Protein AF-A0AA43QK26-F1 (afdb_monomer)

Structure (mmCIF, N/CA/C/O backbone):
data_AF-A0AA43QK26-F1
#
_entry.id   AF-A0AA43QK26-F1
#
loop_
_atom_site.group_PDB
_atom_site.id
_atom_site.type_symbol
_atom_site.label_atom_id
_atom_site.label_alt_id
_atom_site.label_comp_id
_atom_site.label_asym_id
_atom_site.label_entity_id
_atom_site.label_seq_id
_atom_site.pdbx_PDB_ins_code
_atom_site.Cartn_x
_atom_site.Cartn_y
_atom_site.Cartn_z
_atom_site.occupancy
_atom_site.B_iso_or_equiv
_atom_site.auth_seq_id
_atom_site.auth_comp_id
_atom_site.auth_asym_id
_atom_site.auth_atom_id
_atom_site.pdbx_PDB_model_num
ATOM 1 N N . MET A 1 1 ? -32.532 50.719 74.115 1.00 36.72 1 MET A N 1
ATOM 2 C CA . MET A 1 1 ? -33.429 49.757 74.798 1.00 36.72 1 MET A CA 1
ATOM 3 C C . MET A 1 1 ? -34.624 49.560 73.877 1.00 36.72 1 MET A C 1
ATOM 5 O O . MET A 1 1 ? -35.269 50.553 73.608 1.00 36.72 1 MET A O 1
ATOM 9 N N . LEU A 1 2 ? -34.923 48.431 73.241 1.00 27.36 2 LEU A N 1
ATOM 10 C CA . LEU A 1 2 ? -34.609 47.016 73.439 1.00 27.36 2 LEU A CA 1
ATOM 11 C C . LEU A 1 2 ? -34.447 46.352 72.060 1.00 27.36 2 LEU A C 1
ATOM 13 O O . LEU A 1 2 ? -35.395 46.383 71.291 1.00 27.36 2 LEU A O 1
ATOM 17 N N . VAL A 1 3 ? -33.303 45.713 71.803 1.00 27.83 3 VAL A N 1
ATOM 18 C CA . VAL A 1 3 ? -33.219 44.375 71.177 1.00 27.83 3 VAL A CA 1
ATOM 19 C C . VAL A 1 3 ? -31.967 43.702 71.763 1.00 27.83 3 VAL A C 1
ATOM 21 O O . VAL A 1 3 ? -31.008 43.371 71.079 1.00 27.83 3 VAL A O 1
ATOM 24 N N . THR A 1 4 ? -31.914 43.581 73.089 1.00 35.84 4 THR A N 1
ATOM 25 C CA . THR A 1 4 ? -30.828 42.899 73.819 1.00 35.84 4 THR A CA 1
ATOM 26 C C . THR A 1 4 ? -31.141 41.408 73.955 1.00 35.84 4 THR A C 1
ATOM 28 O O . THR A 1 4 ? -31.241 40.882 75.058 1.00 35.84 4 THR A O 1
ATOM 31 N N . GLY A 1 5 ? -31.363 40.744 72.819 1.00 33.88 5 GLY A N 1
ATOM 32 C CA . GLY A 1 5 ? -31.716 39.319 72.775 1.00 33.88 5 GLY A CA 1
ATOM 33 C C . GLY A 1 5 ? -31.591 38.643 71.407 1.00 33.88 5 GLY A C 1
ATOM 34 O O . GLY A 1 5 ? -31.751 37.429 71.326 1.00 33.88 5 GLY A O 1
ATOM 35 N N . ILE A 1 6 ? -31.275 39.385 70.340 1.00 34.69 6 ILE A N 1
ATOM 36 C CA . ILE A 1 6 ? -30.878 38.787 69.064 1.00 34.69 6 ILE A CA 1
ATOM 37 C C . ILE A 1 6 ? -29.357 38.734 69.060 1.00 34.69 6 ILE A C 1
ATOM 39 O O . ILE A 1 6 ? -28.690 39.761 69.163 1.00 34.69 6 ILE A O 1
ATOM 43 N N . ASP A 1 7 ? -28.819 37.526 68.963 1.00 39.72 7 ASP A N 1
ATOM 44 C CA . ASP A 1 7 ? -27.417 37.292 68.655 1.00 39.72 7 ASP A CA 1
ATOM 45 C C . ASP A 1 7 ? -27.155 37.857 67.248 1.00 39.72 7 ASP A C 1
ATOM 47 O O . ASP A 1 7 ? -27.417 37.203 66.240 1.00 39.72 7 ASP A O 1
ATOM 51 N N . LEU A 1 8 ? -26.767 39.135 67.171 1.00 37.38 8 LEU A N 1
ATOM 52 C CA . LEU A 1 8 ? -26.570 39.890 65.923 1.00 37.38 8 LEU A CA 1
ATOM 53 C C . LEU A 1 8 ? -25.487 39.270 65.021 1.00 37.38 8 LEU A C 1
ATOM 55 O O . LEU A 1 8 ? -25.416 39.604 63.842 1.00 37.38 8 LEU A O 1
ATOM 59 N N . ALA A 1 9 ? -24.704 38.319 65.545 1.00 40.22 9 ALA A N 1
ATOM 60 C CA . ALA A 1 9 ? -23.803 37.464 64.777 1.00 40.22 9 ALA A CA 1
ATOM 61 C C . ALA A 1 9 ? -24.535 36.501 63.816 1.00 40.22 9 ALA A C 1
ATOM 63 O O . ALA A 1 9 ? -23.908 35.943 62.918 1.00 40.22 9 ALA A O 1
ATOM 64 N N . ARG A 1 10 ? -25.857 36.320 63.965 1.00 43.75 10 ARG A N 1
ATOM 65 C CA . ARG A 1 10 ? -26.657 35.375 63.167 1.00 43.75 10 ARG A CA 1
ATOM 66 C C . ARG A 1 10 ? -26.942 35.818 61.736 1.00 43.75 10 ARG A C 1
ATOM 68 O O . ARG A 1 10 ? -27.288 34.969 60.924 1.00 43.75 10 ARG A O 1
ATOM 75 N N . PHE A 1 11 ? -26.803 37.105 61.415 1.00 50.66 11 PHE A N 1
ATOM 76 C CA . PHE A 1 11 ? -27.139 37.636 60.091 1.00 50.66 11 PHE A CA 1
ATOM 77 C C . PHE A 1 11 ? -25.977 38.458 59.541 1.00 50.66 11 PHE A C 1
ATOM 79 O O . PHE A 1 11 ? -25.811 39.633 59.875 1.00 50.66 11 PHE A O 1
ATOM 86 N N . ARG A 1 12 ? -25.168 37.840 58.673 1.00 55.38 12 ARG A N 1
ATOM 87 C CA . ARG A 1 12 ? -23.950 38.454 58.116 1.00 55.38 12 ARG A CA 1
ATOM 88 C C . ARG A 1 12 ? -24.231 39.783 57.418 1.00 55.38 12 ARG A C 1
ATOM 90 O O . ARG A 1 12 ? -23.495 40.738 57.627 1.00 55.38 12 ARG A O 1
ATOM 97 N N . TRP A 1 13 ? -25.346 39.875 56.694 1.00 55.56 13 TRP A N 1
ATOM 98 C CA . TRP A 1 13 ? -25.815 41.112 56.062 1.00 55.56 13 TRP A CA 1
ATOM 99 C C . TRP A 1 13 ? -26.001 42.269 57.056 1.00 55.56 13 TRP A C 1
ATOM 101 O O . TRP A 1 13 ? -25.500 43.369 56.825 1.00 55.56 13 TRP A O 1
ATOM 111 N N . VAL A 1 14 ? -26.642 42.007 58.199 1.00 57.53 14 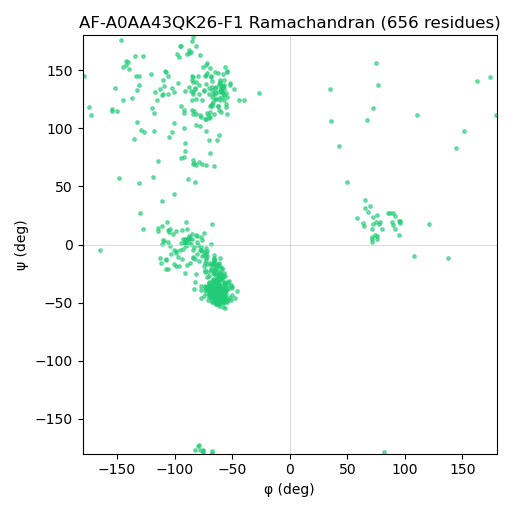VAL A N 1
ATOM 112 C CA . VAL A 1 14 ? -26.854 43.010 59.254 1.00 57.53 14 VAL A CA 1
ATOM 113 C C . VAL A 1 14 ? -25.524 43.390 59.905 1.00 57.53 14 VAL A C 1
ATOM 115 O O . VAL A 1 14 ? -25.281 44.566 60.163 1.00 57.53 14 VAL A O 1
ATOM 118 N N . SER A 1 15 ? -24.623 42.424 60.116 1.00 59.78 15 SER A N 1
ATOM 119 C CA . SER A 1 15 ? -23.282 42.702 60.647 1.00 59.78 15 SER A CA 1
ATOM 120 C C . SER A 1 15 ? -22.472 43.607 59.713 1.00 59.78 15 SER A C 1
ATOM 122 O O . SER A 1 15 ? -21.935 44.611 60.170 1.00 59.78 15 SER A O 1
ATOM 124 N N . CYS A 1 16 ? -22.438 43.316 58.408 1.00 60.62 16 CYS A N 1
ATOM 125 C CA . CYS A 1 16 ? -21.721 44.124 57.416 1.00 60.62 16 CYS A CA 1
ATOM 126 C C . CYS A 1 16 ? -22.261 45.561 57.341 1.00 60.62 16 CYS A C 1
ATOM 128 O O . CYS A 1 16 ? -21.488 46.523 57.278 1.00 60.62 16 CYS A O 1
ATOM 130 N N . GLN A 1 17 ? -23.585 45.730 57.407 1.00 65.38 17 GLN A N 1
ATOM 131 C CA . GLN A 1 17 ? -24.208 47.052 57.482 1.00 65.38 17 GLN A CA 1
ATOM 132 C C . GLN A 1 17 ? -23.812 47.794 58.765 1.00 65.38 17 GLN A C 1
ATOM 134 O O . GLN A 1 17 ? -23.436 48.965 58.714 1.00 65.38 17 GLN A O 1
ATOM 139 N N . LEU A 1 18 ? -23.851 47.117 59.915 1.00 66.44 18 LEU A N 1
ATOM 140 C CA . LEU A 1 18 ? -23.487 47.711 61.199 1.00 66.44 18 LEU A CA 1
ATOM 141 C C . LEU A 1 18 ? -22.011 48.099 61.259 1.00 66.44 18 LEU A C 1
ATOM 143 O O . LEU A 1 18 ? -21.705 49.179 61.753 1.00 66.44 18 LEU A O 1
ATOM 147 N N . ASP A 1 19 ? -21.100 47.282 60.739 1.00 67.75 19 ASP A N 1
ATOM 148 C CA . ASP A 1 19 ? -19.671 47.607 60.707 1.00 67.75 19 ASP A CA 1
ATOM 149 C C . ASP A 1 19 ? -19.394 48.817 59.805 1.00 67.75 19 ASP A C 1
ATOM 151 O O . ASP A 1 19 ? -18.659 49.730 60.188 1.00 67.75 19 ASP A O 1
ATOM 155 N N . THR A 1 20 ? -20.095 48.909 58.672 1.00 66.25 20 THR A N 1
ATOM 156 C CA . THR A 1 20 ? -20.047 50.074 57.777 1.00 66.25 20 THR A CA 1
ATOM 157 C C . THR A 1 20 ? -20.538 51.356 58.463 1.00 66.25 20 THR A C 1
ATOM 159 O O . THR A 1 20 ? -19.983 52.440 58.230 1.00 66.25 20 THR A O 1
ATOM 162 N N . LEU A 1 21 ? -21.566 51.248 59.315 1.00 71.56 21 LEU A N 1
ATOM 163 C CA . LEU A 1 21 ? -22.129 52.360 60.086 1.00 71.56 21 LEU A CA 1
ATOM 164 C C . LEU A 1 21 ? -21.268 52.740 61.298 1.00 71.56 21 LEU A C 1
ATOM 166 O O . LEU A 1 21 ? -21.136 53.928 61.579 1.00 71.56 21 LEU A O 1
ATOM 170 N N . LYS A 1 22 ? -20.633 51.774 61.976 1.00 72.31 22 LYS A N 1
ATOM 171 C CA . LYS A 1 22 ? -19.707 52.017 63.102 1.00 72.31 22 LYS A CA 1
ATOM 172 C C . LYS A 1 22 ? -18.499 52.863 62.700 1.00 72.31 22 LYS A C 1
ATOM 174 O O . LYS A 1 22 ? -17.954 53.577 63.531 1.00 72.31 22 LYS A O 1
ATOM 179 N N . GLN A 1 23 ? -18.097 52.804 61.432 1.00 71.38 23 GLN A N 1
ATOM 180 C CA . GLN A 1 23 ? -17.010 53.621 60.885 1.00 71.38 23 GLN A CA 1
ATOM 181 C C . GLN A 1 23 ? -17.410 55.088 60.632 1.00 71.38 23 GLN A C 1
ATOM 183 O O . GLN A 1 23 ? -16.568 55.894 60.242 1.00 71.38 23 GLN A O 1
ATOM 188 N N . CYS A 1 24 ? -18.682 55.459 60.807 1.00 78.12 24 CYS A N 1
ATOM 189 C CA . CYS A 1 24 ? -19.123 56.843 60.653 1.00 78.12 24 CYS A CA 1
ATOM 190 C C . CYS A 1 24 ? -18.820 57.642 61.925 1.00 78.12 24 CYS A C 1
ATOM 192 O O . CYS A 1 24 ? -19.286 57.297 63.007 1.00 78.12 24 CYS A O 1
ATOM 194 N N . LEU A 1 25 ? -18.100 58.756 61.786 1.00 76.06 25 LEU A N 1
ATOM 195 C CA . LEU A 1 25 ? -17.670 59.597 62.909 1.00 76.06 25 LEU A CA 1
ATOM 196 C C . LEU A 1 25 ? -18.655 60.740 63.213 1.00 76.06 25 LEU A C 1
ATOM 198 O O . LEU A 1 25 ? -18.459 61.486 64.170 1.00 76.06 25 LEU A O 1
ATOM 202 N N . SER A 1 26 ? -19.722 60.900 62.416 1.00 78.94 26 SER A N 1
ATOM 203 C CA . SER A 1 26 ? -20.744 61.936 62.625 1.00 78.94 26 SER A CA 1
ATOM 204 C C . SER A 1 26 ? -22.170 61.490 62.255 1.00 78.94 26 SER A C 1
ATOM 206 O O . SER A 1 26 ? -22.350 60.676 61.343 1.00 78.94 26 SER A O 1
ATOM 208 N N . PRO A 1 27 ? -23.217 62.073 62.878 1.00 77.69 27 PRO A N 1
ATOM 209 C CA . PRO A 1 27 ? -24.617 61.773 62.550 1.00 77.69 27 PRO A CA 1
ATOM 210 C C . PRO A 1 27 ? -25.010 62.078 61.094 1.00 77.69 27 PRO A C 1
ATOM 212 O O . PRO A 1 27 ? -25.927 61.460 60.553 1.00 77.69 27 PRO A O 1
ATOM 215 N N . SER A 1 28 ? -24.333 63.033 60.449 1.00 76.00 28 SER A N 1
ATOM 216 C CA . SER A 1 28 ? -24.553 63.373 59.037 1.00 76.00 28 SER A CA 1
ATOM 217 C C . SER A 1 28 ? -23.994 62.295 58.105 1.00 76.00 28 SER A C 1
ATOM 219 O O . SER A 1 28 ? -24.684 61.887 57.172 1.00 76.00 28 SER A O 1
ATOM 221 N N . GLN A 1 29 ? -22.804 61.758 58.409 1.00 75.88 29 GLN A N 1
ATOM 222 C CA . GLN A 1 29 ? -22.231 60.613 57.690 1.00 75.88 29 GLN A CA 1
ATOM 223 C C . GLN A 1 29 ? -23.095 59.363 57.848 1.00 75.88 29 GLN A C 1
ATOM 225 O O . GLN A 1 29 ? -23.339 58.674 56.865 1.00 75.88 29 GLN A O 1
ATOM 230 N N . VAL A 1 30 ? -23.626 59.104 59.049 1.00 73.19 30 VAL A N 1
ATOM 231 C CA . VAL A 1 30 ? -24.552 57.983 59.282 1.00 73.19 30 VAL A CA 1
ATOM 232 C C . VAL A 1 30 ? -25.785 58.094 58.382 1.00 73.19 30 VAL A C 1
ATOM 234 O O . VAL A 1 30 ? -26.139 57.123 57.721 1.00 73.19 30 VAL A O 1
ATOM 237 N N . ARG A 1 31 ? -26.418 59.273 58.294 1.00 75.50 31 ARG A N 1
ATOM 238 C CA . ARG A 1 31 ? -27.597 59.488 57.433 1.00 75.50 31 ARG A CA 1
ATOM 239 C C . ARG A 1 31 ? -27.296 59.298 55.947 1.00 75.50 31 ARG A C 1
ATOM 241 O O . ARG A 1 31 ? -28.082 58.657 55.258 1.00 75.50 31 ARG A O 1
ATOM 248 N N . GLN A 1 32 ? -26.159 59.802 55.473 1.00 75.69 32 GLN A N 1
ATOM 249 C CA . GLN A 1 32 ? -25.732 59.626 54.083 1.00 75.69 32 GLN A CA 1
ATOM 250 C C . GLN A 1 32 ? -25.406 58.157 53.767 1.00 75.69 32 GLN A C 1
ATOM 252 O O . GLN A 1 32 ? -25.780 57.647 52.712 1.00 75.69 32 GLN A O 1
ATOM 257 N N . LYS A 1 33 ? -24.752 57.447 54.693 1.00 76.69 33 LYS A N 1
ATOM 258 C CA . LYS A 1 33 ? -24.381 56.039 54.502 1.00 76.69 33 LYS A CA 1
ATOM 259 C C . LYS A 1 33 ? -25.594 55.115 54.603 1.00 76.69 33 LYS A C 1
ATOM 261 O O . LYS A 1 33 ? -25.695 54.189 53.815 1.00 76.69 33 LYS A O 1
ATOM 266 N N . LEU A 1 34 ? -26.567 55.411 55.471 1.00 73.00 34 LEU A N 1
ATOM 267 C CA . LEU A 1 34 ? -27.845 54.684 55.541 1.00 73.00 34 LEU A CA 1
ATOM 268 C C . LEU A 1 34 ? -28.589 54.669 54.197 1.00 73.00 34 LEU A C 1
ATOM 270 O O . LEU A 1 34 ? -29.167 53.646 53.846 1.00 73.00 34 LEU A O 1
ATOM 274 N N . THR A 1 35 ? -28.540 55.760 53.422 1.00 68.88 35 THR A N 1
ATOM 275 C CA . THR A 1 35 ? -29.158 55.814 52.082 1.00 68.88 35 THR A CA 1
ATOM 276 C C . THR A 1 35 ? -28.407 55.024 51.011 1.00 68.88 35 THR A C 1
ATOM 278 O O . THR A 1 35 ? -28.976 54.750 49.958 1.00 68.88 35 THR A O 1
ATOM 281 N N . SER A 1 36 ? -27.153 54.641 51.268 1.00 68.38 36 SER A N 1
ATOM 282 C CA . SER A 1 36 ? -26.320 53.874 50.343 1.00 68.38 36 SER A CA 1
ATOM 283 C C . SER A 1 36 ? -26.055 52.444 50.806 1.00 68.38 36 SER A C 1
ATOM 285 O O . SER A 1 36 ? -25.300 51.753 50.135 1.00 68.38 36 SER A O 1
ATOM 287 N N . LEU A 1 37 ? -26.626 51.960 51.912 1.00 71.62 37 LEU A N 1
ATOM 288 C CA . LEU A 1 37 ? -26.478 50.559 52.325 1.00 71.62 37 LEU A CA 1
ATOM 289 C C . LEU A 1 37 ? -27.281 49.615 51.410 1.00 71.62 37 LEU A C 1
ATOM 291 O O . LEU A 1 37 ? -28.346 50.006 50.931 1.00 71.62 37 LEU A O 1
ATOM 295 N N . PRO A 1 38 ? -26.799 48.378 51.180 1.00 64.69 38 PRO A N 1
ATOM 296 C CA . PRO A 1 38 ? -27.516 47.405 50.362 1.00 64.69 38 PRO A CA 1
ATOM 297 C C . PRO A 1 38 ? -28.837 47.027 51.038 1.00 64.69 38 PRO A C 1
ATOM 299 O O . PRO A 1 38 ? -28.857 46.694 52.226 1.00 64.69 38 PRO A O 1
ATOM 302 N N . LYS A 1 39 ? -29.938 47.088 50.291 1.00 61.38 39 LYS A N 1
ATOM 303 C CA . LYS A 1 39 ? -31.315 46.947 50.789 1.00 61.38 39 LYS A CA 1
ATOM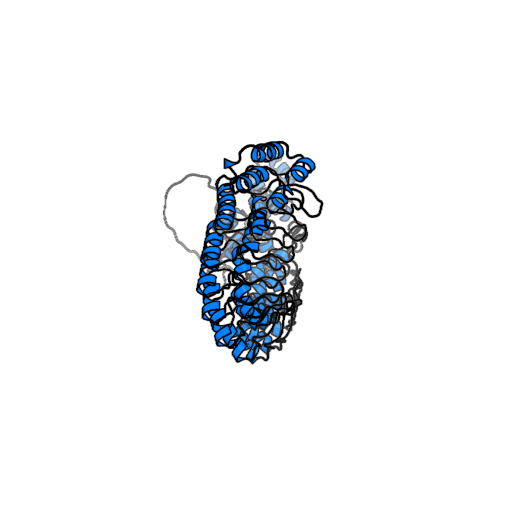 304 C C . LYS A 1 39 ? -31.685 45.516 51.157 1.00 61.38 39 LYS A C 1
ATOM 306 O O . LYS A 1 39 ? -32.600 45.316 51.951 1.00 61.38 39 LYS A O 1
ATOM 311 N N . ASN A 1 40 ? -30.995 44.536 50.585 1.00 58.69 40 ASN A N 1
ATOM 312 C CA . ASN A 1 40 ? -31.229 43.118 50.821 1.00 58.69 40 ASN A CA 1
ATOM 313 C C . ASN A 1 40 ? -29.909 42.321 50.756 1.00 58.69 40 ASN A C 1
ATOM 315 O O . ASN A 1 40 ? -28.824 42.856 50.497 1.00 58.69 40 ASN A O 1
ATOM 319 N N . LEU A 1 41 ? -30.009 41.022 51.039 1.00 56.59 41 LEU A N 1
ATOM 320 C CA . LEU A 1 41 ? -28.879 40.096 51.011 1.00 56.59 41 LEU A CA 1
ATOM 321 C C . LEU A 1 41 ? -28.276 39.970 49.597 1.00 56.59 41 LEU A C 1
ATOM 323 O O . LEU A 1 41 ? -27.063 39.844 49.474 1.00 56.59 41 LEU A O 1
ATOM 327 N N . GLU A 1 42 ? -29.091 40.090 48.547 1.00 57.84 42 GLU A N 1
ATOM 328 C CA . GLU A 1 42 ? -28.656 40.033 47.143 1.00 57.84 42 GLU A CA 1
ATOM 329 C C . GLU A 1 42 ? -27.766 41.227 46.768 1.00 57.84 42 GLU A C 1
ATOM 331 O O . GLU A 1 42 ? -26.654 41.029 46.292 1.00 57.84 42 GLU A O 1
ATOM 336 N N . GLU A 1 43 ? -28.181 42.461 47.073 1.00 58.12 43 GLU A N 1
ATOM 337 C CA . GLU A 1 43 ? -27.377 43.677 46.868 1.00 58.12 43 GLU A CA 1
ATOM 338 C C . GLU A 1 43 ? -26.075 43.644 47.686 1.00 58.12 43 GLU A C 1
ATOM 340 O O . GLU A 1 43 ? -25.074 44.253 47.307 1.00 58.12 43 GLU A O 1
ATOM 345 N N . THR A 1 44 ? -26.070 42.919 48.808 1.00 64.44 44 THR A N 1
ATOM 346 C CA . THR A 1 44 ? -24.875 42.734 49.644 1.00 64.44 44 THR A CA 1
ATOM 347 C C . THR A 1 44 ? -23.891 41.773 48.996 1.00 64.44 44 THR A C 1
ATOM 349 O O . THR A 1 44 ? -22.704 42.073 48.939 1.00 64.44 44 THR A O 1
ATOM 352 N N . TYR A 1 45 ? -24.380 40.652 48.463 1.00 64.06 45 TYR A N 1
ATOM 353 C CA . TYR A 1 45 ? -23.563 39.690 47.724 1.00 64.06 45 TYR A CA 1
ATOM 354 C C . TYR A 1 45 ? -23.036 40.307 46.427 1.00 64.06 45 TYR A C 1
ATOM 356 O O . TYR A 1 45 ? -21.843 40.223 46.159 1.00 64.06 45 TYR A O 1
ATOM 364 N N . ALA A 1 46 ? -23.886 41.021 45.685 1.00 60.72 46 ALA A N 1
ATOM 365 C CA . ALA A 1 46 ? -23.493 41.741 44.479 1.00 60.72 46 ALA A CA 1
ATOM 366 C C . ALA A 1 46 ? -22.386 42.767 44.757 1.00 60.72 46 ALA A C 1
ATOM 368 O O . ALA A 1 46 ? -21.425 42.844 44.002 1.00 60.72 46 ALA A O 1
ATOM 369 N N . ARG A 1 47 ? -22.465 43.519 45.862 1.00 66.31 47 ARG A N 1
ATOM 370 C CA . ARG A 1 47 ? -21.388 44.442 46.247 1.00 66.31 47 ARG A CA 1
ATOM 371 C C . ARG A 1 47 ? -20.08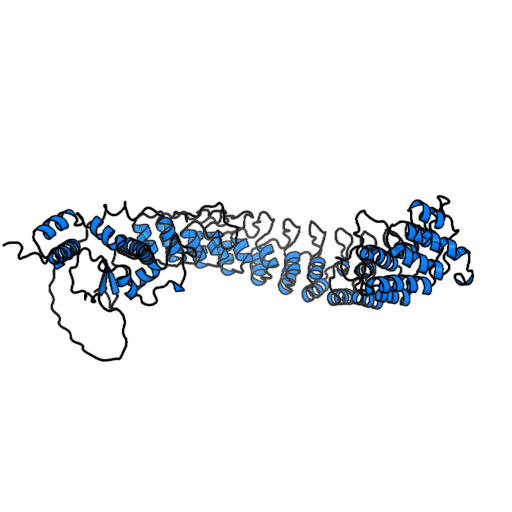5 43.744 46.589 1.00 66.31 47 ARG A C 1
ATOM 373 O O . ARG A 1 47 ? -19.052 44.177 46.101 1.00 66.31 47 ARG A O 1
ATOM 380 N N . ILE A 1 48 ? -20.137 42.681 47.390 1.00 66.56 48 ILE A N 1
ATOM 381 C CA . ILE A 1 48 ? -18.929 41.938 47.766 1.00 66.56 48 ILE A CA 1
ATOM 382 C C . ILE A 1 48 ? -18.264 41.353 46.512 1.00 66.56 48 ILE A C 1
ATOM 384 O O . ILE A 1 48 ? -17.053 41.450 46.372 1.00 66.56 48 ILE A O 1
ATOM 388 N N . LEU A 1 49 ? -19.048 40.834 45.560 1.00 65.75 49 LEU A N 1
ATOM 389 C CA . LEU A 1 49 ? -18.540 40.340 44.276 1.00 65.75 49 LEU A CA 1
ATOM 390 C C . LEU A 1 49 ? -17.971 41.457 43.381 1.00 65.75 49 LEU A C 1
ATOM 392 O O . LEU A 1 49 ? -16.970 41.250 42.700 1.00 65.75 49 LEU A O 1
ATOM 396 N N . LEU A 1 50 ? -18.577 42.648 43.379 1.00 66.19 50 LEU A N 1
ATOM 397 C CA . LEU A 1 50 ? -18.073 43.805 42.624 1.00 66.19 50 LEU A CA 1
ATOM 398 C C . LEU A 1 50 ? -16.771 44.376 43.205 1.00 66.19 50 LEU A C 1
ATOM 400 O O . LEU A 1 50 ? -15.985 44.958 42.463 1.00 66.19 50 LEU A O 1
ATOM 404 N N . GLU A 1 51 ? -16.540 44.209 44.508 1.00 67.62 51 GLU A N 1
ATOM 405 C CA . GLU A 1 51 ? -15.304 44.617 45.187 1.00 67.62 51 GLU A CA 1
ATOM 406 C C . GLU A 1 51 ? -14.143 43.628 44.972 1.00 67.62 51 GLU A C 1
ATOM 408 O O . GLU A 1 51 ? -12.991 43.982 45.231 1.00 67.62 51 GLU A O 1
ATOM 413 N N . LEU A 1 52 ? -14.415 42.415 44.472 1.00 67.06 52 LEU A N 1
ATOM 414 C CA . LEU A 1 52 ? -13.372 41.458 44.102 1.00 67.06 52 LEU A CA 1
ATOM 415 C C . LEU A 1 52 ? -12.650 41.883 42.810 1.00 67.06 52 LEU A C 1
ATOM 417 O O . LEU A 1 52 ? -13.295 42.417 41.893 1.00 67.06 52 LEU A O 1
ATOM 421 N N . PRO A 1 53 ? -11.332 41.604 42.700 1.00 69.38 53 PRO A N 1
ATOM 422 C CA . PRO A 1 53 ? -10.617 41.684 41.428 1.00 69.38 53 PRO A CA 1
ATOM 423 C C . PRO A 1 53 ? -11.313 40.826 40.367 1.00 69.38 53 PRO A C 1
ATOM 425 O O . PRO A 1 53 ? -11.921 39.810 40.708 1.00 69.38 53 PRO A O 1
ATOM 428 N N . GLU A 1 54 ? -11.242 41.230 39.097 1.00 60.25 54 GLU A N 1
ATOM 429 C CA . GLU A 1 54 ? -11.998 40.570 38.018 1.00 60.25 54 GLU A CA 1
ATOM 430 C C . GLU A 1 54 ? -11.695 39.072 37.925 1.00 60.25 54 GLU A C 1
ATOM 432 O O . GLU A 1 54 ? -12.632 38.280 37.850 1.00 60.25 54 GLU A O 1
ATOM 437 N N . ASP A 1 55 ? -10.423 38.701 38.083 1.00 61.97 55 ASP A N 1
ATOM 438 C CA . ASP A 1 55 ? -9.941 37.316 38.043 1.00 61.97 55 ASP A CA 1
ATOM 439 C C . ASP A 1 55 ? -10.622 36.423 39.100 1.00 61.97 55 ASP A C 1
ATOM 441 O O . ASP A 1 55 ? -11.020 35.296 38.818 1.00 61.97 55 ASP A O 1
ATOM 445 N N . TYR A 1 56 ? -10.848 36.952 40.309 1.00 68.88 56 TYR A N 1
ATOM 446 C CA . TYR A 1 56 ? -11.494 36.223 41.410 1.00 68.88 56 TYR A CA 1
ATOM 447 C C . TYR A 1 56 ? -13.019 36.312 41.387 1.00 68.88 56 TYR A C 1
ATOM 449 O O . TYR A 1 56 ? -13.700 35.554 42.079 1.00 68.88 56 TYR A O 1
ATOM 457 N N . ARG A 1 57 ? -13.586 37.259 40.635 1.00 66.56 57 ARG A N 1
ATOM 458 C CA . ARG A 1 57 ? -15.035 37.481 40.589 1.00 66.56 57 ARG A CA 1
ATOM 459 C C . ARG A 1 57 ? -15.748 36.317 39.914 1.00 66.56 57 ARG A C 1
ATOM 461 O O . ARG A 1 57 ? -16.811 35.904 40.379 1.00 66.56 57 ARG A O 1
ATOM 468 N N . GLU A 1 58 ? -15.171 35.797 38.836 1.00 66.06 58 GLU A N 1
ATOM 469 C CA . GLU A 1 58 ? -15.716 34.641 38.127 1.00 66.06 58 GLU A CA 1
ATOM 470 C C . GLU A 1 58 ? -15.660 33.375 38.988 1.00 66.06 58 GLU A C 1
ATOM 472 O O . GLU A 1 58 ? -16.680 32.702 39.145 1.00 66.06 58 GLU A O 1
ATOM 477 N N . ASP A 1 59 ? -14.523 33.120 39.640 1.00 69.38 59 ASP A N 1
ATOM 478 C CA . ASP A 1 59 ? -14.370 32.030 40.610 1.00 69.38 59 ASP A CA 1
ATOM 479 C C . ASP A 1 59 ? -15.375 32.116 41.746 1.00 69.38 59 ASP A C 1
ATOM 481 O O . ASP A 1 59 ? -16.046 31.144 42.094 1.00 69.38 59 ASP A O 1
ATOM 485 N N . ALA A 1 60 ? -15.518 33.309 42.316 1.00 69.25 60 ALA A N 1
ATOM 486 C CA . ALA A 1 60 ? -16.456 33.551 43.390 1.00 69.25 60 ALA A CA 1
ATOM 487 C C . ALA A 1 60 ? -17.894 33.258 42.941 1.00 69.25 60 ALA A C 1
ATOM 489 O O . ALA A 1 60 ? -18.661 32.623 43.666 1.00 69.25 60 ALA A O 1
ATOM 490 N N . CYS A 1 61 ? -18.267 33.656 41.725 1.00 65.81 61 CYS A N 1
ATOM 491 C CA . CYS A 1 61 ? -19.582 33.337 41.182 1.00 65.81 61 CYS A CA 1
ATOM 492 C C . CYS A 1 61 ? -19.757 31.824 40.995 1.00 65.81 61 CYS A C 1
ATOM 494 O O . CYS A 1 61 ? -20.786 31.286 41.401 1.00 65.81 61 CYS A O 1
ATOM 496 N N . THR A 1 62 ? -18.762 31.128 40.445 1.00 69.00 62 THR A N 1
ATOM 497 C CA . THR A 1 62 ? -18.791 29.673 40.239 1.00 69.00 62 THR A CA 1
ATOM 498 C C . THR A 1 62 ? -18.910 28.912 41.555 1.00 69.00 62 THR A C 1
ATOM 500 O O . THR A 1 62 ? -19.822 28.098 41.710 1.00 69.00 62 THR A O 1
ATOM 503 N N . ALA A 1 63 ? -18.087 29.227 42.555 1.00 72.81 63 ALA A N 1
ATOM 504 C CA . ALA A 1 63 ? -18.192 28.587 43.861 1.00 72.81 63 ALA A CA 1
ATOM 505 C C . ALA A 1 63 ? -19.532 28.872 44.555 1.00 72.81 63 ALA A C 1
ATOM 507 O O . ALA A 1 63 ? -20.122 27.969 45.149 1.00 72.81 63 ALA A O 1
ATOM 508 N N . LEU A 1 64 ? -20.062 30.097 44.460 1.00 66.00 64 LEU A N 1
ATOM 509 C CA . LEU A 1 64 ? -21.382 30.413 45.013 1.00 66.00 64 LEU A CA 1
ATOM 510 C C . LEU A 1 64 ? -22.507 29.660 44.303 1.00 66.00 64 LEU A C 1
ATOM 512 O O . LEU A 1 64 ? -23.459 29.268 44.972 1.00 66.00 64 LEU A O 1
ATOM 516 N N . ARG A 1 65 ? -22.415 29.426 42.988 1.00 64.06 65 ARG A N 1
ATOM 517 C CA . ARG A 1 65 ? -23.392 28.601 42.256 1.00 64.06 65 ARG A CA 1
ATOM 518 C C . ARG A 1 65 ? -23.411 27.176 42.801 1.00 64.06 65 ARG A C 1
ATOM 520 O O . ARG A 1 65 ? -24.476 26.695 43.178 1.00 64.06 65 ARG A O 1
ATOM 527 N N . TRP A 1 66 ? -22.242 26.543 42.910 1.00 65.38 66 TRP A N 1
ATOM 528 C CA . TRP A 1 66 ? -22.112 25.187 43.452 1.00 65.38 66 TRP A CA 1
ATOM 529 C C . TRP A 1 66 ? -22.647 25.081 44.882 1.00 65.38 66 TRP A C 1
ATOM 531 O O . TRP A 1 66 ? -23.408 24.169 45.200 1.00 65.38 66 TRP A O 1
ATOM 541 N N . LEU A 1 67 ? -22.322 26.052 45.736 1.00 66.12 67 LEU A N 1
ATOM 542 C CA . LEU A 1 67 ? -22.787 26.076 47.123 1.00 66.12 67 LEU A CA 1
ATOM 543 C C . LEU A 1 67 ? -24.287 26.352 47.264 1.00 66.12 67 LEU A C 1
ATOM 545 O O . LEU A 1 67 ? -24.912 25.818 48.176 1.00 66.12 67 LEU A O 1
ATOM 549 N N . CYS A 1 68 ? -24.870 27.177 46.392 1.00 54.78 68 CYS A N 1
ATOM 550 C CA . CYS A 1 68 ? -26.302 27.481 46.411 1.00 54.78 68 CYS A CA 1
ATOM 551 C C . CYS A 1 68 ? -27.169 26.306 45.940 1.00 54.78 68 CYS A C 1
ATOM 553 O O . CYS A 1 68 ? -28.320 26.212 46.364 1.00 54.78 68 CYS A O 1
ATOM 555 N N . TYR A 1 69 ? -26.636 25.435 45.080 1.00 52.06 69 TYR A N 1
ATOM 556 C CA . TYR A 1 69 ? -27.351 24.269 44.557 1.00 52.06 69 TYR A CA 1
ATOM 557 C C . TYR A 1 69 ? -27.033 22.965 45.266 1.00 52.06 69 TYR A C 1
ATOM 559 O O . TYR A 1 69 ? -27.640 21.953 44.964 1.00 52.06 69 TYR A O 1
ATOM 567 N N . SER A 1 70 ? -26.086 22.919 46.190 1.00 53.12 70 SER A N 1
ATOM 568 C CA . SER A 1 70 ? -25.809 21.653 46.852 1.00 53.12 70 SER A CA 1
ATOM 569 C C . SER A 1 70 ? -26.888 21.329 47.895 1.00 53.12 70 SER A C 1
ATOM 571 O O . SER A 1 70 ? -27.120 22.108 48.820 1.00 53.12 70 SER A O 1
ATOM 573 N N . GLU A 1 71 ? -27.537 20.159 47.788 1.00 46.72 71 GLU A N 1
ATOM 574 C CA . GLU A 1 71 ? -28.540 19.695 48.775 1.00 46.72 71 GLU A CA 1
ATOM 575 C C . GLU A 1 71 ? -27.924 19.418 50.159 1.00 46.72 71 GLU A C 1
ATOM 577 O O . GLU A 1 71 ? -28.619 19.369 51.177 1.00 46.72 71 GLU A O 1
ATOM 582 N N . ARG A 1 72 ? -26.598 19.248 50.196 1.00 66.88 72 ARG A N 1
ATOM 583 C CA . ARG A 1 72 ? -25.774 19.124 51.402 1.00 66.88 72 ARG A CA 1
ATOM 584 C C . ARG A 1 72 ? -24.612 20.117 51.356 1.00 66.88 72 ARG A C 1
ATOM 586 O O . ARG A 1 72 ? -24.251 20.570 50.279 1.00 66.88 72 ARG A O 1
ATOM 593 N N . PRO A 1 73 ? -23.948 20.430 52.469 1.00 65.56 73 PRO A N 1
ATOM 594 C CA . PRO A 1 73 ? -22.671 21.136 52.407 1.00 65.56 73 PRO A CA 1
ATOM 595 C C . PRO A 1 73 ? -21.663 20.383 51.512 1.00 65.56 73 PRO A C 1
ATOM 597 O O . PRO A 1 73 ? -21.508 19.163 51.647 1.00 65.56 73 PRO A O 1
ATOM 600 N N . LEU A 1 74 ? -21.023 21.096 50.579 1.00 65.56 74 LEU A N 1
ATOM 601 C CA . LEU A 1 74 ? -19.936 20.555 49.753 1.00 65.56 74 LEU A CA 1
ATOM 602 C C . LEU A 1 74 ? -18.673 20.424 50.598 1.00 65.56 74 LEU A C 1
ATOM 604 O O . LEU A 1 74 ? -18.423 21.274 51.456 1.00 65.56 74 LEU A O 1
ATOM 608 N N . TYR A 1 75 ? -17.869 19.393 50.357 1.00 81.50 75 TYR A N 1
ATOM 609 C CA . TYR A 1 75 ? -16.549 19.303 50.974 1.00 81.50 75 TYR A CA 1
ATOM 610 C C . TYR A 1 75 ? -15.584 20.322 50.364 1.00 81.50 75 TYR A C 1
ATOM 612 O O . TYR A 1 75 ? -15.778 20.783 49.237 1.00 81.50 75 TYR A O 1
ATOM 620 N N . LEU A 1 76 ? -14.553 20.690 51.125 1.00 79.12 76 LEU A N 1
ATOM 621 C CA . LEU A 1 76 ? -13.532 21.642 50.693 1.00 79.12 76 LEU A CA 1
ATOM 622 C C . LEU A 1 76 ? -12.901 21.203 49.372 1.00 79.12 76 LEU A C 1
ATOM 624 O O . LEU A 1 76 ? -12.822 21.984 48.429 1.00 79.12 76 LEU A O 1
ATOM 628 N N . GLU A 1 77 ? -12.545 19.928 49.287 1.00 75.19 77 GLU A N 1
ATOM 629 C CA . GLU A 1 77 ? -11.952 19.320 48.106 1.00 75.19 77 GLU A CA 1
ATOM 630 C C . GLU A 1 77 ? -12.942 19.299 46.936 1.00 75.19 77 GLU A C 1
ATOM 632 O O . GLU A 1 77 ? -12.568 19.650 45.825 1.00 75.19 77 GLU A O 1
ATOM 637 N N . GLU A 1 78 ? -14.220 18.985 47.180 1.00 73.50 78 GLU A N 1
ATOM 638 C CA . GLU A 1 78 ? -15.253 18.982 46.133 1.00 73.50 78 GLU A CA 1
ATOM 639 C C . GLU A 1 78 ? -15.425 20.366 45.495 1.00 73.50 78 GLU A C 1
ATOM 641 O O . GLU A 1 78 ? -15.582 20.461 44.280 1.00 73.50 78 GLU A O 1
ATOM 646 N N . LEU A 1 79 ? -15.378 21.442 46.291 1.00 77.50 79 LEU A N 1
ATOM 647 C CA . LEU A 1 79 ? -15.495 22.800 45.758 1.00 77.50 79 LEU A CA 1
ATOM 648 C C . LEU A 1 79 ? -14.227 23.252 45.029 1.00 77.50 79 LEU A C 1
ATOM 650 O O . LEU A 1 79 ? -14.331 23.962 44.034 1.00 77.50 79 LEU A O 1
ATOM 654 N N . VAL A 1 80 ? -13.047 22.859 45.516 1.00 77.94 80 VAL A N 1
ATOM 655 C CA . VAL A 1 80 ? -11.770 23.168 44.857 1.00 77.94 80 VAL A CA 1
ATOM 656 C C . VAL A 1 80 ? -11.714 22.510 43.485 1.00 77.94 80 VAL A C 1
ATOM 658 O O . VAL A 1 80 ? -11.404 23.194 42.519 1.00 77.94 80 VAL A O 1
ATOM 661 N N . GLU A 1 81 ? -12.097 21.235 43.374 1.00 70.94 81 GLU A N 1
ATOM 662 C CA . GLU A 1 81 ? -12.200 20.566 42.070 1.00 70.94 81 GLU A CA 1
ATOM 663 C C . GLU A 1 81 ? -13.251 21.240 41.174 1.00 70.94 81 GLU A C 1
ATOM 665 O O . GLU A 1 81 ? -13.028 21.451 39.984 1.00 70.94 81 GLU A O 1
ATOM 670 N N . ALA A 1 82 ? -14.384 21.650 41.750 1.00 68.88 82 ALA A N 1
ATOM 671 C CA . ALA A 1 82 ? -15.452 22.316 41.012 1.00 68.88 82 ALA A CA 1
ATOM 672 C C . ALA A 1 82 ? -15.088 23.730 40.514 1.00 68.88 82 ALA A C 1
ATOM 674 O O . ALA A 1 82 ? -15.733 24.225 39.589 1.00 68.88 82 ALA A O 1
ATOM 675 N N . LEU A 1 83 ? -14.086 24.380 41.115 1.00 72.94 83 LEU A N 1
ATOM 676 C CA . LEU A 1 83 ? -13.577 25.697 40.713 1.00 72.94 83 LEU A CA 1
ATOM 677 C C . LEU A 1 83 ? -12.603 25.640 39.532 1.00 72.94 83 LEU A C 1
ATOM 679 O O . LEU A 1 83 ? -12.513 26.605 38.779 1.00 72.94 83 LEU A O 1
ATOM 683 N N . ILE A 1 84 ? -11.922 24.507 39.335 1.00 67.88 84 ILE A N 1
ATOM 684 C CA . ILE A 1 84 ? -11.051 24.277 38.167 1.00 67.88 84 ILE A CA 1
ATOM 685 C C . ILE A 1 84 ? -11.883 24.241 36.877 1.00 67.88 84 ILE A C 1
ATOM 687 O O . ILE A 1 84 ? -11.391 24.541 35.795 1.00 67.88 84 ILE A O 1
ATOM 691 N N . LEU A 1 85 ? -13.169 23.900 36.987 1.00 59.25 85 LEU A N 1
ATOM 692 C CA . LEU A 1 85 ? -14.098 23.869 35.865 1.00 59.25 85 LEU A CA 1
ATOM 693 C C . LEU A 1 85 ? -14.437 25.307 35.441 1.00 59.25 85 LEU A C 1
ATOM 695 O O . LEU A 1 85 ? -15.313 25.941 36.036 1.00 59.25 85 LEU A O 1
ATOM 699 N N . ARG A 1 86 ? -13.754 25.821 34.409 1.00 62.41 86 ARG A N 1
ATOM 700 C CA . ARG A 1 86 ? -13.964 27.160 33.830 1.00 62.41 86 ARG A CA 1
ATOM 701 C C . ARG A 1 86 ? -14.764 27.043 32.533 1.00 62.41 86 ARG A C 1
ATOM 703 O O . ARG A 1 86 ? -14.182 26.820 31.480 1.00 62.41 86 ARG A O 1
ATOM 710 N N . PRO A 1 87 ? -16.095 27.240 32.543 1.00 49.84 87 PRO A N 1
ATOM 711 C CA . PRO A 1 87 ? -16.910 26.981 31.355 1.00 49.84 87 PRO A CA 1
ATOM 712 C C . PRO A 1 87 ? -16.666 27.978 30.211 1.00 49.84 87 PRO A C 1
ATOM 714 O O . PRO A 1 87 ? -17.106 27.728 29.096 1.00 49.84 87 PRO A O 1
ATOM 717 N N . LYS A 1 88 ? -16.023 29.121 30.495 1.00 47.81 88 LYS A N 1
ATOM 718 C CA . LYS A 1 88 ? -15.836 30.240 29.560 1.00 47.81 88 LYS A CA 1
ATOM 719 C C . LYS A 1 88 ? -14.412 30.409 29.019 1.00 47.81 88 LYS A C 1
ATOM 721 O O . LYS A 1 88 ? -14.249 31.166 28.067 1.00 47.81 88 LYS A O 1
ATOM 726 N N . ASN A 1 89 ? -13.415 29.742 29.603 1.00 48.91 89 ASN A N 1
ATOM 727 C CA . ASN A 1 89 ? -12.009 29.874 29.203 1.00 48.91 89 ASN A CA 1
ATOM 728 C C . ASN A 1 89 ? -11.547 28.605 28.477 1.00 48.91 89 ASN A C 1
ATOM 730 O O . ASN A 1 89 ? -12.050 27.523 28.761 1.00 48.91 89 ASN A O 1
ATOM 734 N N . ASP A 1 90 ? -10.609 28.744 27.540 1.00 40.09 90 ASP A N 1
ATOM 735 C CA . ASP A 1 90 ? -10.019 27.634 26.783 1.00 40.09 90 ASP A CA 1
ATOM 736 C C . ASP A 1 90 ? -8.516 27.520 27.136 1.00 40.09 90 ASP A C 1
ATOM 738 O O . ASP A 1 90 ? -7.811 28.527 27.007 1.00 40.09 90 ASP A O 1
ATOM 742 N N . PRO A 1 91 ? -8.004 26.359 27.600 1.00 48.19 91 PRO A N 1
ATOM 743 C CA . PRO A 1 91 ? -8.740 25.128 27.885 1.00 48.19 91 PRO A CA 1
ATOM 744 C C . PRO A 1 91 ? -9.681 25.270 29.099 1.00 48.19 91 PRO A C 1
ATOM 746 O O . PRO A 1 91 ? -9.328 25.918 30.083 1.00 48.19 91 PRO A O 1
ATOM 749 N N . PRO A 1 92 ? -10.863 24.621 29.084 1.00 54.84 92 PRO A N 1
ATOM 750 C CA . PRO A 1 92 ? -11.859 24.725 30.162 1.00 54.84 92 PRO A CA 1
ATOM 751 C C . PRO A 1 92 ? -11.466 23.988 31.454 1.00 54.84 92 PRO A C 1
ATOM 753 O O . PRO A 1 92 ? -12.204 24.020 32.444 1.00 54.84 92 PRO A O 1
ATOM 756 N N . PHE A 1 93 ? -10.319 23.304 31.436 1.00 52.19 93 PHE A N 1
ATOM 757 C CA . PHE A 1 93 ? -9.714 22.600 32.558 1.00 52.19 93 PHE A CA 1
ATOM 758 C C . PHE A 1 93 ? -8.188 22.604 32.391 1.00 52.19 93 PHE A C 1
ATOM 760 O O . PHE A 1 93 ? -7.669 21.967 31.472 1.00 52.19 93 PHE A O 1
ATOM 767 N N . ASP A 1 94 ? -7.484 23.275 33.298 1.00 55.09 94 ASP A N 1
ATOM 768 C CA . ASP A 1 94 ? -6.036 23.165 33.462 1.00 55.09 94 ASP A CA 1
ATOM 769 C C . ASP A 1 94 ? -5.751 22.649 34.886 1.00 55.09 94 ASP A C 1
ATOM 771 O O . ASP A 1 94 ? -6.125 23.301 35.863 1.00 55.09 94 ASP A O 1
ATOM 775 N N . PRO A 1 95 ? -5.136 21.465 35.064 1.00 55.03 95 PRO A N 1
ATOM 776 C CA . PRO A 1 95 ? -4.783 20.974 36.392 1.00 55.03 95 PRO A CA 1
ATOM 777 C C . PRO A 1 95 ? -3.772 21.876 37.124 1.00 55.03 95 PRO A C 1
ATOM 779 O O . PRO A 1 95 ? -3.697 21.791 38.351 1.00 55.03 95 PRO A O 1
ATOM 782 N N . GLU A 1 96 ? -3.037 22.746 36.422 1.00 59.47 96 GLU A N 1
ATOM 783 C CA . GLU A 1 96 ? -2.186 23.778 37.032 1.00 59.47 96 GLU A CA 1
ATOM 784 C C . GLU A 1 96 ? -3.004 24.945 37.622 1.00 59.47 96 GLU A C 1
ATOM 786 O O . GLU A 1 96 ? -2.543 25.598 38.559 1.00 59.47 96 GLU A O 1
ATOM 791 N N . ASP A 1 97 ? -4.250 25.154 37.170 1.00 61.41 97 ASP A N 1
ATOM 792 C CA . ASP A 1 97 ? -5.191 26.133 37.745 1.00 61.41 97 ASP A CA 1
ATOM 793 C C . ASP A 1 97 ? -5.846 25.631 39.041 1.00 61.41 97 ASP A C 1
ATOM 795 O O . ASP A 1 97 ? -6.578 26.362 39.724 1.00 61.41 97 ASP A O 1
ATOM 799 N N . ARG A 1 98 ? -5.574 24.378 39.427 1.00 69.19 98 ARG A N 1
ATOM 800 C CA . ARG A 1 98 ? -5.960 23.857 40.736 1.00 69.19 98 ARG A CA 1
ATOM 801 C C . ARG A 1 98 ? -5.331 24.705 41.821 1.00 69.19 98 ARG A C 1
ATOM 803 O O . ARG A 1 98 ? -4.113 24.863 41.896 1.00 69.19 98 ARG A O 1
ATOM 810 N N . LEU A 1 99 ? -6.172 25.176 42.739 1.00 70.06 99 LEU A N 1
ATOM 811 C CA . LEU A 1 99 ? -5.697 25.876 43.922 1.00 70.06 99 LEU A CA 1
ATOM 812 C C . LEU A 1 99 ? -4.688 24.991 44.656 1.00 70.06 99 LEU A C 1
ATOM 814 O O . LEU A 1 99 ? -5.037 23.946 45.207 1.00 70.06 99 LEU A O 1
ATOM 818 N N . SER A 1 100 ? -3.427 25.428 44.663 1.00 69.88 100 SER A N 1
ATOM 819 C CA . SER A 1 100 ? -2.331 24.696 45.302 1.00 69.88 100 SER A CA 1
ATOM 820 C C . SER A 1 100 ? -2.558 24.550 46.810 1.00 69.88 100 SER A C 1
ATOM 822 O O . SER A 1 100 ? -2.070 23.608 47.431 1.00 69.88 100 SER A O 1
ATOM 824 N N . ASP A 1 101 ? -3.325 25.480 47.384 1.00 78.00 101 ASP A N 1
ATOM 825 C CA . ASP A 1 101 ? -3.867 25.428 48.735 1.00 78.00 101 ASP A CA 1
ATOM 826 C C . ASP A 1 101 ? -5.410 25.425 48.677 1.00 78.00 101 ASP A C 1
ATOM 828 O O . ASP A 1 101 ? -5.999 26.446 48.311 1.00 78.00 101 ASP A O 1
ATOM 832 N N . PRO A 1 102 ? -6.088 24.332 49.075 1.00 72.06 102 PRO A N 1
ATOM 833 C CA . PRO A 1 102 ? -7.549 24.260 49.138 1.00 72.06 102 PRO A CA 1
ATOM 834 C C . PRO A 1 102 ? -8.198 25.395 49.946 1.00 72.06 102 PRO A C 1
ATOM 836 O O . PRO A 1 102 ? -9.287 25.864 49.610 1.00 72.06 102 PRO A O 1
ATOM 839 N N . TYR A 1 103 ? -7.521 25.905 50.982 1.00 78.62 103 TYR A N 1
ATOM 840 C CA . TYR A 1 103 ? -8.033 27.002 51.809 1.00 78.62 103 TYR A CA 1
ATOM 841 C C . TYR A 1 103 ? -8.006 28.363 51.105 1.00 78.62 103 TYR A C 1
ATOM 843 O O . TYR A 1 103 ? -8.658 29.304 51.576 1.00 78.62 103 TYR A O 1
ATOM 851 N N . ALA A 1 104 ? -7.332 28.478 49.955 1.00 76.62 104 ALA A N 1
ATOM 852 C CA . ALA A 1 104 ? -7.364 29.676 49.122 1.00 76.62 104 ALA A CA 1
ATOM 853 C C . ALA A 1 104 ? -8.791 30.029 48.666 1.00 76.62 104 ALA A C 1
ATOM 855 O O . ALA A 1 104 ? -9.080 31.199 48.426 1.00 76.62 104 ALA A O 1
ATOM 856 N N . VAL A 1 105 ? -9.730 29.073 48.671 1.00 71.69 105 VAL A N 1
ATOM 857 C CA . VAL A 1 105 ? -11.152 29.334 48.394 1.00 71.69 105 VAL A CA 1
ATOM 858 C C . VAL A 1 105 ? -11.774 30.387 49.325 1.00 71.69 105 VAL A C 1
ATOM 860 O O . VAL A 1 105 ? -12.683 31.118 48.934 1.00 71.69 105 VAL A O 1
ATOM 863 N N . LEU A 1 106 ? -11.252 30.540 50.548 1.00 70.88 106 LEU A N 1
ATOM 864 C CA . LEU A 1 106 ? -11.679 31.589 51.480 1.00 70.88 106 LEU A CA 1
ATOM 865 C C . LEU A 1 106 ? -11.232 32.990 51.045 1.00 70.88 106 LEU A C 1
ATOM 867 O O . LEU A 1 106 ? -11.845 33.975 51.452 1.00 70.88 106 LEU A O 1
ATOM 871 N N . GLN A 1 107 ? -10.173 33.084 50.240 1.00 68.94 107 GLN A N 1
ATOM 872 C CA . GLN A 1 107 ? -9.692 34.339 49.656 1.00 68.94 107 GLN A CA 1
ATOM 873 C C . GLN A 1 107 ? -10.489 34.711 48.405 1.00 68.94 107 GLN A C 1
ATOM 875 O O . GLN A 1 107 ? -10.718 35.893 48.167 1.00 68.94 107 GLN A O 1
ATOM 880 N N . ILE A 1 108 ? -10.959 33.704 47.664 1.00 68.31 108 ILE A N 1
ATOM 881 C CA . ILE A 1 108 ? -11.872 33.854 46.524 1.00 68.31 108 ILE A CA 1
ATOM 882 C C . ILE A 1 108 ? -13.256 34.323 46.997 1.00 68.31 108 ILE A C 1
ATOM 884 O O . ILE A 1 108 ? -13.885 35.173 46.373 1.00 68.31 108 ILE A O 1
ATOM 888 N N . LEU A 1 109 ? -13.725 33.805 48.137 1.00 68.62 109 LEU A N 1
ATOM 889 C CA . LEU A 1 109 ? -15.042 34.100 48.710 1.00 68.62 109 LEU A CA 1
ATOM 890 C C . LEU A 1 109 ? -14.962 34.758 50.097 1.00 68.62 109 LEU A C 1
ATOM 892 O O . LEU A 1 109 ? -15.532 34.242 51.072 1.00 68.62 109 LEU A O 1
ATOM 896 N N . PRO A 1 110 ? -14.292 35.919 50.224 1.00 64.50 110 PRO A N 1
ATOM 897 C CA . PRO A 1 110 ? -13.943 36.484 51.515 1.00 64.50 110 PRO A CA 1
ATOM 898 C C . PRO A 1 110 ? -15.196 36.885 52.291 1.00 64.50 110 PRO A C 1
ATOM 900 O O . PRO A 1 110 ? -15.931 37.809 51.947 1.00 64.50 110 PRO A O 1
ATOM 903 N N . GLY A 1 111 ? -15.449 36.160 53.382 1.00 60.25 111 GLY A N 1
ATOM 904 C CA . GLY A 1 111 ? -16.583 36.410 54.268 1.00 60.25 111 GLY A CA 1
ATOM 905 C C . GLY A 1 111 ? -17.957 36.050 53.693 1.00 60.25 111 GLY A C 1
ATOM 906 O O . GLY A 1 111 ? -18.954 36.340 54.363 1.00 60.25 111 GLY A O 1
ATOM 907 N N . LEU A 1 112 ? -18.007 35.428 52.508 1.00 64.62 112 LEU A N 1
ATOM 908 C CA . LEU A 1 112 ? -19.216 34.868 51.892 1.00 64.62 112 LEU A CA 1
ATOM 909 C C . LEU A 1 112 ? -19.424 33.400 52.265 1.00 64.62 112 LEU A C 1
ATOM 911 O O . LEU A 1 112 ? -20.564 32.929 52.275 1.00 64.62 112 LEU A O 1
ATOM 915 N N . VAL A 1 113 ? -18.342 32.700 52.611 1.00 68.81 113 VAL A N 1
ATOM 916 C CA . VAL A 1 113 ? -18.347 31.297 53.032 1.00 68.81 113 VAL A CA 1
ATOM 917 C C . VAL A 1 113 ? -17.485 31.084 54.271 1.00 68.81 113 VAL A C 1
ATOM 919 O O . VAL A 1 113 ? -16.652 31.919 54.625 1.00 68.81 113 VAL A O 1
ATOM 922 N N . TYR A 1 114 ? -17.703 29.965 54.950 1.00 69.69 114 TYR A N 1
ATOM 923 C CA . TYR A 1 114 ? -16.859 29.491 56.039 1.00 69.69 114 TYR A CA 1
ATOM 924 C C . TYR A 1 114 ? -16.727 27.970 55.982 1.00 69.69 114 TYR A C 1
ATOM 926 O O . TYR A 1 114 ? -17.611 27.281 55.469 1.00 69.69 114 TYR A O 1
ATOM 934 N N . ILE A 1 115 ? -15.634 27.453 56.539 1.00 73.25 115 ILE A N 1
ATOM 935 C CA . ILE A 1 115 ? -15.409 26.014 56.668 1.00 73.25 115 ILE A CA 1
ATOM 936 C C . ILE A 1 115 ? -15.958 25.556 58.016 1.00 73.25 115 ILE A C 1
ATOM 938 O O . ILE A 1 115 ? -15.712 26.157 59.066 1.00 73.25 115 ILE A O 1
ATOM 942 N N . SER A 1 116 ? -16.730 24.483 57.977 1.00 72.69 116 SER A N 1
ATOM 943 C CA . SER A 1 116 ? -17.285 23.797 59.132 1.00 72.69 116 SER A CA 1
ATOM 944 C C . SER A 1 116 ? -16.800 22.355 59.146 1.00 72.69 116 SER A C 1
ATOM 946 O O . SER A 1 116 ? -16.607 21.759 58.097 1.00 72.69 116 SER A O 1
ATOM 948 N N . ILE A 1 117 ? -16.603 21.782 60.329 1.00 71.62 117 ILE A N 1
ATOM 949 C CA . ILE A 1 117 ? -16.243 20.367 60.445 1.00 71.62 117 ILE A CA 1
ATOM 950 C C . ILE A 1 117 ? -17.546 19.581 60.598 1.00 71.62 117 ILE A C 1
ATOM 952 O O . ILE A 1 117 ? -18.269 19.777 61.584 1.00 71.62 117 ILE A O 1
ATOM 956 N N . GLY A 1 118 ? -17.850 18.730 59.616 1.00 59.34 118 GLY A N 1
ATOM 957 C CA . GLY A 1 118 ? -19.018 17.853 59.628 1.00 59.34 118 GLY A CA 1
ATOM 958 C C . GLY A 1 118 ? -18.995 16.933 60.852 1.00 59.34 118 GLY A C 1
ATOM 959 O O . GLY A 1 118 ? -17.948 16.411 61.236 1.00 59.34 118 GLY A O 1
ATOM 960 N N . LYS A 1 119 ? -20.145 16.770 61.519 1.00 55.09 119 LYS A N 1
ATOM 961 C CA . LYS A 1 119 ? -20.256 15.986 62.767 1.00 55.09 119 LYS A CA 1
ATOM 962 C C . LYS A 1 119 ? -20.579 14.509 62.554 1.00 55.09 119 LYS A C 1
ATOM 964 O O . LYS A 1 119 ? -20.678 13.791 63.547 1.00 55.09 119 LYS A O 1
ATOM 969 N N . ASP A 1 120 ? -20.757 14.064 61.314 1.00 49.47 120 ASP A N 1
ATOM 970 C CA . ASP A 1 120 ? -21.223 12.711 61.039 1.00 49.47 120 ASP A CA 1
ATOM 971 C C . ASP A 1 120 ? -20.131 11.839 60.412 1.00 49.47 120 ASP A C 1
ATOM 973 O O . ASP A 1 120 ? -19.525 12.192 59.403 1.00 49.47 120 ASP A O 1
ATOM 977 N N . SER A 1 121 ? -19.934 10.667 61.019 1.00 43.84 121 SER A N 1
ATOM 978 C CA . SER A 1 121 ? -18.970 9.605 60.696 1.00 43.84 121 SER A CA 1
ATOM 979 C C . SER A 1 121 ? -17.489 9.842 61.066 1.00 43.84 121 SER A C 1
ATOM 981 O O . SER A 1 121 ? -17.024 10.944 61.317 1.00 43.84 121 SER A O 1
ATOM 983 N N . ARG A 1 122 ? -16.751 8.734 61.224 1.00 50.06 122 ARG A N 1
ATOM 984 C CA . ARG A 1 122 ? -15.467 8.569 61.948 1.00 50.06 122 ARG A CA 1
ATOM 985 C C . ARG A 1 122 ? -14.240 9.278 61.333 1.00 50.06 122 ARG A C 1
ATOM 987 O O . ARG A 1 122 ? -13.112 8.936 61.681 1.00 50.06 122 ARG A O 1
ATOM 994 N N . VAL A 1 123 ? -14.444 10.249 60.450 1.00 54.81 123 VAL A N 1
ATOM 995 C CA . VAL A 1 123 ? -13.411 11.044 59.777 1.00 54.81 123 VAL A CA 1
ATOM 996 C C . VAL A 1 123 ? -13.819 12.513 59.882 1.00 54.81 123 VAL A C 1
ATOM 998 O O . VAL A 1 123 ? -14.975 12.846 59.648 1.00 54.81 123 VAL A O 1
ATOM 1001 N N . LYS A 1 124 ? -12.894 13.401 60.269 1.00 61.53 124 LYS A N 1
ATOM 1002 C CA . LYS A 1 124 ? -13.151 14.848 60.220 1.00 61.53 124 LYS A CA 1
ATOM 1003 C C . LYS A 1 124 ? -13.215 15.248 58.751 1.00 61.53 124 LYS A C 1
ATOM 1005 O O . LYS A 1 124 ? -12.198 15.138 58.075 1.00 61.53 124 LYS A O 1
ATOM 1010 N N . VAL A 1 125 ? -14.379 15.683 58.285 1.00 66.00 125 VAL A N 1
ATOM 1011 C CA . VAL A 1 125 ? -14.540 16.186 56.919 1.00 66.00 125 VAL A CA 1
ATOM 1012 C C . VAL A 1 125 ? -14.841 17.677 56.967 1.00 66.00 125 VAL A C 1
ATOM 1014 O O . VAL A 1 125 ? -15.640 18.132 57.792 1.00 66.00 125 VAL A O 1
ATOM 1017 N N . GLU A 1 126 ? -14.149 18.435 56.127 1.00 78.75 126 GLU A N 1
ATOM 1018 C CA . GLU A 1 126 ? -14.261 19.885 56.052 1.00 78.75 126 GLU A CA 1
ATOM 1019 C C . GLU A 1 126 ? -15.319 20.262 55.018 1.00 78.75 126 GLU A C 1
ATOM 1021 O O . GLU A 1 126 ? -15.178 20.002 53.831 1.00 78.75 126 GLU A O 1
ATOM 1026 N N . GLU A 1 127 ? -16.415 20.843 55.492 1.00 77.00 127 GLU A N 1
ATOM 1027 C CA . GLU A 1 127 ? -17.582 21.241 54.712 1.00 77.00 127 GLU A CA 1
ATOM 1028 C C . GLU A 1 127 ? -17.617 22.760 54.545 1.00 77.00 127 GLU A C 1
ATOM 1030 O O . GLU A 1 127 ? -17.588 23.501 55.534 1.00 77.00 127 GLU A O 1
ATOM 1035 N N . ILE A 1 128 ? -17.780 23.240 53.317 1.00 74.94 128 ILE A N 1
ATOM 1036 C CA . ILE A 1 128 ? -17.963 24.657 53.017 1.00 74.94 128 ILE A CA 1
ATOM 1037 C C . ILE A 1 128 ? -19.439 25.025 53.135 1.00 74.94 128 ILE A C 1
ATOM 1039 O O . ILE A 1 128 ? -20.328 24.357 52.605 1.00 74.94 128 ILE A O 1
ATOM 1043 N N . ARG A 1 129 ? -19.705 26.128 53.838 1.00 68.06 129 ARG A N 1
ATOM 1044 C CA . ARG A 1 129 ? -21.052 26.657 54.056 1.00 68.06 129 ARG A CA 1
ATOM 1045 C C . ARG A 1 129 ? -21.120 28.138 53.742 1.00 68.06 129 ARG A C 1
ATOM 1047 O O . ARG A 1 129 ? -20.195 28.895 54.030 1.00 68.06 129 ARG A O 1
ATOM 1054 N N . LEU A 1 130 ? -22.259 28.564 53.207 1.00 66.62 130 LEU A N 1
ATOM 1055 C CA . LEU A 1 130 ? -22.533 29.976 52.983 1.00 66.62 130 LEU A CA 1
ATOM 1056 C C . LEU A 1 130 ? -22.678 30.710 54.323 1.00 66.62 130 LEU A C 1
ATOM 1058 O O . LEU A 1 130 ? -23.382 30.271 55.232 1.00 66.62 130 LEU A O 1
ATOM 1062 N N . ALA A 1 131 ? -22.057 31.879 54.430 1.00 63.19 131 ALA A N 1
ATOM 1063 C CA . ALA A 1 131 ? -22.029 32.680 55.649 1.00 63.19 131 ALA A CA 1
ATOM 1064 C C . ALA A 1 131 ? -23.341 33.449 55.926 1.00 63.19 131 ALA A C 1
ATOM 1066 O O . ALA A 1 131 ? -23.393 34.237 56.870 1.00 63.19 131 ALA A O 1
ATOM 1067 N N . HIS A 1 132 ? -24.409 33.234 55.140 1.00 57.41 132 HIS A N 1
ATOM 1068 C CA . HIS A 1 132 ? -25.695 33.941 55.259 1.00 57.41 132 HIS A CA 1
ATOM 1069 C C . HIS A 1 132 ? -26.325 33.829 56.660 1.00 57.41 132 HIS A C 1
ATOM 1071 O O . HIS A 1 132 ? -26.925 34.796 57.138 1.00 57.41 132 HIS A O 1
ATOM 1077 N N . PHE A 1 133 ? -26.133 32.679 57.325 1.00 50.41 133 PHE A N 1
ATOM 1078 C CA . PHE A 1 133 ? -26.609 32.376 58.677 1.00 50.41 133 PHE A CA 1
ATOM 1079 C C . PHE A 1 133 ? -25.487 31.707 59.483 1.00 50.41 133 PHE A C 1
ATOM 1081 O O . PHE A 1 133 ? -25.338 30.487 59.464 1.00 50.41 133 PHE A O 1
ATOM 1088 N N . SER A 1 134 ? -24.667 32.479 60.197 1.00 42.03 134 SER A N 1
ATOM 1089 C CA . SER A 1 134 ? -23.669 31.870 61.083 1.00 42.03 134 SER A CA 1
ATOM 1090 C C . SER A 1 134 ? -24.325 31.467 62.405 1.00 42.03 134 SER A C 1
ATOM 1092 O O . SER A 1 134 ? -24.595 32.300 63.270 1.00 42.03 134 SER A O 1
ATOM 1094 N N . THR A 1 135 ? -24.599 30.172 62.573 1.00 36.78 135 THR A N 1
ATOM 1095 C CA . THR A 1 135 ? -24.872 29.560 63.882 1.00 36.78 135 THR A CA 1
ATOM 1096 C C . THR A 1 135 ? -23.767 28.564 64.211 1.00 36.78 135 THR A C 1
ATOM 1098 O O . THR A 1 135 ? -23.963 27.353 64.169 1.00 36.78 135 THR A O 1
ATOM 1101 N N . GLY A 1 136 ? -22.572 29.055 64.523 1.00 36.19 136 GLY A N 1
ATOM 1102 C CA . GLY A 1 136 ? -21.506 28.205 65.042 1.00 36.19 136 GLY A CA 1
ATOM 1103 C C . GLY A 1 136 ? -20.191 28.951 65.184 1.00 36.19 136 GLY A C 1
ATOM 1104 O O . GLY A 1 136 ? -19.874 29.805 64.364 1.00 36.19 136 GLY A O 1
ATOM 1105 N N . LYS A 1 137 ? -19.422 28.618 66.226 1.00 37.84 137 LYS A N 1
ATOM 1106 C CA . LYS A 1 137 ? -18.040 29.073 66.437 1.00 37.84 137 LYS A CA 1
ATOM 1107 C C . LYS A 1 137 ? -17.116 28.501 65.342 1.00 37.84 137 LYS A C 1
ATOM 1109 O O . LYS A 1 137 ? -16.299 27.634 65.622 1.00 37.84 137 LYS A O 1
ATOM 1114 N N . GLY A 1 138 ? -17.280 28.927 64.095 1.00 35.19 138 GLY A N 1
ATOM 1115 C CA . GLY A 1 138 ? -16.245 28.811 63.072 1.00 35.19 138 GLY A CA 1
ATOM 1116 C C . GLY A 1 138 ? -15.243 29.933 63.306 1.00 35.19 138 GLY A C 1
ATOM 1117 O O . GLY A 1 138 ? -15.650 31.076 63.508 1.00 35.19 138 GLY A O 1
ATOM 1118 N N . VAL A 1 139 ? -13.954 29.607 63.364 1.00 30.20 139 VAL A N 1
ATOM 1119 C CA . VAL A 1 139 ? -12.882 30.588 63.569 1.00 30.20 139 VAL A CA 1
ATOM 1120 C C . VAL A 1 139 ? -12.908 31.581 62.399 1.00 30.20 139 VAL A C 1
ATOM 1122 O O . VAL A 1 139 ? -12.661 31.169 61.268 1.00 30.20 139 VAL A O 1
ATOM 1125 N N . PRO A 1 140 ? -13.187 32.880 62.615 1.00 31.44 140 PRO A N 1
ATOM 1126 C CA . PRO A 1 140 ? -12.900 33.887 61.610 1.00 31.44 140 PRO A CA 1
ATOM 1127 C C . PRO A 1 140 ? -11.382 34.070 61.616 1.00 31.44 140 PRO A C 1
ATOM 1129 O O . PRO A 1 140 ? -10.832 34.602 62.582 1.00 31.44 140 PRO A O 1
ATOM 1132 N N . LEU A 1 141 ? -10.685 33.599 60.582 1.00 26.44 141 LEU A N 1
ATOM 1133 C CA . LEU A 1 141 ? -9.275 33.947 60.424 1.00 26.44 141 LEU A CA 1
ATOM 1134 C C . LEU A 1 141 ? -9.172 35.437 60.041 1.00 26.44 141 LEU A C 1
ATOM 1136 O O . LEU A 1 141 ? -9.960 35.919 59.222 1.00 26.44 141 LEU A O 1
ATOM 1140 N N . PRO A 1 142 ? -8.263 36.200 60.674 1.00 25.33 142 PRO A N 1
ATOM 1141 C CA . PRO A 1 142 ? -8.207 37.646 60.526 1.00 25.33 142 PRO A CA 1
ATOM 1142 C C . PRO A 1 142 ? -7.723 38.048 59.131 1.00 25.33 142 PRO A C 1
ATOM 1144 O O . PRO A 1 142 ? -6.660 37.633 58.673 1.00 25.33 142 PRO A O 1
ATOM 1147 N N . VAL A 1 143 ? -8.475 38.944 58.493 1.00 32.81 143 VAL A N 1
ATOM 1148 C CA . VAL A 1 143 ? -8.015 39.725 57.343 1.00 32.81 143 VAL A CA 1
ATOM 1149 C C . VAL A 1 143 ? -6.975 40.722 57.852 1.00 32.81 143 VAL A C 1
ATOM 1151 O O . VAL A 1 143 ? -7.356 41.800 58.280 1.00 32.81 143 VAL A O 1
ATOM 1154 N N . THR A 1 144 ? -5.691 40.348 57.870 1.00 25.53 144 THR A N 1
ATOM 1155 C CA . THR A 1 144 ? -4.528 41.260 57.784 1.00 25.53 144 THR A CA 1
ATOM 1156 C C . THR A 1 144 ? -3.207 40.481 57.847 1.00 25.53 144 THR A C 1
ATOM 1158 O O . THR A 1 144 ? -2.819 40.042 58.929 1.00 25.53 144 THR A O 1
ATOM 1161 N N . ARG A 1 145 ? -2.449 40.428 56.741 1.00 26.05 145 ARG A N 1
ATOM 1162 C CA . ARG A 1 145 ? -1.033 40.853 56.711 1.00 26.05 145 ARG A CA 1
ATOM 1163 C C . ARG A 1 145 ? -0.472 40.861 55.288 1.00 26.05 145 ARG A C 1
ATOM 1165 O O . ARG A 1 145 ? -0.232 39.821 54.689 1.00 26.05 145 ARG A O 1
ATOM 1172 N N . ALA A 1 146 ? -0.204 42.066 54.796 1.00 25.92 146 ALA A N 1
ATOM 1173 C CA . ALA A 1 146 ? 0.805 42.292 53.777 1.00 25.92 146 ALA A CA 1
ATOM 1174 C C . ALA A 1 146 ? 2.211 42.015 54.357 1.00 25.92 146 ALA A C 1
ATOM 1176 O O . ALA A 1 146 ? 2.480 42.363 55.507 1.00 25.92 146 ALA A O 1
ATOM 1177 N N . LEU A 1 147 ? 3.065 41.400 53.533 1.00 29.27 147 LEU A N 1
ATOM 1178 C CA . LEU A 1 147 ? 4.526 41.558 53.419 1.00 29.27 147 LEU A CA 1
ATOM 1179 C C . LEU A 1 147 ? 5.348 41.806 54.708 1.00 29.27 147 LEU A C 1
ATOM 1181 O O . LEU A 1 147 ? 5.405 42.925 55.210 1.00 29.27 147 LEU A O 1
ATOM 1185 N N . SER A 1 148 ? 6.094 40.794 55.169 1.00 26.89 148 SER A N 1
ATOM 1186 C CA . SER A 1 148 ? 7.521 40.839 55.594 1.00 26.89 148 SER A CA 1
ATOM 1187 C C . SER A 1 148 ? 7.869 39.606 56.447 1.00 26.89 148 SER A C 1
ATOM 1189 O O . SER A 1 148 ? 7.039 39.107 57.201 1.00 26.89 148 SER A O 1
ATOM 1191 N N . GLY A 1 149 ? 9.069 39.058 56.235 1.00 26.30 149 GLY A N 1
ATOM 1192 C CA . GLY A 1 149 ? 9.426 37.683 56.585 1.00 26.30 149 GLY A CA 1
ATOM 1193 C C . GLY A 1 149 ? 9.746 37.363 58.048 1.00 26.30 149 GLY A C 1
ATOM 1194 O O . GLY A 1 149 ? 9.738 38.215 58.929 1.00 26.30 149 GLY A O 1
ATOM 1195 N N . GLY A 1 150 ? 10.116 36.093 58.245 1.00 25.89 150 GLY A N 1
ATOM 1196 C CA . GLY A 1 150 ? 10.887 35.614 59.392 1.00 25.89 150 GLY A CA 1
ATOM 1197 C C . GLY A 1 150 ? 10.143 34.729 60.400 1.00 25.89 150 GLY A C 1
ATOM 1198 O O . GLY A 1 150 ? 9.369 35.219 61.207 1.00 25.89 150 GLY A O 1
ATOM 1199 N N . SER A 1 151 ? 10.547 33.451 60.419 1.00 25.16 151 SER A N 1
ATOM 1200 C CA . SER A 1 151 ? 10.767 32.609 61.611 1.00 25.16 151 SER A CA 1
ATOM 1201 C C . SER A 1 151 ? 9.582 32.179 62.501 1.00 25.16 151 SER A C 1
ATOM 1203 O O . SER A 1 151 ? 9.124 32.921 63.359 1.00 25.16 151 SER A O 1
ATOM 1205 N N . ALA A 1 152 ? 9.248 30.887 62.369 1.00 27.39 152 ALA A N 1
ATOM 1206 C CA . ALA A 1 152 ? 9.080 29.850 63.405 1.00 27.39 152 ALA A CA 1
ATOM 1207 C C . ALA A 1 152 ? 8.501 30.189 64.800 1.00 27.39 152 ALA A C 1
ATOM 1209 O O . ALA A 1 152 ? 9.046 31.007 65.535 1.00 27.39 152 ALA A O 1
ATOM 1210 N N . GLY A 1 153 ? 7.550 29.350 65.249 1.00 24.67 153 GLY A N 1
ATOM 1211 C CA . GLY A 1 153 ? 7.415 29.010 66.673 1.00 24.67 153 GLY A CA 1
ATOM 1212 C C . GLY A 1 153 ? 6.011 28.646 67.176 1.00 24.67 153 GLY A C 1
ATOM 1213 O O . GLY A 1 153 ? 5.261 29.525 67.565 1.00 24.67 153 GLY A O 1
ATOM 1214 N N . GLY A 1 154 ? 5.721 27.342 67.263 1.00 24.44 154 GLY A N 1
ATOM 1215 C CA . GLY A 1 154 ? 5.299 26.690 68.515 1.00 24.44 154 GLY A CA 1
ATOM 1216 C C . GLY A 1 154 ? 3.905 26.922 69.131 1.00 24.44 154 GLY A C 1
ATOM 1217 O O . GLY A 1 154 ? 3.652 27.934 69.768 1.00 24.44 154 GLY A O 1
ATOM 1218 N N . SER A 1 155 ? 3.164 25.805 69.194 1.00 24.00 155 SER A N 1
ATOM 1219 C CA . SER A 1 155 ? 2.457 25.254 70.376 1.00 24.00 155 SER A CA 1
ATOM 1220 C C . SER A 1 155 ? 1.134 25.862 70.868 1.00 24.00 155 SER A C 1
ATOM 1222 O O . SER A 1 155 ? 1.009 27.066 71.046 1.00 24.00 155 SER A O 1
ATOM 1224 N N . GLY A 1 156 ? 0.192 24.974 71.226 1.00 23.98 156 GLY A N 1
ATOM 1225 C CA . GLY A 1 156 ? -0.871 25.276 72.194 1.00 23.98 156 GLY A CA 1
ATOM 1226 C C . GLY A 1 156 ? -2.223 24.624 71.905 1.00 23.98 156 GLY A C 1
ATOM 1227 O O . GLY A 1 156 ? -3.106 25.260 71.345 1.00 23.98 156 GLY A O 1
ATOM 1228 N N . LEU A 1 157 ? -2.381 23.362 72.311 1.00 26.36 157 LEU A N 1
ATOM 1229 C CA . LEU A 1 157 ? -3.674 22.696 72.518 1.00 26.36 157 LEU A CA 1
ATOM 1230 C C . LEU A 1 157 ? -4.470 23.413 73.626 1.00 26.36 157 LEU A C 1
ATOM 1232 O O . LEU A 1 157 ? -3.849 23.838 74.592 1.00 26.36 157 LEU A O 1
ATOM 1236 N N . GLU A 1 158 ? -5.807 23.450 73.549 1.00 24.94 158 GLU A N 1
ATOM 1237 C CA . GLU A 1 158 ? -6.677 22.846 74.582 1.00 24.94 158 GLU A CA 1
ATOM 1238 C C . GLU A 1 158 ? -8.185 22.961 74.291 1.00 24.94 158 GLU A C 1
ATOM 1240 O O . GLU A 1 158 ? -8.689 23.914 73.698 1.00 24.94 158 GLU A O 1
ATOM 1245 N N . GLN A 1 159 ? -8.879 21.902 74.708 1.00 28.61 159 GLN A N 1
ATOM 1246 C CA . GLN A 1 159 ? -10.305 21.610 74.585 1.00 28.61 159 GLN A CA 1
ATOM 1247 C C . GLN A 1 159 ? -11.165 22.432 75.556 1.00 28.61 159 GLN A C 1
ATOM 1249 O O . GLN A 1 159 ? -10.756 22.690 76.682 1.00 28.61 159 GLN A O 1
ATOM 1254 N N . ALA A 1 160 ? -12.427 22.672 75.186 1.00 24.20 160 ALA A N 1
ATOM 1255 C CA . ALA A 1 160 ? -13.533 22.640 76.144 1.00 24.20 160 ALA A CA 1
ATOM 1256 C C . ALA A 1 160 ? -14.857 22.317 75.433 1.00 24.20 160 ALA A C 1
ATOM 1258 O O . ALA A 1 160 ? -15.352 23.092 74.610 1.00 24.20 160 ALA A O 1
ATOM 1259 N N . ASP A 1 161 ? -15.403 21.152 75.781 1.00 29.94 161 ASP A N 1
ATOM 1260 C CA . ASP A 1 161 ? -16.784 20.729 75.559 1.00 29.94 161 ASP A CA 1
ATOM 1261 C C . ASP A 1 161 ? -17.793 21.716 76.161 1.00 29.94 161 ASP A C 1
ATOM 1263 O O . ASP A 1 161 ? -17.508 22.359 77.168 1.00 29.94 161 ASP A O 1
ATOM 1267 N N . LEU A 1 162 ? -19.000 21.765 75.582 1.00 24.77 162 LEU A N 1
ATOM 1268 C CA . LEU A 1 162 ? -20.277 21.750 76.313 1.00 24.77 162 LEU A CA 1
ATOM 1269 C C . LEU A 1 162 ? -21.447 21.674 75.319 1.00 24.77 162 LEU A C 1
ATOM 1271 O O . LEU A 1 162 ? -21.666 22.559 74.488 1.00 24.77 162 LEU A O 1
ATOM 1275 N N . ASN A 1 163 ? -22.205 20.586 75.444 1.00 27.72 163 ASN A N 1
ATOM 1276 C CA . ASN A 1 163 ? -23.502 20.349 74.822 1.00 27.72 163 ASN A CA 1
ATOM 1277 C C . ASN A 1 163 ? -24.462 21.531 75.011 1.00 27.72 163 ASN A C 1
ATOM 1279 O O . ASN A 1 163 ? -24.696 21.970 76.135 1.00 27.72 163 ASN A O 1
ATOM 1283 N N . ASN A 1 164 ? -25.130 21.943 73.931 1.00 25.88 164 ASN A N 1
ATOM 1284 C CA . ASN A 1 164 ? -26.513 22.395 74.035 1.00 25.88 164 ASN A CA 1
ATOM 1285 C C . ASN A 1 164 ? -27.249 22.204 72.704 1.00 25.88 164 ASN A C 1
ATOM 1287 O O . ASN A 1 164 ? -26.902 22.809 71.689 1.00 25.88 164 ASN A O 1
ATOM 1291 N N . ASN A 1 165 ? -28.275 21.354 72.741 1.00 31.11 165 ASN A N 1
ATOM 1292 C CA . ASN A 1 165 ? -29.263 21.179 71.685 1.00 31.11 165 ASN A CA 1
ATOM 1293 C C . ASN A 1 165 ? -29.917 22.525 71.352 1.00 31.11 165 ASN A C 1
ATOM 1295 O O . ASN A 1 165 ? -30.563 23.130 72.209 1.00 31.11 165 ASN A O 1
ATOM 1299 N N . ARG A 1 166 ? -29.806 22.963 70.097 1.00 27.44 166 ARG A N 1
ATOM 1300 C CA . ARG A 1 166 ? -30.763 23.881 69.473 1.00 27.44 166 ARG A CA 1
ATOM 1301 C C . ARG A 1 166 ? -31.039 23.397 68.057 1.00 27.44 166 ARG A C 1
ATOM 1303 O O . ARG A 1 166 ? -30.110 23.148 67.297 1.00 27.44 166 ARG A O 1
ATOM 1310 N N . GLU A 1 167 ? -32.324 23.225 67.784 1.00 28.66 167 GLU A N 1
ATOM 1311 C CA . GLU A 1 167 ? -32.920 22.781 66.528 1.00 28.66 167 GLU A CA 1
ATOM 1312 C C . GLU A 1 167 ? -32.279 23.473 65.316 1.00 28.66 167 GLU A C 1
ATOM 1314 O O . GLU A 1 167 ? -32.241 24.702 65.231 1.00 28.66 167 GLU A O 1
ATOM 1319 N N . VAL A 1 168 ? -31.780 22.670 64.374 1.00 30.72 168 VAL A N 1
ATOM 1320 C CA . VAL A 1 168 ? -31.430 23.128 63.029 1.00 30.72 168 VAL A CA 1
ATOM 1321 C C . VAL A 1 168 ? -32.748 23.252 62.273 1.00 30.72 168 VAL A C 1
ATOM 1323 O O . VAL A 1 168 ? -33.341 22.250 61.882 1.00 30.72 168 VAL A O 1
ATOM 1326 N N . LEU A 1 169 ? -33.251 24.477 62.128 1.00 25.03 169 LEU A N 1
ATOM 1327 C CA . LEU A 1 169 ? -34.367 24.742 61.223 1.00 25.03 169 LEU A CA 1
ATOM 1328 C C . LEU A 1 169 ? -33.915 24.441 59.782 1.00 25.03 169 LEU A C 1
ATOM 1330 O O . LEU A 1 169 ? -32.811 24.852 59.414 1.00 25.03 169 LEU A O 1
ATOM 1334 N N . PRO A 1 170 ? -34.732 23.758 58.962 1.00 26.88 170 PRO A N 1
ATOM 1335 C CA . PRO A 1 170 ? -34.413 23.561 57.556 1.00 26.88 170 PRO A CA 1
ATOM 1336 C C . PRO A 1 170 ? -34.407 24.915 56.837 1.00 26.88 170 PRO A C 1
ATOM 1338 O O . PRO A 1 170 ? -35.332 25.719 56.983 1.00 26.88 170 PRO A O 1
ATOM 1341 N N . SER A 1 171 ? -33.349 25.170 56.068 1.00 28.64 171 SER A N 1
ATOM 1342 C CA . SER A 1 171 ? -33.239 26.335 55.190 1.00 28.64 171 SER A CA 1
ATOM 1343 C C . SER A 1 171 ? -34.393 26.321 54.173 1.00 28.64 171 SER A C 1
ATOM 1345 O O . SER A 1 171 ? -34.645 25.275 53.572 1.00 28.64 171 SER A O 1
ATOM 1347 N N . PRO A 1 172 ? -35.126 27.430 53.963 1.00 24.02 172 PRO A N 1
ATOM 1348 C CA . PRO A 1 172 ? -36.213 27.456 52.989 1.00 24.02 172 PRO A CA 1
ATOM 1349 C C . PRO A 1 172 ? -35.659 27.367 51.552 1.00 24.02 172 PRO A C 1
ATOM 1351 O O . PRO A 1 172 ? -34.539 27.821 51.307 1.00 24.02 172 PRO A O 1
ATOM 1354 N N . PRO A 1 173 ? -36.429 26.825 50.586 1.00 31.28 173 PRO A N 1
ATOM 1355 C CA . PRO A 1 173 ? -35.979 26.691 49.208 1.00 31.28 173 PRO A CA 1
ATOM 1356 C C . PRO A 1 173 ? -35.813 28.067 48.556 1.00 31.28 173 PRO A C 1
ATOM 1358 O O . PRO A 1 173 ? -36.698 28.927 48.584 1.00 31.28 173 PRO A O 1
ATOM 1361 N N . VAL A 1 174 ? -34.644 28.254 47.959 1.00 40.31 174 VAL A N 1
ATOM 1362 C CA . VAL A 1 174 ? -34.096 29.520 47.476 1.00 40.31 174 VAL A CA 1
ATOM 1363 C C . VAL A 1 174 ? -34.650 29.839 46.076 1.00 40.31 174 VAL A C 1
ATOM 1365 O O . VAL A 1 174 ? -33.950 29.776 45.076 1.00 40.31 174 VAL A O 1
ATOM 1368 N N . LYS A 1 175 ? -35.944 30.169 45.969 1.00 30.08 175 LYS A N 1
ATOM 1369 C CA . LYS A 1 175 ? -36.603 30.489 44.678 1.00 30.08 175 LYS A CA 1
ATOM 1370 C C . LYS A 1 175 ? -36.294 31.888 44.100 1.00 30.08 175 LYS A C 1
ATOM 1372 O O . LYS A 1 175 ? -36.881 32.250 43.088 1.00 30.08 175 LYS A O 1
ATOM 1377 N N . GLY A 1 176 ? -35.415 32.681 44.722 1.00 34.22 176 GLY A N 1
ATOM 1378 C CA . GLY A 1 176 ? -35.194 34.097 44.362 1.00 34.22 176 GLY A CA 1
ATOM 1379 C C . GLY A 1 176 ? -33.844 34.453 43.726 1.00 34.22 176 GLY A C 1
ATOM 1380 O O . GLY A 1 176 ? -33.733 35.505 43.115 1.00 34.22 176 GLY A O 1
ATOM 1381 N N . TYR A 1 177 ? -32.829 33.589 43.815 1.00 35.16 177 TYR A N 1
ATOM 1382 C CA . TYR A 1 177 ? -31.440 33.939 43.457 1.00 35.16 177 TYR A CA 1
ATOM 1383 C C . TYR A 1 177 ? -31.091 33.638 41.988 1.00 35.16 177 TYR A C 1
ATOM 1385 O O . TYR A 1 177 ? -29.947 33.788 41.561 1.00 35.16 177 TYR A O 1
ATOM 1393 N N . THR A 1 178 ? -32.079 33.201 41.206 1.00 37.47 178 THR A N 1
ATOM 1394 C CA . THR A 1 178 ? -31.898 32.573 39.895 1.00 37.47 178 THR A CA 1
ATOM 1395 C C . THR A 1 178 ? -31.752 33.541 38.721 1.00 37.47 178 THR A C 1
ATOM 1397 O O . THR A 1 178 ? -31.379 33.106 37.642 1.00 37.47 178 THR A O 1
ATOM 1400 N N . SER A 1 179 ? -32.003 34.844 38.872 1.00 32.84 179 SER A N 1
ATOM 1401 C CA . SER A 1 179 ? -32.007 35.750 37.708 1.00 32.84 179 SER A CA 1
ATOM 1402 C C . SER A 1 179 ? -30.692 36.497 37.459 1.00 32.84 179 SER A C 1
ATOM 1404 O O . SER A 1 179 ? -30.503 37.006 36.360 1.00 32.84 179 SER A O 1
ATOM 1406 N N . LEU A 1 180 ? -29.795 36.593 38.450 1.00 33.91 180 LEU A N 1
ATOM 1407 C CA . LEU A 1 180 ? -28.561 37.398 38.354 1.00 33.91 180 LEU A CA 1
ATOM 1408 C C . LEU A 1 180 ? -27.272 36.565 38.224 1.00 33.91 180 LEU A C 1
ATOM 1410 O O . LEU A 1 180 ? -26.268 37.079 37.746 1.00 33.91 180 LEU A O 1
ATOM 1414 N N . LEU A 1 181 ? -27.293 35.289 38.625 1.00 37.78 181 LEU A N 1
ATOM 1415 C CA . LEU A 1 181 ? -26.128 34.387 38.605 1.00 37.78 181 LEU A CA 1
ATOM 1416 C C . LEU A 1 181 ? -26.099 33.439 37.386 1.00 37.78 181 LEU A C 1
ATOM 1418 O O . LEU A 1 181 ? -25.100 32.742 37.196 1.00 37.78 181 LEU A O 1
ATOM 1422 N N . PHE A 1 182 ? -27.162 33.411 36.571 1.00 44.38 182 PHE A N 1
ATOM 1423 C CA . PHE A 1 182 ? -27.508 32.289 35.681 1.00 44.38 182 PHE A CA 1
ATOM 1424 C C . PHE A 1 182 ? -27.811 32.702 34.238 1.00 44.38 182 PHE A C 1
ATOM 1426 O O . PHE A 1 182 ? -28.866 32.372 33.703 1.00 44.38 182 PHE A O 1
ATOM 1433 N N . GLN A 1 183 ? -26.897 33.438 33.606 1.00 38.31 183 GLN A N 1
ATOM 1434 C CA . GLN A 1 183 ? -27.009 33.704 32.169 1.00 38.31 183 GLN A CA 1
ATOM 1435 C C . GLN A 1 183 ? -26.328 32.645 31.284 1.00 38.31 183 GLN A C 1
ATOM 1437 O O . GLN A 1 183 ? -26.739 32.534 30.138 1.00 38.31 183 GLN A O 1
ATOM 1442 N N . ASP A 1 184 ? -25.417 31.799 31.796 1.00 41.97 184 ASP A N 1
ATOM 1443 C CA . ASP A 1 184 ? -24.616 30.910 30.933 1.00 41.97 184 ASP A CA 1
ATOM 1444 C C . ASP A 1 184 ? -24.556 29.440 31.427 1.00 41.97 184 ASP A C 1
ATOM 1446 O O . ASP A 1 184 ? -23.912 29.120 32.424 1.00 41.97 184 ASP A O 1
ATOM 1450 N N . ASP A 1 185 ? -25.310 28.591 30.717 1.00 57.50 185 ASP A N 1
ATOM 1451 C CA . ASP A 1 185 ? -25.226 27.135 30.466 1.00 57.50 185 ASP A CA 1
ATOM 1452 C C . ASP A 1 185 ? -24.881 26.112 31.589 1.00 57.50 185 ASP A C 1
ATOM 1454 O O . ASP A 1 185 ? -23.765 25.604 31.696 1.00 57.50 185 ASP A O 1
ATOM 1458 N N . LEU A 1 186 ? -25.896 25.676 32.354 1.00 55.88 186 LEU A N 1
ATOM 1459 C CA . LEU A 1 186 ? -25.810 24.532 33.291 1.00 55.88 186 LEU A CA 1
ATOM 1460 C C . LEU A 1 186 ? -25.634 23.158 32.604 1.00 55.88 186 LEU A C 1
ATOM 1462 O O . LEU A 1 186 ? -25.253 22.194 33.275 1.00 55.88 186 LEU A O 1
ATOM 1466 N N . GLY A 1 187 ? -25.904 23.041 31.298 1.00 61.69 187 GLY A N 1
ATOM 1467 C CA . GLY A 1 187 ? -25.705 21.799 30.544 1.00 61.69 187 GLY A CA 1
ATOM 1468 C C . GLY A 1 187 ? -24.226 21.432 30.432 1.00 61.69 187 GLY A C 1
ATOM 1469 O O . GLY A 1 187 ? -23.836 20.283 30.656 1.00 61.69 187 GLY A O 1
ATOM 1470 N N . SER A 1 188 ? -23.384 22.446 30.228 1.00 68.00 188 SER A N 1
ATOM 1471 C CA . SER A 1 188 ? -21.926 22.320 30.261 1.00 68.00 188 SER A CA 1
ATOM 1472 C C . SER A 1 188 ? -21.411 21.728 31.580 1.00 68.00 188 SER A C 1
ATOM 1474 O O . SER A 1 188 ? -20.558 20.841 31.577 1.00 68.00 188 SER A O 1
ATOM 1476 N N . SER A 1 189 ? -21.957 22.145 32.727 1.00 68.44 189 SER A N 1
ATOM 1477 C CA . SER A 1 189 ? -21.531 21.626 34.037 1.00 68.44 189 SER A CA 1
ATOM 1478 C C . SER A 1 189 ? -21.830 20.135 34.212 1.00 68.44 189 SER A C 1
ATOM 1480 O O . SER A 1 189 ? -21.010 19.410 34.776 1.00 68.44 189 SER A O 1
ATOM 1482 N N . LEU A 1 190 ? -22.979 19.661 33.715 1.00 74.50 190 LEU A N 1
ATOM 1483 C CA . LEU A 1 190 ? -23.337 18.243 33.776 1.00 74.50 190 LEU A CA 1
ATOM 1484 C C . LEU A 1 190 ? -22.444 17.396 32.866 1.00 74.50 190 LEU A C 1
ATOM 1486 O O . LEU A 1 190 ? -22.022 16.312 33.272 1.00 74.50 190 LEU A O 1
ATOM 1490 N N . TYR A 1 191 ? -22.119 17.906 31.678 1.00 77.38 191 TYR A N 1
ATOM 1491 C CA . TYR A 1 191 ? -21.165 17.281 30.765 1.00 77.38 191 TYR A CA 1
ATOM 1492 C C . TYR A 1 191 ? -19.800 17.069 31.436 1.00 77.38 191 TYR A C 1
ATOM 1494 O O . TYR A 1 191 ? -19.331 15.935 31.520 1.00 77.38 191 TYR A O 1
ATOM 1502 N N . TYR A 1 192 ? -19.185 18.124 31.984 1.00 69.19 192 TYR A N 1
ATOM 1503 C CA . TYR A 1 192 ? -17.862 18.005 32.607 1.00 69.19 192 TYR A CA 1
ATOM 1504 C C . TYR A 1 192 ? -17.891 17.126 33.857 1.00 69.19 192 TYR A C 1
ATOM 1506 O O . TYR A 1 192 ? -17.015 16.283 34.034 1.00 69.19 192 TYR A O 1
ATOM 1514 N N . ALA A 1 193 ? -18.924 17.250 34.696 1.00 70.31 193 ALA A N 1
ATOM 1515 C CA . ALA A 1 193 ? -19.073 16.387 35.864 1.00 70.31 193 ALA A CA 1
ATOM 1516 C C . ALA A 1 193 ? -19.158 14.900 35.474 1.00 70.31 193 ALA A C 1
ATOM 1518 O O . ALA A 1 193 ? -18.583 14.050 36.155 1.00 70.31 193 ALA A O 1
ATOM 1519 N N . ALA A 1 194 ? -19.837 14.581 34.368 1.00 79.50 194 ALA A N 1
ATOM 1520 C CA . ALA A 1 194 ? -19.916 13.225 33.839 1.00 79.50 194 ALA A CA 1
ATOM 1521 C C . ALA A 1 194 ? -18.592 12.750 33.213 1.00 79.50 194 ALA A C 1
ATOM 1523 O O . ALA A 1 194 ? -18.218 11.595 33.402 1.00 79.50 194 ALA A O 1
ATOM 1524 N N . TYR A 1 195 ? -17.868 13.637 32.524 1.00 75.88 195 TYR A N 1
ATOM 1525 C CA . TYR A 1 195 ? -16.557 13.358 31.933 1.00 75.88 195 TYR A CA 1
ATOM 1526 C C . TYR A 1 195 ? -15.474 13.082 32.989 1.00 75.88 195 TYR A C 1
ATOM 1528 O O . TYR A 1 195 ? -14.699 12.145 32.849 1.00 75.88 195 TYR A O 1
ATOM 1536 N N . PHE A 1 196 ? -15.430 13.856 34.074 1.00 69.88 196 PHE A N 1
ATOM 1537 C CA . PHE A 1 196 ? -14.423 13.697 35.132 1.00 69.88 196 PHE A CA 1
ATOM 1538 C C . PHE A 1 196 ? -14.801 12.669 36.211 1.00 69.88 196 PHE A C 1
ATOM 1540 O O . PHE A 1 196 ? -14.095 12.537 37.209 1.00 69.88 196 PHE A O 1
ATOM 1547 N N . GLY A 1 197 ? -15.922 11.956 36.064 1.00 69.19 197 GLY A N 1
ATOM 1548 C CA . GLY A 1 197 ? -16.313 10.938 37.044 1.00 69.19 197 GLY A CA 1
ATOM 1549 C C . GLY A 1 197 ? -16.860 11.498 38.367 1.00 69.19 197 GLY A C 1
ATOM 1550 O O . GLY A 1 197 ? -16.918 10.784 39.371 1.00 69.19 197 GLY A O 1
ATOM 1551 N N . LEU A 1 198 ? -17.303 12.761 38.404 1.00 72.62 198 LEU A N 1
ATOM 1552 C CA . LEU A 1 198 ? -17.776 13.444 39.615 1.00 72.62 198 LEU A CA 1
ATOM 1553 C C . LEU A 1 198 ? -19.215 13.031 39.973 1.00 72.62 198 LEU A C 1
ATOM 1555 O O . LEU A 1 198 ? -20.165 13.806 39.844 1.00 72.62 198 LEU A O 1
ATOM 1559 N N . PHE A 1 199 ? -19.390 11.793 40.441 1.00 74.81 199 PHE A N 1
ATOM 1560 C CA . PHE A 1 199 ? -20.704 11.182 40.682 1.00 74.81 199 PHE A CA 1
ATOM 1561 C C . PHE A 1 199 ? -21.645 12.043 41.545 1.00 74.81 199 PHE A C 1
ATOM 1563 O O . PHE A 1 199 ? -22.819 12.198 41.208 1.00 74.81 199 PHE A O 1
ATOM 1570 N N . GLN A 1 200 ? -21.150 12.616 42.647 1.00 65.44 200 GLN A N 1
ATOM 1571 C CA . GLN A 1 200 ? -21.951 13.449 43.550 1.00 65.44 200 GLN A CA 1
ATOM 1572 C C . GLN A 1 200 ? -22.399 14.751 42.877 1.00 65.44 200 GLN A C 1
ATOM 1574 O O . GLN A 1 200 ? -23.538 15.172 43.074 1.00 65.44 200 GLN A O 1
ATOM 1579 N N . ALA A 1 201 ? -21.536 15.363 42.061 1.00 60.81 201 ALA A N 1
ATOM 1580 C CA . ALA A 1 201 ? -21.868 16.571 41.314 1.00 60.81 201 ALA A CA 1
ATOM 1581 C C . ALA A 1 201 ? -22.915 16.276 40.232 1.00 60.81 201 ALA A C 1
ATOM 1583 O O . ALA A 1 201 ? -23.913 16.986 40.144 1.00 60.81 201 ALA A O 1
ATOM 1584 N N . VAL A 1 202 ? -22.757 15.177 39.481 1.00 70.56 202 VAL A N 1
ATOM 1585 C CA . VAL A 1 202 ? -23.764 14.707 38.512 1.00 70.56 202 VAL A CA 1
ATOM 1586 C C . VAL A 1 202 ? -25.114 14.494 39.194 1.00 70.56 202 VAL A C 1
ATOM 1588 O O . VAL A 1 202 ? -26.137 14.966 38.705 1.00 70.56 202 VAL A O 1
ATOM 1591 N N . GLN A 1 203 ? -25.131 13.803 40.337 1.00 71.19 203 GLN A N 1
ATOM 1592 C CA . GLN A 1 203 ? -26.360 13.566 41.088 1.00 71.19 203 GLN A CA 1
ATOM 1593 C C . GLN A 1 203 ? -27.022 14.880 41.514 1.00 71.19 203 GLN A C 1
ATOM 1595 O O . GLN A 1 203 ? -28.207 15.067 41.249 1.00 71.19 203 GLN A O 1
ATOM 1600 N N . CYS A 1 204 ? -26.247 15.798 42.093 1.00 63.78 204 CYS A N 1
ATOM 1601 C CA . CYS A 1 204 ? -26.725 17.106 42.521 1.00 63.78 204 CYS A CA 1
ATOM 1602 C C . CYS A 1 204 ? -27.336 17.904 41.361 1.00 63.78 204 CYS A C 1
ATOM 1604 O O . CYS A 1 204 ? -28.434 18.438 41.493 1.00 63.78 204 CYS A O 1
ATOM 1606 N N . LEU A 1 205 ? -26.660 17.960 40.211 1.00 66.88 205 LEU A N 1
ATOM 1607 C CA . LEU A 1 205 ? -27.148 18.673 39.028 1.00 66.88 205 LEU A CA 1
ATOM 1608 C C . LEU A 1 205 ? -28.470 18.081 38.514 1.00 66.88 205 LEU A C 1
ATOM 1610 O O . LEU A 1 205 ? -29.415 18.819 38.237 1.00 66.88 205 LEU A O 1
ATOM 1614 N N . LEU A 1 206 ? -28.579 16.751 38.452 1.00 73.44 206 LEU A N 1
ATOM 1615 C CA . LEU A 1 206 ? -29.808 16.073 38.025 1.00 73.44 206 LEU A CA 1
ATOM 1616 C C . LEU A 1 206 ? -30.957 16.239 39.035 1.00 73.44 206 LEU A C 1
ATOM 1618 O O . LEU A 1 206 ? -32.113 16.322 38.626 1.00 73.44 206 LEU A O 1
ATOM 1622 N N . ASP A 1 207 ? -30.669 16.276 40.341 1.00 72.50 207 ASP A N 1
ATOM 1623 C CA . ASP A 1 207 ? -31.662 16.561 41.394 1.00 72.50 207 ASP A CA 1
ATOM 1624 C C . ASP A 1 207 ? -32.230 17.987 41.271 1.00 72.50 207 ASP A C 1
ATOM 1626 O O . ASP A 1 207 ? -33.412 18.217 41.530 1.00 72.50 207 ASP A O 1
ATOM 1630 N N . HIS A 1 208 ? -31.431 18.921 40.751 1.00 61.53 208 HIS A N 1
ATOM 1631 C CA . HIS A 1 208 ? -31.829 20.308 40.488 1.00 61.53 208 HIS A CA 1
ATOM 1632 C C . HIS A 1 208 ? -32.518 20.522 39.134 1.00 61.53 208 HIS A C 1
ATOM 1634 O O . HIS A 1 208 ? -32.791 21.661 38.752 1.00 61.53 208 HIS A O 1
ATOM 1640 N N . GLY A 1 209 ? -32.848 19.440 38.424 1.00 69.94 209 GLY A N 1
ATOM 1641 C CA . GLY A 1 209 ? -33.608 19.495 37.179 1.00 69.94 209 GLY A CA 1
ATOM 1642 C C . GLY A 1 209 ? -32.788 19.900 35.957 1.00 69.94 209 GLY A C 1
ATOM 1643 O O . GLY A 1 209 ? -33.381 20.308 34.960 1.00 69.94 209 GLY A O 1
ATOM 1644 N N . VAL A 1 210 ? -31.452 19.791 36.011 1.00 74.12 210 VAL A N 1
ATOM 1645 C CA . VAL A 1 210 ? -30.630 19.885 34.797 1.00 74.12 210 VAL A CA 1
ATOM 1646 C C . VAL A 1 210 ? -31.019 18.741 33.865 1.00 74.12 210 VAL A C 1
ATOM 1648 O O . VAL A 1 210 ? -31.106 17.588 34.293 1.00 74.12 210 VAL A O 1
ATOM 1651 N N . ASP A 1 211 ? -31.270 19.065 32.596 1.00 81.38 211 ASP A N 1
ATOM 1652 C CA . ASP A 1 211 ? -31.646 18.073 31.593 1.00 81.38 211 ASP A CA 1
ATOM 1653 C C . ASP A 1 211 ? -30.500 17.058 31.406 1.00 81.38 211 ASP A C 1
ATOM 1655 O O . ASP A 1 211 ? -29.399 17.456 31.001 1.00 81.38 211 ASP A O 1
ATOM 1659 N N . PRO A 1 212 ? -30.717 15.753 31.669 1.00 87.00 212 PRO A N 1
ATOM 1660 C CA . PRO A 1 212 ? -29.716 14.717 31.409 1.00 87.00 212 PRO A CA 1
ATOM 1661 C C . PRO A 1 212 ? -29.332 14.598 29.929 1.00 87.00 212 PRO A C 1
ATOM 1663 O O . PRO A 1 212 ? -28.310 13.988 29.623 1.00 87.00 212 PRO A O 1
ATOM 1666 N N . ASN A 1 213 ? -30.136 15.166 29.026 1.00 86.75 213 ASN A N 1
ATOM 1667 C CA . ASN A 1 213 ? -29.882 15.232 27.591 1.00 86.75 213 ASN A CA 1
ATOM 1668 C C . ASN A 1 213 ? -29.297 16.574 27.139 1.00 86.75 213 ASN A C 1
ATOM 1670 O O . ASN A 1 213 ? -29.252 16.839 25.943 1.00 86.75 213 ASN A O 1
ATOM 1674 N N . SER A 1 214 ? -28.865 17.426 28.071 1.00 78.25 214 SER A N 1
ATOM 1675 C CA . SER A 1 214 ? -28.231 18.699 27.730 1.00 78.25 214 SER A CA 1
ATOM 1676 C C . SER A 1 214 ? -26.998 18.506 26.840 1.00 78.25 214 SER A C 1
ATOM 1678 O O . SER A 1 214 ? -26.224 17.566 27.025 1.00 78.25 214 SER A O 1
ATOM 1680 N N . HIS A 1 215 ? -26.829 19.415 25.874 1.00 72.00 215 HIS A N 1
ATOM 1681 C CA . HIS A 1 215 ? -25.684 19.440 24.967 1.00 72.00 215 HIS A CA 1
ATOM 1682 C C . HIS A 1 215 ? -24.713 20.567 25.316 1.00 72.00 215 HIS A C 1
ATOM 1684 O O . HIS A 1 215 ? -25.131 21.640 25.740 1.00 72.00 215 HIS A O 1
ATOM 1690 N N . LEU A 1 216 ? -23.414 20.310 25.130 1.00 64.81 216 LEU A N 1
ATOM 1691 C CA . LEU A 1 216 ? -22.351 21.301 25.310 1.00 64.81 216 LEU A CA 1
ATOM 1692 C C . LEU A 1 216 ? -22.470 22.382 24.218 1.00 64.81 216 LEU A C 1
ATOM 1694 O O . LEU A 1 216 ? -22.413 22.061 23.031 1.00 64.81 216 LEU A O 1
ATOM 1698 N N . GLY A 1 217 ? -22.674 23.643 24.609 1.00 51.12 217 GLY A N 1
ATOM 1699 C CA . GLY A 1 217 ? -23.065 24.739 23.713 1.00 51.12 217 GLY A CA 1
ATOM 1700 C C . GLY A 1 217 ? -21.938 25.423 22.927 1.00 51.12 217 GLY A C 1
ATOM 1701 O O . GLY A 1 217 ? -21.832 26.646 22.992 1.00 51.12 217 GLY A O 1
ATOM 1702 N N . PHE A 1 218 ? -21.107 24.692 22.175 1.00 52.72 218 PHE A N 1
ATOM 1703 C CA . PHE A 1 218 ? -20.124 25.330 21.280 1.00 52.72 218 PHE A CA 1
ATOM 1704 C C . PHE A 1 218 ? -20.749 25.782 19.943 1.00 52.72 218 PHE A C 1
ATOM 1706 O O . PHE A 1 218 ? -21.552 25.042 19.366 1.00 52.72 218 PHE A O 1
ATOM 1713 N N . PRO A 1 219 ? -20.374 26.964 19.405 1.00 42.44 219 PRO A N 1
ATOM 1714 C CA . PRO A 1 219 ? -20.724 27.360 18.046 1.00 42.44 219 PRO A CA 1
ATOM 1715 C C . PRO A 1 219 ? -20.008 26.451 17.039 1.00 42.44 219 PRO A C 1
ATOM 1717 O O . PRO A 1 219 ? -18.786 26.338 17.021 1.00 42.44 219 PRO A O 1
ATOM 1720 N N . THR A 1 220 ? -20.791 25.797 16.190 1.00 44.25 220 THR A N 1
ATOM 1721 C CA . THR A 1 220 ? -20.367 24.764 15.234 1.00 44.25 220 THR A CA 1
ATOM 1722 C C . THR A 1 220 ? -19.618 25.297 14.003 1.00 44.25 220 THR A C 1
ATOM 1724 O O . THR A 1 220 ? -19.455 24.552 13.042 1.00 44.25 220 THR A O 1
ATOM 1727 N N . GLU A 1 221 ? -19.221 26.574 13.972 1.00 43.00 221 GLU A N 1
ATOM 1728 C CA . GLU A 1 221 ? -18.806 27.249 12.728 1.00 43.00 221 GLU A CA 1
ATOM 1729 C C . GLU A 1 221 ? -17.283 27.326 12.493 1.00 43.00 221 GLU A C 1
ATOM 1731 O O . GLU A 1 221 ? -16.895 27.451 11.337 1.00 43.00 221 GLU A O 1
ATOM 1736 N N . ASP A 1 222 ? -16.424 27.151 13.510 1.00 39.03 222 ASP A N 1
ATOM 1737 C CA . ASP A 1 222 ? -14.969 27.420 13.386 1.00 39.03 222 ASP A CA 1
ATOM 1738 C C . ASP A 1 222 ? -14.027 26.269 13.814 1.00 39.03 222 ASP A C 1
ATOM 1740 O O . ASP A 1 222 ? -12.826 26.476 13.989 1.00 39.03 222 ASP A O 1
ATOM 1744 N N . LEU A 1 223 ? -14.521 25.042 13.997 1.00 46.59 223 LEU A N 1
ATOM 1745 C CA . LEU A 1 223 ? -13.683 23.939 14.489 1.00 46.59 223 LEU A CA 1
ATOM 1746 C C . LEU A 1 223 ? -13.224 23.024 13.349 1.00 46.59 223 LEU A C 1
ATOM 1748 O O . LEU A 1 223 ? -13.985 22.189 12.857 1.00 46.59 223 LEU A O 1
ATOM 1752 N N . ASP A 1 224 ? -11.951 23.157 12.970 1.00 38.53 224 ASP A N 1
ATOM 1753 C CA . ASP A 1 224 ? -11.244 22.150 12.179 1.00 38.53 224 ASP A CA 1
ATOM 1754 C C . ASP A 1 224 ? -11.326 20.800 12.910 1.00 38.53 224 ASP A C 1
ATOM 1756 O O . ASP A 1 224 ? -10.887 20.644 14.052 1.00 38.53 224 ASP A O 1
ATOM 1760 N N . ALA A 1 225 ? -11.952 19.828 12.249 1.00 42.00 225 ALA A N 1
ATOM 1761 C CA . ALA A 1 225 ? -12.278 18.513 12.779 1.00 42.00 225 ALA A CA 1
ATOM 1762 C C . ALA A 1 225 ? -11.022 17.722 13.191 1.00 42.00 225 ALA A C 1
ATOM 1764 O O . ALA A 1 225 ? -10.423 17.022 12.375 1.00 42.00 225 ALA A O 1
ATOM 1765 N N . SER A 1 226 ? -10.634 17.792 14.465 1.00 43.69 226 SER A N 1
ATOM 1766 C CA . SER A 1 226 ? -9.731 16.803 15.058 1.00 43.69 226 SER A CA 1
ATOM 1767 C C . SER A 1 226 ? -10.534 15.576 15.517 1.00 43.69 226 SER A C 1
ATOM 1769 O O . SER A 1 226 ? -11.678 15.686 15.958 1.00 43.69 226 SER A O 1
ATOM 1771 N N . GLU A 1 227 ? -9.961 14.378 15.391 1.00 49.06 227 GLU A N 1
ATOM 1772 C CA . GLU A 1 227 ? -10.652 13.102 15.659 1.00 49.06 227 GLU A CA 1
ATOM 1773 C C . GLU A 1 227 ? -11.089 12.908 17.126 1.00 49.06 227 GLU A C 1
ATOM 1775 O O . GLU A 1 227 ? -11.965 12.082 17.398 1.00 49.06 227 GLU A O 1
ATOM 1780 N N . ASP A 1 228 ? -10.526 13.682 18.058 1.00 44.47 228 ASP A N 1
ATOM 1781 C CA . ASP A 1 228 ? -10.854 13.652 19.491 1.00 44.47 228 ASP A CA 1
ATOM 1782 C C . ASP A 1 228 ? -11.927 14.684 19.886 1.00 44.47 228 ASP A C 1
ATOM 1784 O O . ASP A 1 228 ? -12.533 14.582 20.955 1.00 44.47 228 ASP A O 1
ATOM 1788 N N . LEU A 1 229 ? -12.241 15.629 18.991 1.00 47.53 229 LEU A N 1
ATOM 1789 C CA . LEU A 1 229 ? -13.307 16.615 19.171 1.00 47.53 229 LEU A CA 1
ATOM 1790 C C . LEU A 1 229 ? -14.718 15.999 19.038 1.00 47.53 229 LEU A C 1
ATOM 1792 O O . LEU A 1 229 ? -15.718 16.637 19.337 1.00 47.53 229 LEU A O 1
ATOM 1796 N N . CYS A 1 230 ? -14.859 14.739 18.628 1.00 50.09 230 CYS A N 1
ATOM 1797 C CA . CYS A 1 230 ? -16.174 14.125 18.411 1.00 50.09 230 CYS A CA 1
ATOM 1798 C C . CYS A 1 230 ? -16.914 13.700 19.691 1.00 50.09 230 CYS A C 1
ATOM 1800 O O . CYS A 1 230 ? -18.036 13.209 19.616 1.00 50.09 230 CYS A O 1
ATOM 1802 N N . ILE A 1 231 ? -16.305 13.869 20.867 1.00 53.47 231 ILE A N 1
ATOM 1803 C CA . ILE A 1 231 ? -16.925 13.549 22.162 1.00 53.47 231 ILE A CA 1
ATOM 1804 C C . ILE A 1 231 ? -18.042 14.563 22.518 1.00 53.47 231 ILE A C 1
ATOM 1806 O O . ILE A 1 231 ? -18.830 14.350 23.445 1.00 53.47 231 ILE A O 1
ATOM 1810 N N . TYR A 1 232 ? -18.164 15.659 21.762 1.00 57.91 232 TYR A N 1
ATOM 1811 C CA . TYR A 1 232 ? -19.114 16.719 22.062 1.00 57.91 232 TYR A CA 1
ATOM 1812 C C . TYR A 1 232 ? -20.574 16.285 21.987 1.00 57.91 232 TYR A C 1
ATOM 1814 O O . TYR A 1 232 ? -21.100 15.867 20.955 1.00 57.91 232 TYR A O 1
ATOM 1822 N N . GLY A 1 233 ? -21.255 16.529 23.104 1.00 64.75 233 GLY A N 1
ATOM 1823 C CA . GLY A 1 233 ? -22.665 16.861 23.075 1.00 64.75 233 GLY A CA 1
ATOM 1824 C C . GLY A 1 233 ? -23.515 16.183 24.129 1.00 64.75 233 GLY A C 1
ATOM 1825 O O . GLY A 1 233 ? -24.642 16.600 24.273 1.00 64.75 233 GLY A O 1
ATOM 1826 N N . ASN A 1 234 ? -23.071 15.176 24.882 1.00 83.50 234 ASN A N 1
ATOM 1827 C CA . ASN A 1 234 ? -23.993 14.586 25.857 1.00 83.50 234 ASN A CA 1
ATOM 1828 C C . ASN A 1 234 ? -23.301 13.980 27.087 1.00 83.50 234 ASN A C 1
ATOM 1830 O O . ASN A 1 234 ? -22.353 13.209 26.913 1.00 83.50 234 ASN A O 1
ATOM 1834 N N . PRO A 1 235 ? -23.798 14.250 28.314 1.00 85.81 235 PRO A N 1
ATOM 1835 C CA . PRO A 1 235 ? -23.303 13.651 29.553 1.00 85.81 235 PRO A CA 1
ATOM 1836 C C . PRO A 1 235 ? -23.204 12.120 29.514 1.00 85.81 235 PRO A C 1
ATOM 1838 O O . PRO A 1 235 ? -22.278 11.541 30.079 1.00 85.81 235 PRO A O 1
ATOM 1841 N N . LEU A 1 236 ? -24.135 11.441 28.837 1.00 92.19 236 LEU A N 1
ATOM 1842 C CA . LEU A 1 236 ? -24.111 9.987 28.710 1.00 92.19 236 LEU A CA 1
ATOM 1843 C C . LEU A 1 236 ? -23.001 9.513 27.764 1.00 92.19 236 LEU A C 1
ATOM 1845 O O . LEU A 1 236 ? -22.354 8.516 28.071 1.00 92.19 236 LEU A O 1
ATOM 1849 N N . CYS A 1 237 ? -22.736 10.226 26.665 1.00 88.69 237 CYS A N 1
ATOM 1850 C CA . CYS A 1 237 ? -21.648 9.895 25.738 1.00 88.69 237 CYS A CA 1
ATOM 1851 C C . CYS A 1 237 ? -20.273 10.010 26.411 1.00 88.69 237 CYS A C 1
ATOM 1853 O O . CYS A 1 237 ? -19.472 9.080 26.315 1.00 88.69 237 CYS A O 1
ATOM 1855 N N . VAL A 1 238 ? -20.015 11.096 27.152 1.00 84.88 238 VAL A N 1
ATOM 1856 C CA . VAL A 1 238 ? -18.743 11.262 27.884 1.00 84.88 238 VAL A CA 1
ATOM 1857 C C . VAL A 1 238 ? -18.570 10.247 28.998 1.00 84.88 238 VAL A C 1
ATOM 1859 O O . VAL A 1 238 ? -17.500 9.655 29.120 1.00 84.88 238 VAL A O 1
ATOM 1862 N N . ALA A 1 239 ? -19.620 9.989 29.779 1.00 91.38 239 ALA A N 1
ATOM 1863 C CA . ALA A 1 239 ? -19.562 8.970 30.819 1.00 91.38 239 ALA A CA 1
ATOM 1864 C C . ALA A 1 239 ? -19.322 7.577 30.214 1.00 91.38 239 ALA A C 1
ATOM 1866 O O . ALA A 1 239 ? -18.608 6.760 30.798 1.00 91.38 239 ALA A O 1
ATOM 1867 N N . ALA A 1 240 ? -19.893 7.307 29.035 1.00 92.75 240 ALA A N 1
ATOM 1868 C CA . ALA A 1 240 ? -19.708 6.052 28.323 1.00 92.75 240 ALA A CA 1
ATOM 1869 C C . ALA A 1 240 ? -18.274 5.879 27.810 1.00 92.75 240 ALA A C 1
ATOM 1871 O O . ALA A 1 240 ? -17.687 4.817 28.016 1.00 92.75 240 ALA A O 1
ATOM 1872 N N . TYR A 1 241 ? -17.698 6.931 27.225 1.00 89.31 241 TYR A N 1
ATOM 1873 C CA . TYR A 1 241 ? -16.300 6.978 26.793 1.00 89.31 241 TYR A CA 1
ATOM 1874 C C . TYR A 1 241 ? -15.321 6.731 27.953 1.00 89.31 241 TYR A C 1
ATOM 1876 O O . TYR A 1 241 ? -14.411 5.910 27.848 1.00 89.31 241 TYR A O 1
ATOM 1884 N N . GLN A 1 242 ? -15.556 7.387 29.092 1.00 85.69 242 GLN A N 1
ATOM 1885 C CA . GLN A 1 242 ? -14.699 7.295 30.281 1.00 85.69 242 GLN A CA 1
ATOM 1886 C C . GLN A 1 242 ? -14.880 5.995 31.072 1.00 85.69 242 GLN A C 1
ATOM 1888 O O . GLN A 1 242 ? -14.105 5.695 31.975 1.00 85.69 242 GLN A O 1
ATOM 1893 N N . GLY A 1 243 ? -15.900 5.196 30.746 1.00 91.50 243 GLY A N 1
ATOM 1894 C CA . GLY A 1 243 ? -16.176 3.955 31.464 1.00 91.50 243 GLY A CA 1
ATOM 1895 C C . GLY A 1 243 ? -16.858 4.159 32.814 1.00 91.50 243 GLY A C 1
ATOM 1896 O O . GLY A 1 243 ? -16.913 3.230 33.619 1.00 91.50 243 GLY A O 1
ATOM 1897 N N . GLU A 1 244 ? -17.443 5.333 33.057 1.00 91.06 244 GLU A N 1
ATOM 1898 C CA . GLU A 1 244 ? -18.107 5.686 34.309 1.00 91.06 244 GLU A CA 1
ATOM 1899 C C . GLU A 1 244 ? -19.483 5.015 34.422 1.00 91.06 244 GLU A C 1
ATOM 1901 O O . GLU A 1 244 ? -20.548 5.638 34.372 1.00 91.06 244 GLU A O 1
ATOM 1906 N N . THR A 1 245 ? -19.481 3.689 34.588 1.00 96.06 245 THR A N 1
ATOM 1907 C CA . THR A 1 245 ? -20.678 2.837 34.561 1.00 96.06 245 THR A CA 1
ATOM 1908 C C . THR A 1 245 ? -21.727 3.273 35.595 1.00 96.06 245 THR A C 1
ATOM 1910 O O . THR A 1 245 ? -22.933 3.164 35.357 1.00 96.06 245 THR A O 1
ATOM 1913 N N . LYS A 1 246 ? -21.300 3.793 36.757 1.00 95.06 246 LYS A N 1
ATOM 1914 C CA . LYS A 1 246 ? -22.212 4.305 37.798 1.00 95.06 246 LYS A CA 1
ATOM 1915 C C . LYS A 1 246 ? -22.921 5.584 37.357 1.00 95.06 246 LYS A C 1
ATOM 1917 O O . LYS A 1 246 ? -24.123 5.704 37.589 1.00 95.06 246 LYS A O 1
ATOM 1922 N N . ILE A 1 247 ? -22.193 6.497 36.718 1.00 91.00 247 ILE A N 1
ATOM 1923 C CA . ILE A 1 247 ? -22.732 7.748 36.180 1.00 91.00 247 ILE A CA 1
ATOM 1924 C C . ILE A 1 247 ? -23.666 7.450 35.009 1.00 91.00 247 ILE A C 1
ATOM 1926 O O . ILE A 1 247 ? -24.797 7.923 35.021 1.00 91.00 247 ILE A O 1
ATOM 1930 N N . CYS A 1 248 ? -23.276 6.568 34.083 1.00 96.56 248 CYS A N 1
ATOM 1931 C CA . CYS A 1 248 ? -24.148 6.113 32.993 1.00 96.56 248 CYS A CA 1
ATOM 1932 C C . CYS A 1 248 ? -25.480 5.574 33.533 1.00 96.56 248 CYS A C 1
ATOM 1934 O O . CYS A 1 248 ? -26.560 5.963 33.093 1.00 96.56 248 CYS A O 1
ATOM 1936 N N . LYS A 1 249 ? -25.419 4.714 34.557 1.00 97.56 249 LYS A N 1
ATOM 1937 C CA . LYS A 1 249 ? -26.611 4.151 35.201 1.00 97.56 249 LYS A CA 1
ATOM 1938 C C . LYS A 1 249 ? -27.479 5.217 35.873 1.00 97.56 249 LYS A C 1
ATOM 1940 O O . LYS A 1 249 ? -28.702 5.076 35.885 1.00 97.56 249 LYS A O 1
ATOM 1945 N N . LEU A 1 250 ? -26.869 6.239 36.471 1.00 94.56 250 LEU A N 1
ATOM 1946 C CA . LEU A 1 250 ? -27.586 7.359 37.075 1.00 94.56 250 LEU A CA 1
ATOM 1947 C C . LEU A 1 250 ? -28.280 8.207 36.002 1.00 94.56 250 LEU A C 1
ATOM 1949 O O . LEU A 1 250 ? -29.480 8.433 36.115 1.00 94.56 250 LEU A O 1
ATOM 1953 N N . LEU A 1 251 ? -27.563 8.591 34.946 1.00 95.12 251 LEU A N 1
ATOM 1954 C CA . LEU A 1 251 ? -28.087 9.369 33.822 1.00 95.12 251 LEU A CA 1
ATOM 1955 C C . LEU A 1 251 ? -29.277 8.664 33.155 1.00 95.12 251 LEU A C 1
ATOM 1957 O O . LEU A 1 251 ? -30.348 9.256 33.031 1.00 95.12 251 LEU A O 1
ATOM 1961 N N . LEU A 1 252 ? -29.150 7.370 32.838 1.00 96.56 252 LEU A N 1
ATOM 1962 C CA . LEU A 1 252 ? -30.243 6.568 32.268 1.00 96.56 252 LEU A CA 1
ATOM 1963 C C . LEU A 1 252 ? -31.474 6.522 33.187 1.00 96.56 252 LEU A C 1
ATOM 1965 O O . LEU A 1 252 ? -32.603 6.687 32.733 1.00 96.56 252 LEU A O 1
ATOM 1969 N N . ARG A 1 253 ? -31.279 6.363 34.506 1.00 96.00 253 ARG A N 1
ATOM 1970 C CA . ARG A 1 253 ? -32.383 6.400 35.487 1.00 96.00 253 ARG A CA 1
ATOM 1971 C C . ARG A 1 253 ? -33.084 7.753 35.559 1.00 96.00 253 ARG A C 1
ATOM 1973 O O . ARG A 1 253 ? -34.239 7.797 35.973 1.00 96.00 253 ARG A O 1
ATOM 1980 N N . ARG A 1 254 ? -32.386 8.837 35.218 1.00 94.00 254 ARG A N 1
ATOM 1981 C CA . ARG A 1 254 ? -32.923 10.203 35.207 1.00 94.00 254 ARG A CA 1
ATOM 1982 C C . ARG A 1 254 ? -33.508 10.609 33.855 1.00 94.00 254 ARG A C 1
ATOM 1984 O O . ARG A 1 254 ? -33.983 11.729 33.745 1.00 94.00 254 ARG A O 1
ATOM 1991 N N . GLY A 1 255 ? -33.551 9.705 32.875 1.00 92.56 255 GLY A N 1
ATOM 1992 C CA . GLY A 1 255 ? -34.171 9.954 31.573 1.00 92.56 255 GLY A CA 1
ATOM 1993 C C . GLY A 1 255 ? -33.201 10.403 30.480 1.00 92.56 255 GLY A C 1
ATOM 1994 O O . GLY A 1 255 ? -33.646 10.981 29.491 1.00 92.56 255 GLY A O 1
ATOM 1995 N N . ALA A 1 256 ? -31.895 10.146 30.630 1.00 93.00 256 ALA A N 1
ATOM 1996 C CA . ALA A 1 256 ? -30.970 10.256 29.503 1.00 93.00 256 ALA A CA 1
ATOM 1997 C C . ALA A 1 256 ? -31.396 9.298 28.378 1.00 93.00 256 ALA A C 1
ATOM 1999 O O . ALA A 1 256 ? -31.681 8.123 28.629 1.00 93.00 256 ALA A O 1
ATOM 2000 N N . SER A 1 257 ? -31.428 9.797 27.147 1.00 92.56 257 SER A N 1
ATOM 2001 C CA . SER A 1 257 ? -31.705 9.012 25.952 1.00 92.56 257 SER A CA 1
ATOM 2002 C C . SER A 1 257 ? -30.546 8.054 25.699 1.00 92.56 257 SER A C 1
ATOM 2004 O O . SER A 1 257 ? -29.402 8.469 25.523 1.00 92.56 257 SER A O 1
ATOM 2006 N N . ILE A 1 258 ? -30.848 6.756 25.704 1.00 92.50 258 ILE A N 1
ATOM 2007 C CA . ILE A 1 258 ? -29.843 5.693 25.597 1.00 92.50 258 ILE A CA 1
ATOM 2008 C C . ILE A 1 258 ? -29.111 5.684 24.251 1.00 92.50 258 ILE A C 1
ATOM 2010 O O . ILE A 1 258 ? -27.922 5.378 24.207 1.00 92.50 258 ILE A O 1
ATOM 2014 N N . ASP A 1 259 ? -29.812 6.082 23.191 1.00 89.88 259 ASP A N 1
ATOM 2015 C CA . ASP A 1 259 ? -29.298 6.204 21.828 1.00 89.88 259 ASP A CA 1
ATOM 2016 C C . ASP A 1 259 ? -29.216 7.684 21.427 1.00 89.88 259 ASP A C 1
ATOM 2018 O O . ASP A 1 259 ? -29.543 8.052 20.301 1.00 89.88 259 ASP A O 1
ATOM 2022 N N . VAL A 1 260 ? -28.851 8.566 22.366 1.00 86.12 260 VAL A N 1
ATOM 2023 C CA . VAL A 1 260 ? -28.611 9.974 22.034 1.00 86.12 260 VAL A CA 1
ATOM 2024 C C . VAL A 1 260 ? -27.530 10.077 20.960 1.00 86.12 260 VAL A C 1
ATOM 2026 O O . VAL A 1 260 ? -26.433 9.545 21.110 1.00 86.12 260 VAL A O 1
ATOM 2029 N N . GLU A 1 261 ? -27.859 10.740 19.860 1.00 79.12 261 GLU A N 1
ATOM 2030 C CA . GLU A 1 261 ? -26.936 10.974 18.758 1.00 79.12 261 GLU A CA 1
ATOM 2031 C C . GLU A 1 261 ? -26.098 12.227 19.057 1.00 79.12 261 GLU A C 1
ATOM 2033 O O . GLU A 1 261 ? -26.637 13.306 19.316 1.00 79.12 261 GLU A O 1
ATOM 2038 N N . GLY A 1 262 ? -24.770 12.083 19.045 1.00 69.56 262 GLY A N 1
ATOM 2039 C CA . GLY A 1 262 ? -23.838 13.212 19.009 1.00 69.56 262 GLY A CA 1
ATOM 2040 C C . GLY A 1 262 ? -23.897 13.967 17.674 1.00 69.56 262 GLY A C 1
ATOM 2041 O O . GLY A 1 262 ? -24.659 13.612 16.773 1.00 69.56 262 GLY A O 1
ATOM 2042 N N . LEU A 1 263 ? -23.059 14.997 17.510 1.00 64.31 263 LEU A N 1
ATOM 2043 C CA . LEU A 1 263 ? -23.031 15.831 16.292 1.00 64.31 263 LEU A CA 1
ATOM 2044 C C . LEU A 1 263 ? -22.753 15.037 15.002 1.00 64.31 263 LEU A C 1
ATOM 2046 O O . LEU A 1 263 ? -23.183 15.425 13.920 1.00 64.31 263 LEU A O 1
ATOM 2050 N N . ASP A 1 264 ? -22.073 13.901 15.118 1.00 69.12 264 ASP A N 1
ATOM 2051 C CA . ASP A 1 264 ? -21.746 12.978 14.033 1.00 69.12 264 ASP A CA 1
ATOM 2052 C C . ASP A 1 264 ? -22.586 11.690 14.069 1.00 69.12 264 ASP A C 1
ATOM 2054 O O . ASP A 1 264 ? -22.216 10.684 13.466 1.00 69.12 264 ASP A O 1
ATOM 2058 N N . LYS A 1 265 ? -23.726 11.702 14.769 1.00 76.50 265 LYS A N 1
ATOM 2059 C CA . LYS A 1 265 ? -24.615 10.546 14.963 1.00 76.50 265 LYS A CA 1
ATOM 2060 C C . LYS A 1 265 ? -24.002 9.386 15.759 1.00 76.50 265 LYS A C 1
ATOM 2062 O O . LYS A 1 265 ? -24.539 8.281 15.743 1.00 76.50 265 LYS A O 1
ATOM 2067 N N . ARG A 1 266 ? -22.893 9.602 16.480 1.00 83.44 266 ARG A N 1
ATOM 2068 C CA . ARG A 1 266 ? -22.339 8.606 17.415 1.00 83.44 266 ARG A CA 1
ATOM 2069 C C . ARG A 1 266 ? -23.164 8.515 18.686 1.00 83.44 266 ARG A C 1
ATOM 2071 O O . ARG A 1 266 ? -23.498 9.525 19.295 1.00 83.44 266 ARG A O 1
ATOM 2078 N N . THR A 1 267 ? -23.468 7.284 19.082 1.00 88.81 267 THR A N 1
ATOM 2079 C CA . THR A 1 267 ? -24.247 6.960 20.281 1.00 88.81 267 THR A CA 1
ATOM 2080 C C . THR A 1 267 ? -23.338 6.593 21.458 1.00 88.81 267 THR A C 1
ATOM 2082 O O . THR A 1 267 ? -22.168 6.246 21.258 1.00 88.81 267 THR A O 1
ATOM 2085 N N . PRO A 1 268 ? -23.845 6.593 22.706 1.00 90.88 268 PRO A N 1
ATOM 2086 C CA . PRO A 1 268 ? -23.050 6.231 23.880 1.00 90.88 268 PRO A CA 1
ATOM 2087 C C . PRO A 1 268 ? -22.374 4.859 23.776 1.00 90.88 268 PRO A C 1
ATOM 2089 O O . PRO A 1 268 ? -21.231 4.698 24.206 1.00 90.88 268 PRO A O 1
ATOM 2092 N N . ILE A 1 269 ? -23.047 3.865 23.179 1.00 92.81 269 ILE A N 1
ATOM 2093 C CA . ILE A 1 269 ? -22.475 2.522 23.016 1.00 92.81 269 ILE A CA 1
ATOM 2094 C C . ILE A 1 269 ? -21.280 2.523 22.058 1.00 92.81 269 ILE A C 1
ATOM 2096 O O . ILE A 1 269 ? -20.309 1.811 22.308 1.00 92.81 269 ILE A O 1
ATOM 2100 N N . TRP A 1 270 ? -21.303 3.359 21.016 1.00 89.94 270 TRP A N 1
ATOM 2101 C CA . TRP A 1 270 ? -20.174 3.523 20.105 1.00 89.94 270 TRP A CA 1
ATOM 2102 C C . TRP A 1 270 ? -18.940 4.055 20.845 1.00 89.94 270 TRP A C 1
ATOM 2104 O O . TRP A 1 270 ? -17.857 3.484 20.721 1.00 89.94 270 TRP A O 1
ATOM 2114 N N . PHE A 1 271 ? -19.103 5.091 21.678 1.00 88.56 271 PHE A N 1
ATOM 2115 C CA . PHE A 1 271 ? -17.995 5.661 22.455 1.00 88.56 271 PHE A CA 1
ATOM 2116 C C . PHE A 1 271 ? -17.429 4.668 23.471 1.00 88.56 271 PHE A C 1
ATOM 2118 O O . PHE A 1 271 ? -16.210 4.512 23.565 1.00 88.56 271 PHE A O 1
ATOM 2125 N N . ALA A 1 272 ? -18.302 3.953 24.186 1.00 92.94 272 ALA A N 1
ATOM 2126 C CA . ALA A 1 272 ? -17.878 2.902 25.104 1.00 92.94 272 ALA A CA 1
ATOM 2127 C C . ALA A 1 272 ? -17.128 1.776 24.371 1.00 92.94 272 ALA A C 1
ATOM 2129 O O . ALA A 1 272 ? -16.127 1.275 24.882 1.00 92.94 272 ALA A O 1
ATOM 2130 N N . ALA A 1 273 ? -17.570 1.397 23.167 1.00 93.12 273 ALA A N 1
ATOM 2131 C CA . ALA A 1 273 ? -16.912 0.368 22.372 1.00 93.12 273 ALA A CA 1
ATOM 2132 C C . ALA A 1 273 ? -15.542 0.815 21.842 1.00 93.12 273 ALA A C 1
ATOM 2134 O O . ALA A 1 273 ? -14.583 0.054 21.957 1.00 93.12 273 ALA A O 1
ATOM 2135 N N . ARG A 1 274 ? -15.423 2.055 21.344 1.00 89.69 274 ARG A N 1
ATOM 2136 C CA . ARG A 1 274 ? -14.145 2.667 20.930 1.00 89.69 274 ARG A CA 1
ATOM 2137 C C . ARG A 1 274 ? -13.125 2.698 22.067 1.00 89.69 274 ARG A C 1
ATOM 2139 O O . ARG A 1 274 ? -11.958 2.391 21.847 1.00 89.69 274 ARG A O 1
ATOM 2146 N N . ALA A 1 275 ? -13.561 3.060 23.270 1.00 90.12 275 ALA A N 1
ATOM 2147 C CA . ALA A 1 275 ? -12.696 3.159 24.442 1.00 90.12 275 ALA A CA 1
ATOM 2148 C C . ALA A 1 275 ? -12.464 1.816 25.163 1.00 90.12 275 ALA A C 1
ATOM 2150 O O . ALA A 1 275 ? -11.727 1.771 26.144 1.00 90.12 275 ALA A O 1
ATOM 2151 N N . GLY A 1 276 ? -13.080 0.717 24.710 1.00 94.56 276 GLY A N 1
ATOM 2152 C CA . GLY A 1 276 ? -12.900 -0.601 25.329 1.00 94.56 276 GLY A CA 1
ATOM 2153 C C . GLY A 1 276 ? -13.579 -0.752 26.690 1.00 94.56 276 GLY A C 1
ATOM 2154 O O . GLY A 1 276 ? -13.181 -1.586 27.499 1.00 94.56 276 GLY A O 1
ATOM 2155 N N . GLN A 1 277 ? -14.614 0.043 26.961 1.00 96.12 277 GLN A N 1
ATOM 2156 C CA . GLN A 1 277 ? -15.309 0.080 28.246 1.00 96.12 277 GLN A CA 1
ATOM 2157 C C . GLN A 1 277 ? -16.334 -1.054 28.361 1.00 96.12 277 GLN A C 1
ATOM 2159 O O . GLN A 1 277 ? -17.546 -0.829 28.401 1.00 96.12 277 GLN A O 1
ATOM 2164 N N . THR A 1 278 ? -15.844 -2.293 28.439 1.00 97.06 278 THR A N 1
ATOM 2165 C CA . THR A 1 278 ? -16.622 -3.545 28.426 1.00 97.06 278 THR A CA 1
ATOM 2166 C C . THR A 1 278 ? -17.821 -3.530 29.386 1.00 97.06 278 THR A C 1
ATOM 2168 O O . THR A 1 278 ? -18.942 -3.871 29.004 1.00 97.06 278 THR A O 1
ATOM 2171 N N . SER A 1 279 ? -17.622 -3.076 30.630 1.00 97.81 279 SER A N 1
ATOM 2172 C CA . SER A 1 279 ? -18.685 -2.988 31.647 1.00 97.81 279 SER A CA 1
ATOM 2173 C C . SER A 1 279 ? -19.791 -2.003 31.268 1.00 97.81 279 SER A C 1
ATOM 2175 O O . SER A 1 279 ? -20.971 -2.248 31.532 1.00 97.81 279 SER A O 1
ATOM 2177 N N . THR A 1 280 ? -19.418 -0.889 30.641 1.00 96.81 280 THR A N 1
ATOM 2178 C CA . THR A 1 280 ? -20.360 0.144 30.216 1.00 96.81 280 THR A CA 1
ATOM 2179 C C . THR A 1 280 ? -21.100 -0.273 28.950 1.00 96.81 280 THR A C 1
ATOM 2181 O O . THR A 1 280 ? -22.317 -0.115 28.903 1.00 96.81 280 THR A O 1
ATOM 2184 N N . VAL A 1 281 ? -20.428 -0.918 27.988 1.00 96.94 281 VAL A N 1
ATOM 2185 C CA . VAL A 1 281 ? -21.086 -1.554 26.830 1.00 96.94 281 VAL A CA 1
ATOM 2186 C C . VAL A 1 281 ? -22.132 -2.567 27.299 1.00 96.94 281 VAL A C 1
ATOM 2188 O O . VAL A 1 281 ? -23.287 -2.501 26.881 1.00 96.94 281 VAL A O 1
ATOM 2191 N N . HIS A 1 282 ? -21.776 -3.441 28.246 1.00 97.44 282 HIS A N 1
ATOM 2192 C CA . HIS A 1 282 ? -22.715 -4.408 28.816 1.00 97.44 282 HIS A CA 1
ATOM 2193 C C . HIS A 1 282 ? -23.918 -3.737 29.498 1.00 97.44 282 HIS A C 1
ATOM 2195 O O . HIS A 1 282 ? -25.054 -4.184 29.333 1.00 97.44 282 HIS A O 1
ATOM 2201 N N . LEU A 1 283 ? -23.691 -2.660 30.263 1.00 97.69 283 LEU A N 1
ATOM 2202 C CA . LEU A 1 283 ? -24.767 -1.888 30.893 1.00 97.69 283 LEU A CA 1
ATOM 2203 C C . LEU A 1 283 ? -25.713 -1.279 29.850 1.00 97.69 283 LEU A C 1
ATOM 2205 O O . LEU A 1 283 ? -26.929 -1.350 30.035 1.00 97.69 283 LEU A O 1
ATOM 2209 N N . LEU A 1 284 ? -25.166 -0.665 28.799 1.00 96.19 284 LEU A N 1
ATOM 2210 C CA . LEU A 1 284 ? -25.933 0.006 27.750 1.00 96.19 284 LEU A CA 1
ATOM 2211 C C . LEU A 1 284 ? -26.781 -1.003 26.969 1.00 96.19 284 LEU A C 1
ATOM 2213 O O . LEU A 1 284 ? -27.995 -0.835 26.885 1.00 96.19 284 LEU A O 1
ATOM 2217 N N . LEU A 1 285 ? -26.195 -2.115 26.520 1.00 96.19 285 LEU A N 1
ATOM 2218 C CA . LEU A 1 285 ? -26.929 -3.191 25.841 1.00 96.19 285 LEU A CA 1
ATOM 2219 C C . LEU A 1 285 ? -28.054 -3.758 26.711 1.00 96.19 285 LEU A C 1
ATOM 2221 O O . LEU A 1 285 ? -29.200 -3.858 26.279 1.00 96.19 285 LEU A O 1
ATOM 2225 N N . LYS A 1 286 ? -27.762 -4.044 27.985 1.00 96.69 286 LYS A N 1
ATOM 2226 C CA . LYS A 1 286 ? -28.769 -4.512 28.947 1.00 96.69 286 LYS A CA 1
ATOM 2227 C C . LYS A 1 286 ? -29.896 -3.500 29.175 1.00 96.69 286 LYS A C 1
ATOM 2229 O O . LYS A 1 286 ? -31.001 -3.892 29.548 1.00 96.69 286 LYS A O 1
ATOM 2234 N N . SER A 1 287 ? -29.614 -2.214 28.990 1.00 95.44 287 SER A N 1
ATOM 2235 C CA . SER A 1 287 ? -30.586 -1.127 29.134 1.00 95.44 287 SER A CA 1
ATOM 2236 C C . SER A 1 287 ? -31.366 -0.851 27.841 1.00 95.44 287 SER A C 1
ATOM 2238 O O . SER A 1 287 ? -32.232 0.020 27.850 1.00 95.44 287 SER A O 1
ATOM 2240 N N . GLY A 1 288 ? -31.111 -1.609 26.766 1.00 93.38 288 GLY A N 1
ATOM 2241 C CA . GLY A 1 288 ? -31.833 -1.525 25.497 1.00 93.38 288 GLY A CA 1
ATOM 2242 C C . GLY A 1 288 ? -31.170 -0.651 24.432 1.00 93.38 288 GLY A C 1
ATOM 2243 O O . GLY A 1 288 ? -31.864 -0.243 23.507 1.00 93.38 288 GLY A O 1
ATOM 2244 N N . ALA A 1 289 ? -29.871 -0.351 24.556 1.00 93.25 289 ALA A N 1
ATOM 2245 C CA . ALA A 1 289 ? -29.138 0.387 23.527 1.00 93.25 289 ALA A CA 1
ATOM 2246 C C . ALA A 1 289 ? -29.148 -0.385 22.204 1.00 93.25 289 ALA A C 1
ATOM 2248 O O . ALA A 1 289 ? -29.006 -1.614 22.191 1.00 93.25 289 ALA A O 1
ATOM 2249 N N . ARG A 1 290 ? -29.269 0.331 21.086 1.00 90.38 290 ARG A N 1
ATOM 2250 C CA . ARG A 1 290 ? -29.172 -0.281 19.759 1.00 90.38 290 ARG A CA 1
ATOM 2251 C C . ARG A 1 290 ? -27.747 -0.768 19.517 1.00 90.38 290 ARG A C 1
ATOM 2253 O O . ARG A 1 290 ? -26.805 0.018 19.542 1.00 90.38 290 ARG A O 1
ATOM 2260 N N . ILE A 1 291 ? -27.603 -2.068 19.264 1.00 87.62 291 ILE A N 1
ATOM 2261 C CA . ILE A 1 291 ? -26.291 -2.702 19.089 1.00 87.62 291 ILE A CA 1
ATOM 2262 C C . ILE A 1 291 ? -25.570 -2.231 17.824 1.00 87.62 291 ILE A C 1
ATOM 2264 O O . ILE A 1 291 ? -24.380 -1.945 17.877 1.00 87.62 291 ILE A O 1
ATOM 2268 N N . ASP A 1 292 ? -26.322 -2.057 16.735 1.00 74.25 292 ASP A N 1
ATOM 2269 C CA . ASP A 1 292 ? -25.836 -1.568 15.441 1.00 74.25 292 ASP A CA 1
ATOM 2270 C C . ASP A 1 292 ? -26.177 -0.087 15.261 1.00 74.25 292 ASP A C 1
ATOM 2272 O O . ASP A 1 292 ? -26.691 0.340 14.224 1.00 74.25 292 ASP A O 1
ATOM 2276 N N . ALA A 1 293 ? -25.973 0.715 16.306 1.00 65.88 293 ALA A N 1
ATOM 2277 C CA . ALA A 1 293 ? -26.084 2.162 16.198 1.00 65.88 293 ALA A CA 1
ATOM 2278 C C . ALA A 1 293 ? -24.914 2.695 15.349 1.00 65.88 293 ALA A C 1
ATOM 2280 O O . ALA A 1 293 ? -23.898 3.148 15.875 1.00 65.88 293 ALA A O 1
ATOM 2281 N N . GLY A 1 294 ? -25.051 2.550 14.027 1.00 61.19 294 GLY A N 1
ATOM 2282 C CA . GLY A 1 294 ? -24.103 3.011 13.024 1.00 61.19 294 GLY A CA 1
ATOM 2283 C C . GLY A 1 294 ? -23.869 4.506 13.164 1.00 61.19 294 GLY A C 1
ATOM 2284 O O . GLY A 1 294 ? -24.819 5.269 13.339 1.00 61.19 294 GLY A O 1
ATOM 2285 N N . ALA A 1 295 ? -22.605 4.915 13.124 1.00 58.06 295 ALA A N 1
ATOM 2286 C CA . ALA A 1 295 ? -22.253 6.276 13.478 1.00 58.06 295 ALA A CA 1
ATOM 2287 C C . ALA A 1 295 ? -21.191 6.914 12.580 1.00 58.06 295 ALA A C 1
ATOM 2289 O O . ALA A 1 295 ? -20.284 6.245 12.077 1.00 58.06 295 ALA A O 1
ATOM 2290 N N . GLY A 1 296 ? -21.267 8.238 12.450 1.00 60.78 296 GLY A N 1
ATOM 2291 C CA . GLY A 1 296 ? -20.349 9.045 11.657 1.00 60.78 296 GLY A CA 1
ATOM 2292 C C . GLY A 1 296 ? -20.668 9.066 10.165 1.00 60.78 296 GLY A C 1
ATOM 2293 O O . GLY A 1 296 ? -21.603 8.437 9.675 1.00 60.78 296 GLY A O 1
ATOM 2294 N N . THR A 1 297 ? -19.823 9.779 9.428 1.00 56.91 297 THR A N 1
ATOM 2295 C CA . THR A 1 297 ? -19.840 9.876 7.960 1.00 56.91 297 THR A CA 1
ATOM 2296 C C . THR A 1 297 ? -19.521 8.558 7.248 1.00 56.91 297 THR A C 1
ATOM 2298 O O . THR A 1 297 ? -19.740 8.459 6.046 1.00 56.91 297 THR A O 1
ATOM 2301 N N . GLU A 1 298 ? -19.023 7.552 7.972 1.00 59.97 298 GLU A N 1
ATOM 2302 C CA . GLU A 1 298 ? -18.615 6.246 7.438 1.00 59.97 298 GLU A CA 1
ATOM 2303 C C . GLU A 1 298 ? -19.534 5.081 7.865 1.00 59.97 298 GLU A C 1
ATOM 2305 O O . GLU A 1 298 ? -19.279 3.950 7.460 1.00 59.97 298 GLU A O 1
ATOM 2310 N N . GLU A 1 299 ? -20.597 5.335 8.650 1.00 70.38 299 GLU A N 1
ATOM 2311 C CA . GLU A 1 299 ? -21.479 4.295 9.226 1.00 70.38 299 GLU A CA 1
ATOM 2312 C C . GLU A 1 299 ? -20.691 3.173 9.928 1.00 70.38 299 GLU A C 1
ATOM 2314 O O . GLU A 1 299 ? -20.835 1.982 9.654 1.00 70.38 299 GLU A O 1
ATOM 2319 N N . TRP A 1 300 ? -19.815 3.558 10.857 1.00 79.44 300 TRP A N 1
ATOM 2320 C CA . TRP A 1 300 ? -19.049 2.596 11.647 1.00 79.44 300 TRP A CA 1
ATOM 2321 C C . TRP A 1 300 ? -19.972 1.678 12.445 1.00 79.44 300 TRP A C 1
ATOM 2323 O O . TRP A 1 300 ? -20.827 2.162 13.186 1.00 79.44 300 TRP A O 1
ATOM 2333 N N . THR A 1 301 ? -19.738 0.368 12.376 1.00 86.88 301 THR A N 1
ATOM 2334 C CA . THR A 1 301 ? -20.415 -0.603 13.244 1.00 86.88 301 THR A CA 1
ATOM 2335 C C . THR A 1 301 ? -19.747 -0.628 14.620 1.00 86.88 301 THR A C 1
ATOM 2337 O O . THR A 1 301 ? -18.525 -0.486 14.743 1.00 86.88 301 THR A O 1
ATOM 2340 N N . THR A 1 302 ? -20.528 -0.829 15.683 1.00 89.31 302 THR A N 1
ATOM 2341 C CA . THR A 1 302 ? -20.005 -0.909 17.058 1.00 89.31 302 THR A CA 1
ATOM 2342 C C . THR A 1 302 ? -19.028 -2.081 17.222 1.00 89.31 302 THR A C 1
ATOM 2344 O O . THR A 1 302 ? -18.025 -1.970 17.930 1.00 89.31 302 THR A O 1
ATOM 2347 N N . LEU A 1 303 ? -19.264 -3.186 16.505 1.00 93.50 303 LEU A N 1
ATOM 2348 C CA . LEU A 1 303 ? -18.328 -4.307 16.429 1.00 93.50 303 LEU A CA 1
ATOM 2349 C C . LEU A 1 303 ? -17.044 -3.933 15.671 1.00 93.50 303 LEU A C 1
ATOM 2351 O O . LEU A 1 303 ? -15.951 -4.263 16.127 1.00 93.50 303 LEU A O 1
ATOM 2355 N N . GLY A 1 304 ? -17.159 -3.216 14.550 1.00 91.50 304 GLY A N 1
ATOM 2356 C CA . GLY A 1 304 ? -16.026 -2.772 13.739 1.00 91.50 304 GLY A CA 1
ATOM 2357 C C . GLY A 1 304 ? -15.104 -1.797 14.469 1.00 91.50 304 GLY A C 1
ATOM 2358 O O . GLY A 1 304 ? -13.888 -1.951 14.404 1.00 91.50 304 GLY A O 1
ATOM 2359 N N . VAL A 1 305 ? -15.650 -0.843 15.234 1.00 90.31 305 VAL A N 1
ATOM 2360 C CA . VAL A 1 305 ? -14.823 0.077 16.035 1.00 90.31 305 VAL A CA 1
ATOM 2361 C C . VAL A 1 305 ? -14.118 -0.654 17.183 1.00 90.31 305 VAL A C 1
ATOM 2363 O O . VAL A 1 305 ? -12.931 -0.430 17.409 1.00 90.31 305 VAL A O 1
ATOM 2366 N N . ALA A 1 306 ? -14.785 -1.597 17.857 1.00 93.75 306 ALA A N 1
ATOM 2367 C CA . ALA A 1 306 ? -14.123 -2.447 18.848 1.00 93.75 306 ALA A CA 1
ATOM 2368 C C . ALA A 1 306 ? -13.005 -3.294 18.207 1.00 93.75 306 ALA A C 1
ATOM 2370 O O . ALA A 1 306 ? -11.955 -3.493 18.823 1.00 93.75 306 ALA A O 1
ATOM 2371 N N . ALA A 1 307 ? -13.210 -3.743 16.961 1.00 93.94 307 ALA A N 1
ATOM 2372 C CA . ALA A 1 307 ? -12.228 -4.502 16.197 1.00 93.94 307 ALA A CA 1
ATOM 2373 C C . ALA A 1 307 ? -10.984 -3.678 15.823 1.00 93.94 307 ALA A C 1
ATOM 2375 O O . ALA A 1 307 ? -9.857 -4.142 15.992 1.00 93.94 307 ALA A O 1
ATOM 2376 N N . LEU A 1 308 ? -11.191 -2.440 15.372 1.00 91.06 308 LEU A N 1
ATOM 2377 C CA . LEU A 1 308 ? -10.124 -1.500 15.036 1.00 91.06 308 LEU A CA 1
ATOM 2378 C C . LEU A 1 308 ? -9.243 -1.185 16.257 1.00 91.06 308 LEU A C 1
ATOM 2380 O O . LEU A 1 308 ? -8.019 -1.269 16.195 1.00 91.06 308 LEU A O 1
ATOM 2384 N N . TRP A 1 309 ? -9.863 -0.877 17.399 1.00 90.50 309 TRP A N 1
ATOM 2385 C CA . TRP A 1 309 ? -9.141 -0.421 18.593 1.00 90.50 309 TRP A CA 1
ATOM 2386 C C . TRP A 1 309 ? -8.612 -1.544 19.495 1.00 90.50 309 TRP A C 1
ATOM 2388 O O . TRP A 1 309 ? -7.951 -1.270 20.495 1.00 90.50 309 TRP A O 1
ATOM 2398 N N . GLY A 1 310 ? -8.823 -2.812 19.133 1.00 94.62 310 GLY A N 1
ATOM 2399 C CA . GLY A 1 310 ? -8.188 -3.936 19.825 1.00 94.62 310 GLY A CA 1
ATOM 2400 C C . GLY A 1 310 ? -8.974 -4.515 21.009 1.00 94.62 310 GLY A C 1
ATOM 2401 O O . GLY A 1 310 ? -8.399 -5.241 21.822 1.00 94.62 310 GLY A O 1
ATOM 2402 N N . HIS A 1 311 ? -10.271 -4.221 21.135 1.00 96.25 311 HIS A N 1
ATOM 2403 C CA . HIS A 1 311 ? -11.056 -4.514 22.341 1.00 96.25 311 HIS A CA 1
ATOM 2404 C C . HIS A 1 311 ? -11.800 -5.852 22.257 1.00 96.25 311 HIS A C 1
ATOM 2406 O O . HIS A 1 311 ? -13.020 -5.899 22.094 1.00 96.25 311 HIS A O 1
ATOM 2412 N N . LEU A 1 312 ? -11.064 -6.961 22.386 1.00 97.06 312 LEU A N 1
ATOM 2413 C CA . LEU A 1 312 ? -11.612 -8.319 22.236 1.00 97.06 312 LEU A CA 1
ATOM 2414 C C . LEU A 1 312 ? -12.775 -8.630 23.197 1.00 97.06 312 LEU A C 1
ATOM 2416 O O . LEU A 1 312 ? -13.772 -9.208 22.772 1.00 97.06 312 LEU A O 1
ATOM 2420 N N . ASP A 1 313 ? -12.676 -8.254 24.474 1.00 97.56 313 ASP A N 1
ATOM 2421 C CA . ASP A 1 313 ? -13.740 -8.534 25.452 1.00 97.56 313 ASP A CA 1
ATOM 2422 C C . ASP A 1 313 ? -15.027 -7.766 25.129 1.00 97.56 313 ASP A C 1
ATOM 2424 O O . ASP A 1 313 ? -16.127 -8.306 25.248 1.00 97.56 313 ASP A O 1
ATOM 2428 N N . THR A 1 314 ? -14.895 -6.534 24.636 1.00 96.62 314 THR A N 1
ATOM 2429 C CA . THR A 1 314 ? -16.021 -5.755 24.117 1.00 96.62 314 THR A CA 1
ATOM 2430 C C . THR A 1 314 ? -16.663 -6.446 22.916 1.00 96.62 314 THR A C 1
ATOM 2432 O O . THR A 1 314 ? -17.885 -6.567 22.875 1.00 96.62 314 THR A O 1
ATOM 2435 N N . MET A 1 315 ? -15.866 -6.951 21.965 1.00 96.88 315 MET A N 1
ATOM 2436 C CA . MET A 1 315 ? -16.394 -7.701 20.818 1.00 96.88 315 MET A CA 1
ATOM 2437 C C . MET A 1 315 ? -17.159 -8.952 21.248 1.00 96.88 315 MET A C 1
ATOM 2439 O O . MET A 1 315 ? -18.223 -9.217 20.698 1.00 96.88 315 MET A O 1
ATOM 2443 N N . ARG A 1 316 ? -16.658 -9.695 22.246 1.00 97.62 316 ARG A N 1
ATOM 2444 C CA . ARG A 1 316 ? -17.363 -10.865 22.797 1.00 97.62 316 ARG A CA 1
ATOM 2445 C C . ARG A 1 316 ? -18.751 -10.488 23.292 1.00 97.62 316 ARG A C 1
ATOM 2447 O O . ARG A 1 316 ? -19.720 -11.112 22.887 1.00 97.62 316 ARG A O 1
ATOM 2454 N N . ILE A 1 317 ? -18.851 -9.424 24.091 1.00 97.00 317 ILE A N 1
ATOM 2455 C CA . ILE A 1 317 ? -20.146 -8.953 24.593 1.00 97.00 317 ILE A CA 1
ATOM 2456 C C . ILE A 1 317 ? -21.064 -8.515 23.448 1.00 97.00 317 ILE A C 1
ATOM 2458 O O . ILE A 1 317 ? -22.247 -8.835 23.476 1.00 97.00 317 ILE A O 1
ATOM 2462 N N . LEU A 1 318 ? -20.552 -7.801 22.445 1.00 96.00 318 LEU A N 1
ATOM 2463 C CA . LEU A 1 318 ? -21.364 -7.382 21.299 1.00 96.00 318 LEU A CA 1
ATOM 2464 C C . LEU A 1 318 ? -21.916 -8.596 20.534 1.00 96.00 318 LEU A C 1
ATOM 2466 O O . LEU A 1 318 ? -23.115 -8.669 20.276 1.00 96.00 318 LEU A O 1
ATOM 2470 N N . VAL A 1 319 ? -21.081 -9.591 20.236 1.00 96.56 319 VAL A N 1
ATOM 2471 C CA . VAL A 1 319 ? -21.527 -10.814 19.550 1.00 96.56 319 VAL A CA 1
ATOM 2472 C C . VAL A 1 319 ? -22.508 -11.620 20.413 1.00 96.56 319 VAL A C 1
ATOM 2474 O O . VAL A 1 319 ? -23.526 -12.076 19.897 1.00 96.56 319 VAL A O 1
ATOM 2477 N N . ASP A 1 320 ? -22.283 -11.728 21.727 1.00 96.31 320 ASP A N 1
ATOM 2478 C CA . ASP A 1 320 ? -23.197 -12.413 22.659 1.00 96.31 320 ASP A CA 1
ATOM 2479 C C . ASP A 1 320 ? -24.595 -11.765 22.705 1.00 96.31 320 ASP A C 1
ATOM 2481 O O . ASP A 1 320 ? -25.594 -12.447 22.938 1.00 96.31 320 ASP A O 1
ATOM 2485 N N . TYR A 1 321 ? -24.680 -10.450 22.476 1.00 96.06 321 TYR A N 1
ATOM 2486 C CA . TYR A 1 321 ? -25.942 -9.709 22.359 1.00 96.06 321 TYR A CA 1
ATOM 2487 C C . TYR A 1 321 ? -26.512 -9.682 20.928 1.00 96.06 321 TYR A C 1
ATOM 2489 O O . TYR A 1 321 ? -27.545 -9.053 20.701 1.00 96.06 321 TYR A O 1
ATOM 2497 N N . GLY A 1 322 ? -25.891 -10.395 19.984 1.00 93.62 322 GLY A N 1
ATOM 2498 C CA . GLY A 1 322 ? -26.401 -10.590 18.628 1.00 93.62 322 GLY A CA 1
ATOM 2499 C C . GLY A 1 322 ? -25.941 -9.558 17.599 1.00 93.62 322 GLY A C 1
ATOM 2500 O O . GLY A 1 322 ? -26.653 -9.363 16.618 1.00 93.62 322 GLY A O 1
ATOM 2501 N N . ALA A 1 323 ? -24.794 -8.898 17.801 1.00 94.00 323 ALA A N 1
ATOM 2502 C CA . ALA A 1 323 ? -24.199 -8.044 16.770 1.00 94.00 323 ALA A CA 1
ATOM 2503 C C . ALA A 1 323 ? -23.911 -8.858 15.499 1.00 94.00 323 ALA A C 1
ATOM 2505 O O . ALA A 1 323 ? -23.372 -9.967 15.581 1.00 94.00 323 ALA A O 1
ATOM 2506 N N . ASP A 1 324 ? -24.227 -8.300 14.329 1.00 93.56 324 ASP A N 1
ATOM 2507 C CA . ASP A 1 324 ? -23.906 -8.947 13.058 1.00 93.56 324 ASP A CA 1
ATOM 2508 C C . ASP A 1 324 ? -22.393 -8.885 12.792 1.00 93.56 324 ASP A C 1
ATOM 2510 O O . ASP A 1 324 ? -21.801 -7.824 12.579 1.00 93.56 324 ASP A O 1
ATOM 2514 N N . VAL A 1 325 ? -21.761 -10.060 12.803 1.00 95.81 325 VAL A N 1
ATOM 2515 C CA . VAL A 1 325 ? -20.319 -10.250 12.589 1.00 95.81 325 VAL A CA 1
ATOM 2516 C C . VAL A 1 325 ? -19.878 -9.780 11.197 1.00 95.81 325 VAL A C 1
ATOM 2518 O O . VAL A 1 325 ? -18.737 -9.345 11.029 1.00 95.81 325 VAL A O 1
ATOM 2521 N N . ASN A 1 326 ? -20.785 -9.831 10.220 1.00 95.62 326 ASN A N 1
ATOM 2522 C CA . ASN A 1 326 ? -20.541 -9.466 8.826 1.00 95.62 326 ASN A CA 1
ATOM 2523 C C . ASN A 1 326 ? -21.132 -8.101 8.456 1.00 95.62 326 ASN A C 1
ATOM 2525 O O . ASN A 1 326 ? -21.190 -7.765 7.273 1.00 95.62 326 ASN A O 1
ATOM 2529 N N . ALA A 1 327 ? -21.540 -7.299 9.444 1.00 92.69 327 ALA A N 1
ATOM 2530 C CA . ALA A 1 327 ? -21.999 -5.944 9.194 1.00 92.69 327 ALA A CA 1
ATOM 2531 C C . ALA A 1 327 ? -20.892 -5.112 8.530 1.00 92.69 327 ALA A C 1
ATOM 2533 O O . ALA A 1 327 ? -19.730 -5.121 8.958 1.00 92.69 327 ALA A O 1
ATOM 2534 N N . ILE A 1 328 ? -21.281 -4.375 7.494 1.00 91.19 328 ILE A N 1
ATOM 2535 C CA . ILE A 1 328 ? -20.386 -3.572 6.664 1.00 91.19 328 ILE A CA 1
ATOM 2536 C C . ILE A 1 328 ? -20.560 -2.082 6.938 1.00 91.19 328 ILE A C 1
ATOM 2538 O O . ILE A 1 328 ? -21.658 -1.620 7.240 1.00 91.19 328 ILE A O 1
ATOM 2542 N N . THR A 1 329 ? -19.475 -1.326 6.797 1.00 89.38 329 THR A N 1
ATOM 2543 C CA . THR A 1 329 ? -19.515 0.145 6.748 1.00 89.38 329 THR A CA 1
ATOM 2544 C C . THR A 1 329 ? -19.825 0.645 5.329 1.00 89.38 329 THR A C 1
ATOM 2546 O O . THR A 1 329 ? -19.885 -0.148 4.386 1.00 89.38 329 THR A O 1
ATOM 2549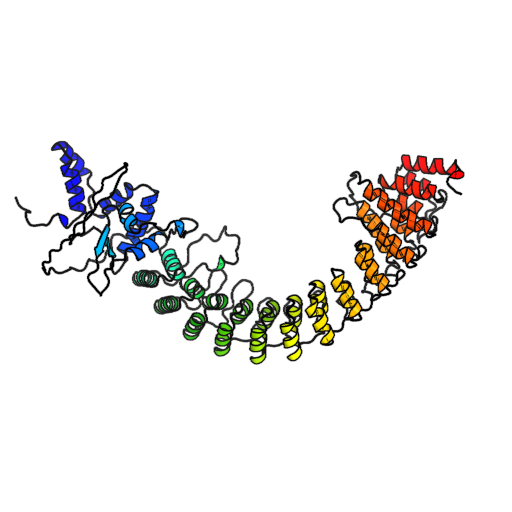 N N . TYR A 1 330 ? -19.919 1.965 5.114 1.00 86.69 330 TYR A N 1
ATOM 2550 C CA . TYR A 1 330 ? -20.009 2.527 3.751 1.00 86.69 330 TYR A CA 1
ATOM 2551 C C . TYR A 1 330 ? -18.809 2.184 2.864 1.00 86.69 330 TYR A C 1
ATOM 2553 O O . TYR A 1 330 ? -18.919 2.151 1.638 1.00 86.69 330 TYR A O 1
ATOM 2561 N N . ALA A 1 331 ? -17.651 1.935 3.475 1.00 89.19 331 ALA A N 1
ATOM 2562 C CA . ALA A 1 331 ? -16.471 1.478 2.761 1.00 89.19 331 ALA A CA 1
ATOM 2563 C C . ALA A 1 331 ? -16.485 -0.036 2.489 1.00 89.19 331 ALA A C 1
ATOM 2565 O O . ALA A 1 331 ? -15.479 -0.566 2.029 1.00 89.19 331 ALA A O 1
ATOM 2566 N N . GLU A 1 332 ? -17.596 -0.725 2.767 1.00 93.50 332 GLU A N 1
ATOM 2567 C CA . GLU A 1 332 ? -17.741 -2.185 2.706 1.00 93.50 332 GLU A CA 1
ATOM 2568 C C . GLU A 1 332 ? -16.742 -2.917 3.636 1.00 93.50 332 GLU A C 1
ATOM 2570 O O . GLU A 1 332 ? -16.405 -4.076 3.426 1.00 93.50 332 GLU A O 1
ATOM 2575 N N . ASN A 1 333 ? -16.223 -2.250 4.678 1.00 93.88 333 ASN A N 1
ATOM 2576 C CA . ASN A 1 333 ? -15.325 -2.892 5.642 1.00 93.88 333 ASN A CA 1
ATOM 2577 C C . ASN A 1 333 ? -16.137 -3.655 6.694 1.00 93.88 333 ASN A C 1
ATOM 2579 O O . ASN A 1 333 ? -17.068 -3.098 7.275 1.00 93.88 333 ASN A O 1
ATOM 2583 N N . THR A 1 334 ? -15.725 -4.884 7.003 1.00 95.75 334 THR A N 1
ATOM 2584 C CA . THR A 1 334 ? -16.250 -5.663 8.136 1.00 95.75 334 THR A CA 1
ATOM 2585 C C . THR A 1 334 ? -15.351 -5.505 9.364 1.00 95.75 334 THR A C 1
ATOM 2587 O O . THR A 1 334 ? -14.223 -5.007 9.277 1.00 95.75 334 THR A O 1
ATOM 2590 N N . ALA A 1 335 ? -15.798 -5.992 10.525 1.00 96.06 335 ALA A N 1
ATOM 2591 C CA . ALA A 1 335 ? -14.936 -6.103 11.705 1.00 96.06 335 ALA A CA 1
ATOM 2592 C C . ALA A 1 335 ? -13.669 -6.940 11.429 1.00 96.06 335 ALA A C 1
ATOM 2594 O O . ALA A 1 335 ? -12.599 -6.638 11.962 1.00 96.06 335 ALA A O 1
ATOM 2595 N N . LEU A 1 336 ? -13.769 -7.956 10.562 1.00 98.06 336 LEU A N 1
ATOM 2596 C CA . LEU A 1 336 ? -12.638 -8.795 10.169 1.00 98.06 336 LEU A CA 1
ATOM 2597 C C . LEU A 1 336 ? -11.618 -8.015 9.334 1.00 98.06 336 LEU A C 1
ATOM 2599 O O . LEU A 1 336 ? -10.416 -8.155 9.563 1.00 98.06 336 LEU A O 1
ATOM 2603 N N . THR A 1 337 ? -12.083 -7.152 8.428 1.00 96.62 337 THR A N 1
ATOM 2604 C CA . THR A 1 337 ? -11.216 -6.273 7.633 1.00 96.62 337 THR A CA 1
ATOM 2605 C C . THR A 1 337 ? -10.384 -5.354 8.531 1.00 96.62 337 THR A C 1
ATOM 2607 O O . THR A 1 337 ? -9.164 -5.287 8.376 1.00 96.62 337 THR A O 1
ATOM 2610 N N . TRP A 1 338 ? -11.007 -4.715 9.529 1.00 95.25 338 TRP A N 1
ATOM 2611 C CA . TRP A 1 338 ? -10.304 -3.845 10.481 1.00 95.25 338 TRP A CA 1
ATOM 2612 C C . TRP A 1 338 ? -9.319 -4.610 11.367 1.00 95.25 338 TRP A C 1
ATOM 2614 O O . TRP A 1 338 ? -8.172 -4.192 11.517 1.00 95.25 338 TRP A O 1
ATOM 2624 N N . ALA A 1 339 ? -9.721 -5.768 11.899 1.00 97.06 339 ALA A N 1
ATOM 2625 C CA . ALA A 1 339 ? -8.827 -6.612 12.688 1.00 97.06 339 ALA A CA 1
ATOM 2626 C C . ALA A 1 339 ? -7.598 -7.070 11.877 1.00 97.06 339 ALA A C 1
ATOM 2628 O O . ALA A 1 339 ? -6.494 -7.135 12.419 1.00 97.06 339 ALA A O 1
ATOM 2629 N N . ALA A 1 340 ? -7.770 -7.358 10.583 1.00 97.56 340 ALA A N 1
ATOM 2630 C CA . ALA A 1 340 ? -6.681 -7.716 9.678 1.00 97.56 340 ALA A CA 1
ATOM 2631 C C . ALA A 1 340 ? -5.755 -6.533 9.356 1.00 97.56 340 ALA A C 1
ATOM 2633 O O . ALA A 1 340 ? -4.530 -6.682 9.389 1.00 97.56 340 ALA A O 1
ATOM 2634 N N . GLN A 1 341 ? -6.326 -5.355 9.101 1.00 95.44 341 GLN A N 1
ATOM 2635 C CA . GLN A 1 341 ? -5.566 -4.127 8.867 1.00 95.44 341 GLN A CA 1
ATOM 2636 C C . GLN A 1 341 ? -4.697 -3.749 10.076 1.00 95.44 341 GLN A C 1
ATOM 2638 O O . GLN A 1 341 ? -3.547 -3.362 9.901 1.00 95.44 341 GLN A O 1
ATOM 2643 N N . GLU A 1 342 ? -5.202 -3.935 11.294 1.00 95.00 342 GLU A N 1
ATOM 2644 C CA . GLU A 1 342 ? -4.473 -3.625 12.531 1.00 95.00 342 GLU A CA 1
ATOM 2645 C C . GLU A 1 342 ? -3.624 -4.799 13.056 1.00 95.00 342 GLU A C 1
ATOM 2647 O O . GLU A 1 342 ? -3.044 -4.727 14.141 1.00 95.00 342 GLU A O 1
ATOM 2652 N N . GLY A 1 343 ? -3.555 -5.916 12.320 1.00 94.75 343 GLY A N 1
ATOM 2653 C CA . GLY A 1 343 ? -2.723 -7.067 12.681 1.00 94.75 343 GLY A CA 1
ATOM 2654 C C . GLY A 1 343 ? -3.153 -7.781 13.973 1.00 94.75 343 GLY A C 1
ATOM 2655 O O . GLY A 1 343 ? -2.321 -8.309 14.715 1.00 94.75 343 GLY A O 1
ATOM 2656 N N . ARG A 1 344 ? -4.450 -7.787 14.292 1.00 94.56 344 ARG A N 1
ATOM 2657 C CA . ARG A 1 344 ? -4.994 -8.298 15.560 1.00 94.56 344 ARG A CA 1
ATOM 2658 C C . ARG A 1 344 ? -5.381 -9.783 15.466 1.00 94.56 344 ARG A C 1
ATOM 2660 O O . ARG A 1 344 ? -6.563 -10.129 15.452 1.00 94.56 344 ARG A O 1
ATOM 2667 N N . CYS A 1 345 ? -4.397 -10.688 15.480 1.00 95.06 345 CYS A N 1
ATOM 2668 C CA . CYS A 1 345 ? -4.600 -12.142 15.299 1.00 95.06 345 CYS A CA 1
ATOM 2669 C C . CYS A 1 345 ? -5.687 -12.764 16.194 1.00 95.06 345 CYS A C 1
ATOM 2671 O O . CYS A 1 345 ? -6.488 -13.576 15.734 1.00 95.06 345 CYS A O 1
ATOM 2673 N N . ASN A 1 346 ? -5.729 -12.396 17.479 1.00 96.88 346 ASN A N 1
ATOM 2674 C CA . ASN A 1 346 ? -6.699 -12.959 18.428 1.00 96.88 346 ASN A CA 1
ATOM 2675 C C . ASN A 1 346 ? -8.144 -12.577 18.079 1.00 96.88 346 ASN A C 1
ATOM 2677 O O . ASN A 1 346 ? -9.068 -13.343 18.340 1.00 96.88 346 ASN A O 1
ATOM 2681 N N . MET A 1 347 ? -8.329 -11.403 17.478 1.00 97.12 347 MET A N 1
ATOM 2682 C CA . MET A 1 347 ? -9.636 -10.882 17.086 1.00 97.12 347 MET A CA 1
ATOM 2683 C C . MET A 1 347 ? -10.064 -11.456 15.742 1.00 97.12 347 MET A C 1
ATOM 2685 O O . MET A 1 347 ? -11.216 -11.845 15.608 1.00 97.12 347 MET A O 1
ATOM 2689 N N . ILE A 1 348 ? -9.128 -11.622 14.801 1.00 98.12 348 ILE A N 1
ATOM 2690 C CA . ILE A 1 348 ? -9.353 -12.395 13.570 1.00 98.12 348 ILE A CA 1
ATOM 2691 C C . ILE A 1 348 ? -9.842 -13.804 13.916 1.00 98.12 348 ILE A C 1
ATOM 2693 O O . ILE A 1 348 ? -10.866 -14.235 13.402 1.00 98.12 348 ILE A O 1
ATOM 2697 N N . ARG A 1 349 ? -9.153 -14.502 14.832 1.00 98.06 349 ARG A N 1
ATOM 2698 C CA . ARG A 1 349 ? -9.545 -15.852 15.264 1.00 98.06 349 ARG A CA 1
ATOM 2699 C C . ARG A 1 349 ? -10.963 -15.868 15.826 1.00 98.06 349 ARG A C 1
ATOM 2701 O O . ARG A 1 349 ? -11.777 -16.658 15.377 1.00 98.06 349 ARG A O 1
ATOM 2708 N N . PHE A 1 350 ? -11.254 -14.962 16.758 1.00 98.19 350 PHE A N 1
ATOM 2709 C CA . PHE A 1 350 ? -12.581 -14.848 17.353 1.00 98.19 350 PHE A CA 1
ATOM 2710 C C . PHE A 1 350 ? -13.676 -14.573 16.310 1.00 98.19 350 PHE A C 1
ATOM 2712 O O . PHE A 1 350 ? -14.700 -15.243 16.318 1.00 98.19 350 PHE A O 1
ATOM 2719 N N . LEU A 1 351 ? -13.457 -13.626 15.394 1.00 98.25 351 LEU A N 1
ATOM 2720 C CA . LEU A 1 351 ? -14.428 -13.289 14.351 1.00 98.25 351 LEU A CA 1
ATOM 2721 C C . LEU A 1 351 ? -14.691 -14.469 13.409 1.00 98.25 351 LEU A C 1
ATOM 2723 O O . LEU A 1 351 ? -15.844 -14.744 13.088 1.00 98.25 351 LEU A O 1
ATOM 2727 N N . LEU A 1 352 ? -13.644 -15.192 13.006 1.00 98.06 352 LEU A N 1
ATOM 2728 C CA . LEU A 1 352 ? -13.769 -16.382 12.159 1.00 98.06 352 LEU A CA 1
ATOM 2729 C C . LEU A 1 352 ? -14.490 -17.525 12.890 1.00 98.06 352 LEU A C 1
ATOM 2731 O O . LEU A 1 352 ? -15.377 -18.143 12.306 1.00 98.06 352 LEU A O 1
ATOM 2735 N N . ASP A 1 353 ? -14.205 -17.743 14.180 1.00 97.69 353 ASP A N 1
ATOM 2736 C CA . ASP A 1 353 ? -14.937 -18.704 15.023 1.00 97.69 353 ASP A CA 1
ATOM 2737 C C . ASP A 1 353 ? -16.435 -18.346 15.136 1.00 97.69 353 ASP A C 1
ATOM 2739 O O . ASP A 1 353 ? -17.284 -19.228 15.279 1.00 97.69 353 ASP A O 1
ATOM 2743 N N . CYS A 1 354 ? -16.773 -17.056 15.040 1.00 97.31 354 CYS A N 1
ATOM 2744 C CA . CYS A 1 354 ? -18.144 -16.544 15.020 1.00 97.31 354 CYS A CA 1
ATOM 2745 C C . CYS A 1 354 ? -18.779 -16.489 13.616 1.00 97.31 354 CYS A C 1
ATOM 2747 O O . CYS A 1 354 ? -19.896 -15.992 13.482 1.00 97.31 354 CYS A O 1
ATOM 2749 N N . GLY A 1 355 ? -18.114 -17.008 12.577 1.00 96.94 355 GLY A N 1
ATOM 2750 C CA . GLY A 1 355 ? -18.664 -17.088 11.220 1.00 96.94 355 GLY A CA 1
ATOM 2751 C C . GLY A 1 355 ? -18.481 -15.829 10.366 1.00 96.94 355 GLY A C 1
ATOM 2752 O O . GLY A 1 355 ? -19.291 -15.584 9.469 1.00 96.94 355 GLY A O 1
ATOM 2753 N N . ALA A 1 356 ? -17.444 -15.027 10.629 1.00 98.00 356 ALA A N 1
ATOM 2754 C CA . ALA A 1 356 ? -17.052 -13.945 9.728 1.00 98.00 356 ALA A CA 1
ATOM 2755 C C . ALA A 1 356 ? -16.675 -14.479 8.335 1.00 98.00 356 ALA A C 1
ATOM 2757 O O . ALA A 1 356 ? -15.981 -15.491 8.215 1.00 98.00 356 ALA A O 1
ATOM 2758 N N . ASP A 1 357 ? -17.091 -13.775 7.285 1.00 97.94 357 ASP A N 1
ATOM 2759 C CA . ASP A 1 357 ? -16.722 -14.083 5.905 1.00 97.94 357 ASP A CA 1
ATOM 2760 C C . ASP A 1 357 ? -15.256 -13.709 5.643 1.00 97.94 357 ASP A C 1
ATOM 2762 O O . ASP A 1 357 ? -14.891 -12.535 5.545 1.00 97.94 357 ASP A O 1
ATOM 2766 N N . VAL A 1 358 ? -14.410 -14.734 5.517 1.00 98.12 358 VAL A N 1
ATOM 2767 C CA . VAL A 1 358 ? -12.966 -14.600 5.284 1.00 98.12 358 VAL A CA 1
ATOM 2768 C C . VAL A 1 358 ? -12.626 -13.929 3.947 1.00 98.12 358 VAL A C 1
ATOM 2770 O O . VAL A 1 358 ? -11.530 -13.384 3.804 1.00 98.12 358 VAL A O 1
ATOM 2773 N N . GLU A 1 359 ? -13.557 -13.928 2.987 1.00 98.00 359 GLU A N 1
ATOM 2774 C CA . GLU A 1 359 ? -13.353 -13.409 1.633 1.00 98.00 359 GLU A CA 1
ATOM 2775 C C . GLU A 1 359 ? -14.013 -12.049 1.384 1.00 98.00 359 GLU A C 1
ATOM 2777 O O . GLU A 1 359 ? -13.853 -11.514 0.286 1.00 98.00 359 GLU A O 1
ATOM 2782 N N . HIS A 1 360 ? -14.720 -11.466 2.358 1.00 97.75 360 HIS A N 1
ATOM 2783 C CA . HIS A 1 360 ? -15.487 -10.240 2.127 1.00 97.75 360 HIS A CA 1
ATOM 2784 C C . HIS A 1 360 ? -14.586 -9.077 1.667 1.00 97.75 360 HIS A C 1
ATOM 2786 O O . HIS A 1 360 ? -13.750 -8.606 2.446 1.00 97.75 360 HIS A O 1
ATOM 2792 N N . PRO A 1 361 ? -14.729 -8.579 0.426 1.00 97.12 361 PRO A N 1
ATOM 2793 C CA . PRO A 1 361 ? -13.915 -7.478 -0.059 1.00 97.12 361 PRO A CA 1
ATOM 2794 C C . PRO A 1 361 ? -14.516 -6.134 0.354 1.00 97.12 361 PRO A C 1
ATOM 2796 O O . PRO A 1 361 ? -15.723 -5.939 0.251 1.00 97.12 361 PRO A O 1
ATOM 2799 N N . ASN A 1 362 ? -13.668 -5.175 0.721 1.00 95.56 362 ASN A N 1
ATOM 2800 C CA . ASN A 1 362 ? -14.112 -3.794 0.895 1.00 95.56 362 ASN A CA 1
ATOM 2801 C C . ASN A 1 362 ? -14.352 -3.078 -0.454 1.00 95.56 362 ASN A C 1
ATOM 2803 O O . ASN A 1 362 ? -14.151 -3.639 -1.538 1.00 95.56 362 ASN A O 1
ATOM 2807 N N . ASN A 1 363 ? -14.691 -1.787 -0.420 1.00 95.19 363 ASN A N 1
ATOM 2808 C CA . ASN A 1 363 ? -15.007 -1.007 -1.619 1.00 95.19 363 ASN A CA 1
ATOM 2809 C C . ASN A 1 363 ? -13.805 -0.815 -2.574 1.00 95.19 363 ASN A C 1
ATOM 2811 O O . ASN A 1 363 ? -13.983 -0.487 -3.754 1.00 95.19 363 ASN A O 1
ATOM 2815 N N . ARG A 1 364 ? -12.578 -1.069 -2.102 1.00 95.75 364 ARG A N 1
ATOM 2816 C CA . ARG A 1 364 ? -11.340 -1.111 -2.899 1.00 95.75 364 ARG A CA 1
ATOM 2817 C C . ARG A 1 364 ? -11.033 -2.510 -3.430 1.00 95.75 364 ARG A C 1
ATOM 2819 O O . ARG A 1 364 ? -10.036 -2.682 -4.133 1.00 95.75 364 ARG A O 1
ATOM 2826 N N . GLY A 1 365 ? -11.878 -3.499 -3.153 1.00 96.75 365 GLY A N 1
ATOM 2827 C CA . GLY A 1 365 ? -11.639 -4.907 -3.456 1.00 96.75 365 GLY A CA 1
ATOM 2828 C C . GLY A 1 365 ? -10.585 -5.551 -2.551 1.00 96.75 365 GLY A C 1
ATOM 2829 O O . GLY A 1 365 ? -9.996 -6.555 -2.936 1.00 96.75 365 GLY A O 1
ATOM 2830 N N . GLU A 1 366 ? -10.266 -4.954 -1.403 1.00 97.81 366 GLU A N 1
ATOM 2831 C CA . GLU A 1 366 ? -9.280 -5.502 -0.471 1.00 97.81 366 GLU A CA 1
ATOM 2832 C C . GLU A 1 366 ? -9.979 -6.527 0.432 1.00 97.81 366 GLU A C 1
ATOM 2834 O O . GLU A 1 366 ? -10.885 -6.181 1.189 1.00 97.81 366 GLU A O 1
ATOM 2839 N N . THR A 1 367 ? -9.583 -7.798 0.330 1.00 98.31 367 THR A N 1
ATOM 2840 C CA . THR A 1 367 ? -10.017 -8.851 1.262 1.00 98.31 367 THR A CA 1
ATOM 2841 C C . THR A 1 367 ? -9.230 -8.758 2.574 1.00 98.31 367 THR A C 1
ATOM 2843 O O . THR A 1 367 ? -8.142 -8.166 2.588 1.00 98.31 367 THR A O 1
ATOM 2846 N N . PRO A 1 368 ? -9.686 -9.392 3.673 1.00 98.38 368 PRO A N 1
ATOM 2847 C CA . PRO A 1 368 ? -8.947 -9.415 4.935 1.00 98.38 368 PRO A CA 1
ATOM 2848 C C . PRO A 1 368 ? -7.490 -9.865 4.771 1.00 98.38 368 PRO A C 1
ATOM 2850 O O . PRO A 1 368 ? -6.588 -9.300 5.385 1.00 98.38 368 PRO A O 1
ATOM 2853 N N . LEU A 1 369 ? -7.225 -10.831 3.885 1.00 98.56 369 LEU A N 1
ATOM 2854 C CA . LEU A 1 369 ? -5.866 -11.279 3.572 1.00 98.56 369 LEU A CA 1
ATOM 2855 C C . LEU A 1 369 ? -5.011 -10.179 2.923 1.00 98.56 369 LEU A C 1
ATOM 2857 O O . LEU A 1 369 ? -3.831 -10.052 3.252 1.00 98.56 369 LEU A O 1
ATOM 2861 N N . ILE A 1 370 ? -5.581 -9.382 2.015 1.00 98.38 370 ILE A N 1
ATOM 2862 C CA . ILE A 1 370 ? -4.882 -8.243 1.404 1.00 98.38 370 ILE A CA 1
ATOM 2863 C C . ILE A 1 370 ? -4.571 -7.185 2.473 1.00 98.38 370 ILE A C 1
ATOM 2865 O O . ILE A 1 370 ? -3.442 -6.697 2.524 1.00 98.38 370 ILE A O 1
ATOM 2869 N N . CYS A 1 371 ? -5.516 -6.885 3.369 1.00 97.75 371 CYS A N 1
ATOM 2870 C CA . CYS A 1 371 ? -5.305 -5.951 4.479 1.00 97.75 371 CYS A CA 1
ATOM 2871 C C . CYS A 1 371 ? -4.210 -6.435 5.449 1.00 97.75 371 CYS A C 1
ATOM 2873 O O . CYS A 1 371 ? -3.321 -5.660 5.799 1.00 97.75 371 CYS A O 1
ATOM 2875 N N . ALA A 1 372 ? -4.209 -7.721 5.817 1.00 98.12 372 ALA A N 1
ATOM 2876 C CA . ALA A 1 372 ? -3.157 -8.322 6.645 1.00 98.12 372 ALA A CA 1
ATOM 2877 C C . ALA A 1 372 ? -1.777 -8.287 5.964 1.00 98.12 372 ALA A C 1
ATOM 2879 O O . ALA A 1 372 ? -0.753 -8.070 6.613 1.00 98.12 372 ALA A O 1
ATOM 2880 N N . ALA A 1 373 ? -1.737 -8.465 4.641 1.00 98.12 373 ALA A N 1
ATOM 2881 C CA . ALA A 1 373 ? -0.498 -8.351 3.885 1.00 98.12 373 ALA A CA 1
ATOM 2882 C C . ALA A 1 373 ? 0.021 -6.905 3.832 1.00 98.12 373 ALA A C 1
ATOM 2884 O O . ALA A 1 373 ? 1.227 -6.688 3.914 1.00 98.12 373 ALA A O 1
ATOM 2885 N N . MET A 1 374 ? -0.873 -5.912 3.752 1.00 95.88 374 MET A N 1
ATOM 2886 C CA . MET A 1 374 ? -0.526 -4.485 3.814 1.00 95.88 374 MET A CA 1
ATOM 2887 C C . MET A 1 374 ? -0.010 -4.046 5.188 1.00 95.88 374 MET A C 1
ATOM 2889 O O . MET A 1 374 ? 0.813 -3.130 5.253 1.00 95.88 374 MET A O 1
ATOM 2893 N N . SER A 1 375 ? -0.483 -4.675 6.266 1.00 94.81 375 SER A N 1
ATOM 2894 C CA . SER A 1 375 ? -0.077 -4.364 7.641 1.00 94.81 375 SER A CA 1
ATOM 2895 C C . SER A 1 375 ? 1.235 -5.029 8.061 1.00 94.81 375 SER A C 1
ATOM 2897 O O . SER A 1 375 ? 1.818 -4.651 9.074 1.00 94.81 375 SER A O 1
ATOM 2899 N N . GLY A 1 376 ? 1.733 -5.988 7.274 1.00 96.62 376 GLY A N 1
ATOM 2900 C CA . GLY A 1 376 ? 2.997 -6.674 7.547 1.00 96.62 376 GLY A CA 1
ATOM 2901 C C . GLY A 1 376 ? 2.884 -7.782 8.595 1.00 96.62 376 GLY A C 1
ATOM 2902 O O . GLY A 1 376 ? 3.900 -8.265 9.095 1.00 96.62 376 GLY A O 1
ATOM 2903 N N . ASN A 1 377 ? 1.665 -8.208 8.941 1.00 96.00 377 ASN A N 1
ATOM 2904 C CA . ASN A 1 377 ? 1.446 -9.184 10.003 1.00 96.00 377 ASN A CA 1
ATOM 2905 C C . ASN A 1 377 ? 1.417 -10.631 9.469 1.00 96.00 377 ASN A C 1
ATOM 2907 O O . ASN A 1 377 ? 0.407 -11.115 8.952 1.00 96.00 377 ASN A O 1
ATOM 2911 N N . VAL A 1 378 ? 2.540 -11.337 9.631 1.00 98.25 378 VAL A N 1
ATOM 2912 C CA . VAL A 1 378 ? 2.749 -12.728 9.178 1.00 98.25 378 VAL A CA 1
ATOM 2913 C C . VAL A 1 378 ? 1.756 -13.707 9.812 1.00 98.25 378 VAL A C 1
ATOM 2915 O O . VAL A 1 378 ? 1.246 -14.604 9.133 1.00 98.25 378 VAL A O 1
ATOM 2918 N N . ASP A 1 379 ? 1.456 -13.535 11.097 1.00 98.00 379 ASP A N 1
ATOM 2919 C CA . ASP A 1 379 ? 0.556 -14.422 11.835 1.00 98.00 379 ASP A CA 1
ATOM 2920 C C . ASP A 1 379 ? -0.891 -14.272 11.348 1.00 98.00 379 ASP A C 1
ATOM 2922 O O . ASP A 1 379 ? -1.578 -15.274 11.153 1.00 98.00 379 ASP A O 1
ATOM 2926 N N . CYS A 1 380 ? -1.338 -13.043 11.066 1.00 98.25 380 CYS A N 1
ATOM 2927 C CA . CYS A 1 380 ? -2.645 -12.776 10.463 1.00 98.25 380 CYS A CA 1
ATOM 2928 C C . CYS A 1 380 ? -2.755 -13.401 9.072 1.00 98.25 380 CYS A C 1
ATOM 2930 O O . CYS A 1 380 ? -3.746 -14.064 8.779 1.00 98.25 380 CYS A O 1
ATOM 2932 N N . VAL A 1 381 ? -1.731 -13.232 8.228 1.00 98.62 381 VAL A N 1
ATOM 2933 C CA . VAL A 1 381 ? -1.681 -13.838 6.886 1.00 98.62 381 VAL A CA 1
ATOM 2934 C C . VAL A 1 381 ? -1.770 -15.362 6.970 1.00 98.62 381 VAL A C 1
ATOM 2936 O O . VAL A 1 381 ? -2.520 -15.983 6.216 1.00 98.62 381 VAL A O 1
ATOM 2939 N N . THR A 1 382 ? -1.044 -15.964 7.913 1.00 98.31 382 THR A N 1
ATOM 2940 C CA . THR A 1 382 ? -1.061 -17.415 8.141 1.00 98.31 382 THR A CA 1
ATOM 2941 C C . THR A 1 382 ? -2.438 -17.883 8.591 1.00 98.31 382 THR A C 1
ATOM 2943 O O . THR A 1 382 ? -3.003 -18.783 7.977 1.00 98.31 382 THR A O 1
ATOM 2946 N N . LEU A 1 383 ? -3.002 -17.231 9.608 1.00 98.31 383 LEU A N 1
ATOM 2947 C CA . LEU A 1 383 ? -4.310 -17.561 10.162 1.00 98.31 383 LEU A CA 1
ATOM 2948 C C . LEU A 1 383 ? -5.423 -17.442 9.115 1.00 98.31 383 LEU A C 1
ATOM 2950 O O . LEU A 1 383 ? -6.229 -18.354 8.969 1.00 98.31 383 LEU A O 1
ATOM 2954 N N . LEU A 1 384 ? -5.459 -16.342 8.361 1.00 98.38 384 LEU A N 1
ATOM 2955 C CA . LEU A 1 384 ? -6.457 -16.137 7.309 1.00 98.38 384 LEU A CA 1
ATOM 2956 C C . LEU A 1 384 ? -6.333 -17.208 6.221 1.00 98.38 384 LEU A C 1
ATOM 2958 O O . LEU A 1 384 ? -7.340 -17.755 5.774 1.00 98.38 384 LEU A O 1
ATOM 2962 N N . ARG A 1 385 ? -5.105 -17.570 5.831 1.00 98.19 385 ARG A N 1
ATOM 2963 C CA . ARG A 1 385 ? -4.886 -18.640 4.854 1.00 98.19 385 ARG A CA 1
ATOM 2964 C C . ARG A 1 385 ? -5.322 -20.011 5.373 1.00 98.19 385 ARG A C 1
ATOM 2966 O O . ARG A 1 385 ? -5.934 -20.762 4.618 1.00 98.19 385 ARG A O 1
ATOM 2973 N N . GLU A 1 386 ? -5.038 -20.338 6.632 1.00 97.00 386 GLU A N 1
ATOM 2974 C CA . GLU A 1 386 ? -5.511 -21.572 7.283 1.00 97.00 386 GLU A CA 1
ATOM 2975 C C . GLU A 1 386 ? -7.043 -21.666 7.298 1.00 97.00 386 GLU A C 1
ATOM 2977 O O . GLU A 1 386 ? -7.591 -22.762 7.205 1.00 97.00 386 GLU A O 1
ATOM 2982 N N . GLN A 1 387 ? -7.727 -20.521 7.348 1.00 97.44 387 GLN A N 1
ATOM 2983 C CA . GLN A 1 387 ? -9.187 -20.404 7.298 1.00 97.44 387 GLN A CA 1
ATOM 2984 C C . GLN A 1 387 ? -9.742 -20.287 5.867 1.00 97.44 387 GLN A C 1
ATOM 2986 O O . GLN A 1 387 ? -10.915 -19.986 5.675 1.00 97.44 387 GLN A O 1
ATOM 2991 N N . GLY A 1 388 ? -8.919 -20.566 4.851 1.00 96.06 388 GLY A N 1
ATOM 2992 C CA . GLY A 1 388 ? -9.357 -20.688 3.462 1.00 96.06 388 GLY A CA 1
ATOM 2993 C C . GLY A 1 388 ? -9.216 -19.428 2.612 1.00 96.06 388 GLY A C 1
ATOM 2994 O O . GLY A 1 388 ? -9.656 -19.457 1.463 1.00 96.06 388 GLY A O 1
ATOM 2995 N N . ALA A 1 389 ? -8.570 -18.365 3.110 1.00 98.00 389 ALA A N 1
ATOM 2996 C CA . ALA A 1 389 ? -8.434 -17.124 2.351 1.00 98.00 389 ALA A CA 1
ATOM 2997 C C . ALA A 1 389 ? -7.749 -17.327 0.984 1.00 98.00 389 ALA A C 1
ATOM 2999 O O . ALA A 1 389 ? -6.734 -18.034 0.869 1.00 98.00 389 ALA A O 1
ATOM 3000 N N . ASN A 1 390 ? -8.272 -16.683 -0.056 1.00 98.00 390 ASN A N 1
ATOM 3001 C CA . ASN A 1 390 ? -7.805 -16.803 -1.430 1.00 98.00 390 ASN A CA 1
ATOM 3002 C C . ASN A 1 390 ? -6.583 -15.913 -1.703 1.00 98.00 390 ASN A C 1
ATOM 3004 O O . ASN A 1 390 ? -6.675 -14.689 -1.790 1.00 98.00 390 ASN A O 1
ATOM 3008 N N . LEU A 1 391 ? -5.428 -16.539 -1.947 1.00 97.75 391 LEU A N 1
ATOM 3009 C CA . LEU A 1 391 ? -4.183 -15.842 -2.302 1.00 97.75 391 LEU A CA 1
ATOM 3010 C C . LEU A 1 391 ? -4.259 -15.108 -3.655 1.00 97.75 391 LEU A C 1
ATOM 3012 O O . LEU A 1 391 ? -3.477 -14.190 -3.897 1.00 97.75 391 LEU A O 1
ATOM 3016 N N . ALA A 1 392 ? -5.185 -15.508 -4.532 1.00 97.81 392 ALA A N 1
ATOM 3017 C CA . ALA A 1 392 ? -5.386 -14.916 -5.852 1.00 97.81 392 ALA A CA 1
ATOM 3018 C C . ALA A 1 392 ? -6.447 -13.801 -5.865 1.00 97.81 392 ALA A C 1
ATOM 3020 O O . ALA A 1 392 ? -6.776 -13.303 -6.942 1.00 97.81 392 ALA A O 1
ATOM 3021 N N . ALA A 1 393 ? -6.993 -13.410 -4.705 1.00 97.81 393 ALA A N 1
ATOM 3022 C CA . ALA A 1 393 ? -7.889 -12.262 -4.605 1.00 97.81 393 ALA A CA 1
ATOM 3023 C C . ALA A 1 393 ? -7.195 -10.982 -5.105 1.00 97.81 393 ALA A C 1
ATOM 3025 O O . ALA A 1 393 ? -5.979 -10.822 -4.966 1.00 97.81 393 ALA A O 1
ATOM 3026 N N . ARG A 1 394 ? -7.971 -10.072 -5.706 1.00 97.81 394 ARG A N 1
ATOM 3027 C CA . ARG A 1 394 ? -7.454 -8.884 -6.398 1.00 97.81 394 ARG A CA 1
ATOM 3028 C C . ARG A 1 394 ? -8.178 -7.622 -5.965 1.00 97.81 394 ARG A C 1
ATOM 3030 O O . ARG A 1 394 ? -9.405 -7.599 -5.917 1.00 97.81 394 ARG A O 1
ATOM 3037 N N . THR A 1 395 ? -7.415 -6.552 -5.757 1.00 97.94 395 THR A N 1
ATOM 3038 C CA . THR A 1 395 ? -7.984 -5.217 -5.551 1.00 97.94 395 THR A CA 1
ATOM 3039 C C . THR A 1 395 ? -8.714 -4.723 -6.799 1.00 97.94 395 THR A C 1
ATOM 3041 O O . THR A 1 395 ? -8.324 -4.996 -7.933 1.00 97.94 395 THR A O 1
ATOM 3044 N N . ARG A 1 396 ? -9.757 -3.920 -6.599 1.00 97.00 396 ARG A N 1
ATOM 3045 C CA . ARG A 1 396 ? -10.616 -3.390 -7.664 1.00 97.00 396 ARG A CA 1
ATOM 3046 C C . ARG A 1 396 ? -9.897 -2.372 -8.548 1.00 97.00 396 ARG A C 1
ATOM 3048 O O . ARG A 1 396 ? -10.080 -2.377 -9.759 1.00 97.00 396 ARG A O 1
ATOM 3055 N N . ALA A 1 397 ? -9.087 -1.495 -7.954 1.00 95.25 397 ALA A N 1
ATOM 3056 C CA . ALA A 1 397 ? -8.449 -0.397 -8.683 1.00 95.25 397 ALA A CA 1
ATOM 3057 C C . ALA A 1 397 ? -7.252 -0.859 -9.527 1.00 95.25 397 ALA A C 1
ATOM 3059 O O . ALA A 1 397 ? -7.120 -0.478 -10.687 1.00 95.25 397 ALA A O 1
ATOM 3060 N N . THR A 1 398 ? -6.372 -1.674 -8.943 1.00 95.94 398 THR A N 1
ATOM 3061 C CA . THR A 1 398 ? -5.088 -2.034 -9.560 1.00 95.94 398 THR A CA 1
ATOM 3062 C C . THR A 1 398 ? -4.994 -3.499 -9.953 1.00 95.94 398 THR A C 1
ATOM 3064 O O . THR A 1 398 ? -4.053 -3.855 -10.646 1.00 95.94 398 THR A O 1
ATOM 3067 N N . GLY A 1 399 ? -5.923 -4.358 -9.528 1.00 97.69 399 GLY A N 1
ATOM 3068 C CA . GLY A 1 399 ? -5.813 -5.799 -9.750 1.00 97.69 399 GLY A CA 1
ATOM 3069 C C . GLY A 1 399 ? -4.736 -6.460 -8.894 1.00 97.69 399 GLY A C 1
ATOM 3070 O O . GLY A 1 399 ? -4.356 -7.594 -9.170 1.00 97.69 399 GLY A O 1
ATOM 3071 N N . SER A 1 400 ? -4.217 -5.766 -7.879 1.00 97.94 400 SER A N 1
ATOM 3072 C CA . SER A 1 400 ? -3.097 -6.230 -7.058 1.00 97.94 400 SER A CA 1
ATOM 3073 C C . SER A 1 400 ? -3.526 -7.362 -6.125 1.00 97.94 400 SER A C 1
ATOM 3075 O O . SER A 1 400 ? -4.580 -7.281 -5.498 1.00 97.94 400 SER A O 1
ATOM 3077 N N . THR A 1 401 ? -2.680 -8.383 -5.990 1.00 98.50 401 THR A N 1
ATOM 3078 C CA . THR A 1 401 ? -2.838 -9.457 -4.991 1.00 98.50 401 THR A CA 1
ATOM 3079 C C . THR A 1 401 ? -2.248 -9.060 -3.633 1.00 98.50 401 THR A C 1
ATOM 3081 O O . THR A 1 401 ? -1.599 -8.016 -3.504 1.00 98.50 401 THR A O 1
ATOM 3084 N N . SER A 1 402 ? -2.417 -9.909 -2.615 1.00 98.19 402 SER A N 1
ATOM 3085 C CA . SER A 1 402 ? -1.764 -9.735 -1.307 1.00 98.19 402 SER A CA 1
ATOM 3086 C C . SER A 1 402 ? -0.237 -9.640 -1.427 1.00 98.19 402 SER A C 1
ATOM 3088 O O . SER A 1 402 ? 0.376 -8.814 -0.754 1.00 98.19 402 SER A O 1
ATOM 3090 N N . LEU A 1 403 ? 0.373 -10.405 -2.342 1.00 98.56 403 LEU A N 1
ATOM 3091 C CA . LEU A 1 403 ? 1.817 -10.375 -2.582 1.00 98.56 403 LEU A CA 1
ATOM 3092 C C . LEU A 1 403 ? 2.283 -9.031 -3.153 1.00 98.56 403 LEU A C 1
ATOM 3094 O O . LEU A 1 403 ? 3.246 -8.467 -2.644 1.00 98.56 403 LEU A O 1
ATOM 3098 N N . HIS A 1 404 ? 1.560 -8.462 -4.125 1.00 98.50 404 HIS A N 1
ATOM 3099 C CA . HIS A 1 404 ? 1.856 -7.112 -4.626 1.00 98.50 404 HIS A CA 1
ATOM 3100 C C . HIS A 1 404 ? 1.828 -6.087 -3.492 1.00 98.50 404 HIS A C 1
ATOM 3102 O O . HIS A 1 404 ? 2.718 -5.253 -3.376 1.00 98.50 404 HIS A O 1
ATOM 3108 N N . LYS A 1 405 ? 0.816 -6.156 -2.620 1.00 97.75 405 LYS A N 1
ATOM 3109 C CA . LYS A 1 405 ? 0.685 -5.217 -1.504 1.00 97.75 405 LYS A CA 1
ATOM 3110 C C . LYS A 1 405 ? 1.770 -5.378 -0.443 1.00 97.75 405 LYS A C 1
ATOM 3112 O O . LYS A 1 405 ? 2.251 -4.364 0.054 1.00 97.75 405 LYS A O 1
ATOM 3117 N N . ALA A 1 406 ? 2.187 -6.605 -0.138 1.00 98.19 406 ALA A N 1
ATOM 3118 C CA . ALA A 1 406 ? 3.322 -6.852 0.747 1.00 98.19 406 ALA A CA 1
ATOM 3119 C C . ALA A 1 406 ? 4.631 -6.297 0.157 1.00 98.19 406 ALA A C 1
ATOM 3121 O O . ALA A 1 406 ? 5.395 -5.648 0.870 1.00 98.19 406 ALA A O 1
ATOM 3122 N N . VAL A 1 407 ? 4.845 -6.482 -1.153 1.00 98.25 407 VAL A N 1
ATOM 3123 C CA . VAL A 1 407 ? 6.005 -5.954 -1.889 1.00 98.25 407 VAL A CA 1
ATOM 3124 C C . VAL A 1 407 ? 6.027 -4.424 -1.903 1.00 98.25 407 VAL A C 1
ATOM 3126 O O . VAL A 1 407 ? 7.025 -3.837 -1.503 1.00 98.25 407 VAL A O 1
ATOM 3129 N N . GLN A 1 408 ? 4.913 -3.770 -2.255 1.00 96.19 408 GLN A N 1
ATOM 3130 C CA . GLN A 1 408 ? 4.787 -2.300 -2.265 1.00 96.19 408 GLN A CA 1
ATOM 3131 C C . GLN A 1 408 ? 5.083 -1.661 -0.896 1.00 96.19 408 GLN A C 1
ATOM 3133 O O . GLN A 1 408 ? 5.394 -0.474 -0.818 1.00 96.19 408 GLN A O 1
ATOM 3138 N N . ARG A 1 409 ? 4.917 -2.421 0.194 1.00 95.44 409 ARG A N 1
ATOM 3139 C CA . ARG A 1 409 ? 5.150 -1.968 1.571 1.00 95.44 409 ARG A CA 1
ATOM 3140 C C . ARG A 1 409 ? 6.498 -2.417 2.148 1.00 95.44 409 ARG A C 1
ATOM 3142 O O . ARG A 1 409 ? 6.811 -2.002 3.258 1.00 95.44 409 ARG A O 1
ATOM 3149 N N . GLY A 1 410 ? 7.277 -3.232 1.431 1.00 95.75 410 GLY A N 1
ATOM 3150 C CA . GLY A 1 410 ? 8.557 -3.763 1.916 1.00 95.75 410 GLY A CA 1
ATOM 3151 C C . GLY A 1 410 ? 8.418 -4.763 3.072 1.00 95.75 410 GLY A C 1
ATOM 3152 O O . GLY A 1 410 ? 9.309 -4.879 3.911 1.00 95.75 410 GLY A O 1
ATOM 3153 N N . HIS A 1 411 ? 7.295 -5.483 3.164 1.00 97.38 411 HIS A N 1
ATOM 3154 C CA . HIS A 1 411 ? 7.035 -6.422 4.264 1.00 97.38 411 HIS A CA 1
ATOM 3155 C C . HIS A 1 411 ? 7.664 -7.792 3.999 1.00 97.38 411 HIS A C 1
ATOM 3157 O O . HIS A 1 411 ? 6.970 -8.765 3.710 1.00 97.38 411 HIS A O 1
ATOM 3163 N N . TYR A 1 412 ? 8.991 -7.877 4.105 1.00 97.19 412 TYR A N 1
ATOM 3164 C CA . TYR A 1 412 ? 9.795 -9.038 3.688 1.00 97.19 412 TYR A CA 1
ATOM 3165 C C . TYR A 1 412 ? 9.312 -10.383 4.244 1.00 97.19 412 TYR A C 1
ATOM 3167 O O . TYR A 1 412 ? 9.105 -11.328 3.488 1.00 97.19 412 TYR A O 1
ATOM 3175 N N . ALA A 1 413 ? 9.043 -10.452 5.550 1.00 98.25 413 ALA A N 1
ATOM 3176 C CA . ALA A 1 413 ? 8.589 -11.688 6.186 1.00 98.25 413 ALA A CA 1
ATOM 3177 C C . ALA A 1 413 ? 7.205 -12.134 5.676 1.00 98.25 413 ALA A C 1
ATOM 3179 O O . ALA A 1 413 ? 6.915 -13.328 5.598 1.00 98.25 413 ALA A O 1
ATOM 3180 N N . VAL A 1 414 ? 6.343 -11.185 5.291 1.00 98.56 414 VAL A N 1
ATOM 3181 C CA . VAL A 1 414 ? 5.055 -11.490 4.657 1.00 98.56 414 VAL A CA 1
ATOM 3182 C C . VAL A 1 414 ? 5.253 -11.962 3.219 1.00 98.56 414 VAL A C 1
ATOM 3184 O O . VAL A 1 414 ? 4.572 -12.896 2.809 1.00 98.56 414 VAL A O 1
ATOM 3187 N N . ILE A 1 415 ? 6.185 -11.367 2.468 1.00 98.62 415 ILE A N 1
ATOM 3188 C CA . ILE A 1 415 ? 6.533 -11.791 1.101 1.00 98.62 415 ILE A CA 1
ATOM 3189 C C . ILE A 1 415 ? 6.980 -13.259 1.111 1.00 98.62 415 ILE A C 1
ATOM 3191 O O . ILE A 1 415 ? 6.375 -14.083 0.424 1.00 98.62 415 ILE A O 1
ATOM 3195 N N . GLU A 1 416 ? 7.959 -13.605 1.954 1.00 98.44 416 GLU A N 1
ATOM 3196 C CA . GLU A 1 416 ? 8.421 -14.987 2.138 1.00 98.44 416 GLU A CA 1
ATOM 3197 C C . GLU A 1 416 ? 7.267 -15.909 2.528 1.00 98.44 416 GLU A C 1
ATOM 3199 O O . GLU A 1 416 ? 7.073 -16.971 1.932 1.00 98.44 416 GLU A O 1
ATOM 3204 N N . LYS A 1 417 ? 6.455 -15.495 3.509 1.00 98.69 417 LYS A N 1
ATOM 3205 C CA . LYS A 1 417 ? 5.345 -16.316 3.986 1.00 98.69 417 LYS A CA 1
ATOM 3206 C C . LYS A 1 417 ? 4.296 -16.560 2.905 1.00 98.69 417 LYS A C 1
ATOM 3208 O O . LYS A 1 417 ? 3.834 -17.691 2.779 1.00 98.69 417 LYS A O 1
ATOM 3213 N N . LEU A 1 418 ? 3.918 -15.545 2.131 1.00 98.62 418 LEU A N 1
ATOM 3214 C CA . LEU A 1 418 ? 2.942 -15.675 1.049 1.00 98.62 418 LEU A CA 1
ATOM 3215 C C . LEU A 1 418 ? 3.442 -16.635 -0.033 1.00 98.62 418 LEU A C 1
ATOM 3217 O O . LEU A 1 418 ? 2.694 -17.528 -0.429 1.00 98.62 418 LEU A O 1
ATOM 3221 N N . VAL A 1 419 ? 4.703 -16.518 -0.457 1.00 98.31 419 VAL A N 1
ATOM 3222 C CA . VAL A 1 419 ? 5.296 -17.440 -1.442 1.00 98.31 419 VAL A CA 1
ATOM 3223 C C . VAL A 1 419 ? 5.376 -18.866 -0.883 1.00 98.31 419 VAL A C 1
ATOM 3225 O O . VAL A 1 419 ? 4.994 -19.817 -1.566 1.00 98.31 419 VAL A O 1
ATOM 3228 N N . HIS A 1 420 ? 5.751 -19.039 0.389 1.00 98.12 420 HIS A N 1
ATOM 3229 C CA . HIS A 1 420 ? 5.707 -20.344 1.062 1.00 98.12 420 HIS A CA 1
ATOM 3230 C C . HIS A 1 420 ? 4.296 -20.934 1.172 1.00 98.12 420 HIS A C 1
ATOM 3232 O O . HIS A 1 420 ? 4.142 -22.153 1.166 1.00 98.12 420 HIS A O 1
ATOM 3238 N N . LEU A 1 421 ? 3.266 -20.089 1.256 1.00 98.06 421 LEU A N 1
ATOM 3239 C CA . LEU A 1 421 ? 1.857 -20.490 1.207 1.00 98.06 421 LEU A CA 1
ATOM 3240 C C . LEU A 1 421 ? 1.349 -20.726 -0.228 1.00 98.06 421 LEU A C 1
ATOM 3242 O O . LEU A 1 421 ? 0.157 -20.979 -0.408 1.00 98.06 421 LEU A O 1
ATOM 3246 N N . HIS A 1 422 ? 2.244 -20.703 -1.222 1.00 97.25 422 HIS A N 1
ATOM 3247 C CA . HIS A 1 422 ? 1.976 -20.878 -2.650 1.00 97.25 422 HIS A CA 1
ATOM 3248 C C . HIS A 1 422 ? 1.214 -19.716 -3.301 1.00 97.25 422 HIS A C 1
ATOM 3250 O O . HIS A 1 422 ? 0.423 -19.929 -4.222 1.00 97.25 422 HIS A O 1
ATOM 3256 N N . ALA A 1 423 ? 1.436 -18.481 -2.840 1.00 98.19 423 ALA A N 1
ATOM 3257 C CA . ALA A 1 423 ? 1.034 -17.308 -3.606 1.00 98.19 423 ALA A CA 1
ATOM 3258 C C . ALA A 1 423 ? 1.850 -17.253 -4.902 1.00 98.19 423 ALA A C 1
ATOM 3260 O O . ALA A 1 423 ? 3.065 -17.451 -4.889 1.00 98.19 423 ALA A O 1
ATOM 3261 N N . ASP A 1 424 ? 1.173 -16.983 -6.013 1.00 98.31 424 ASP A N 1
ATOM 3262 C CA . ASP A 1 424 ? 1.814 -16.887 -7.317 1.00 98.31 424 ASP A CA 1
ATOM 3263 C C . ASP A 1 424 ? 2.682 -15.621 -7.397 1.00 98.31 424 ASP A C 1
ATOM 3265 O O . ASP A 1 424 ? 2.161 -14.500 -7.447 1.00 98.31 424 ASP A O 1
ATOM 3269 N N . ILE A 1 425 ? 4.005 -15.817 -7.401 1.00 98.12 425 ILE A N 1
ATOM 3270 C CA . ILE A 1 425 ? 5.010 -14.750 -7.525 1.00 98.12 425 ILE A CA 1
ATOM 3271 C C . ILE A 1 425 ? 4.970 -14.060 -8.890 1.00 98.12 425 ILE A C 1
ATOM 3273 O O . ILE A 1 425 ? 5.464 -12.946 -9.029 1.00 98.12 425 ILE A O 1
ATOM 3277 N N . GLU A 1 426 ? 4.312 -14.681 -9.868 1.00 98.31 426 GLU A N 1
ATOM 3278 C CA . GLU A 1 426 ? 4.244 -14.248 -11.256 1.00 98.31 426 GLU A CA 1
ATOM 3279 C C . GLU A 1 426 ? 2.892 -13.632 -11.641 1.00 98.31 426 GLU A C 1
ATOM 3281 O O . GLU A 1 426 ? 2.698 -13.242 -12.798 1.00 98.31 426 GLU A O 1
ATOM 3286 N N . SER A 1 427 ? 1.972 -13.515 -10.680 1.00 97.81 427 SER A N 1
ATOM 3287 C CA . SER A 1 427 ? 0.622 -13.004 -10.905 1.00 97.81 427 SER A CA 1
ATOM 3288 C C . SER A 1 427 ? 0.663 -11.557 -11.419 1.00 97.81 427 SER A C 1
ATOM 3290 O O . SER A 1 427 ? 1.266 -10.716 -10.760 1.00 97.81 427 SER A O 1
ATOM 3292 N N . PRO A 1 428 ? 0.027 -11.228 -12.558 1.00 97.69 428 PRO A N 1
ATOM 3293 C CA . PRO A 1 428 ? 0.021 -9.864 -13.091 1.00 97.69 428 PRO A CA 1
ATOM 3294 C C . PRO A 1 428 ? -1.087 -9.011 -12.465 1.00 97.69 428 PRO A C 1
ATOM 3296 O O . PRO A 1 428 ? -2.171 -9.529 -12.214 1.00 97.69 428 PRO A O 1
ATOM 3299 N N . ASP A 1 429 ? -0.864 -7.716 -12.254 1.00 97.69 429 ASP A N 1
ATOM 3300 C CA . ASP A 1 429 ? -1.896 -6.721 -11.929 1.00 97.69 429 ASP A CA 1
ATOM 3301 C C . ASP A 1 429 ? -2.679 -6.264 -13.193 1.00 97.69 429 ASP A C 1
ATOM 3303 O O . ASP A 1 429 ? -2.526 -6.837 -14.271 1.00 97.69 429 ASP A O 1
ATOM 3307 N N . HIS A 1 430 ? -3.553 -5.252 -13.096 1.00 97.75 430 HIS A N 1
ATOM 3308 C CA . HIS A 1 430 ? -4.325 -4.732 -14.246 1.00 97.75 430 HIS A CA 1
ATOM 3309 C C . HIS A 1 430 ? -3.482 -4.060 -15.344 1.00 97.75 430 HIS A C 1
ATOM 3311 O O . HIS A 1 430 ? -4.039 -3.693 -16.375 1.00 97.75 430 HIS A O 1
ATOM 3317 N N . LYS A 1 431 ? -2.188 -3.833 -15.105 1.00 96.94 431 LYS A N 1
ATOM 3318 C CA . LYS A 1 431 ? -1.221 -3.305 -16.074 1.00 96.94 431 LYS A CA 1
ATOM 3319 C C . LYS A 1 431 ? -0.202 -4.371 -16.486 1.00 96.94 431 LYS A C 1
ATOM 3321 O O . LYS A 1 431 ? 0.883 -4.026 -16.948 1.00 96.94 431 LYS A O 1
ATOM 3326 N N . GLY A 1 432 ? -0.476 -5.647 -16.215 1.00 97.38 432 GLY A N 1
ATOM 3327 C CA . GLY A 1 432 ? 0.458 -6.739 -16.479 1.00 97.38 432 GLY A CA 1
ATOM 3328 C C . GLY A 1 432 ? 1.661 -6.767 -15.532 1.00 97.38 432 GLY A C 1
ATOM 3329 O O . GLY A 1 432 ? 2.537 -7.618 -15.676 1.00 97.38 432 GLY A O 1
ATOM 3330 N N . ARG A 1 433 ? 1.737 -5.858 -14.550 1.00 97.62 433 ARG A N 1
ATOM 3331 C CA . ARG A 1 433 ? 2.902 -5.748 -13.670 1.00 97.62 433 ARG A CA 1
ATOM 3332 C C . ARG A 1 433 ? 2.887 -6.893 -12.676 1.00 97.62 433 ARG A C 1
ATOM 3334 O O . ARG A 1 433 ? 1.874 -7.157 -12.042 1.00 97.62 433 ARG A O 1
ATOM 3341 N N . ARG A 1 434 ? 4.030 -7.551 -12.538 1.00 98.06 434 ARG A N 1
ATOM 3342 C CA . ARG A 1 434 ? 4.260 -8.614 -11.546 1.00 98.06 434 ARG A CA 1
ATOM 3343 C C . ARG A 1 434 ? 4.782 -8.021 -10.240 1.00 98.06 434 ARG A C 1
ATOM 3345 O O . ARG A 1 434 ? 5.321 -6.916 -10.294 1.00 98.06 434 ARG A O 1
ATOM 3352 N N . PRO A 1 435 ? 4.755 -8.747 -9.109 1.00 98.00 435 PRO A N 1
ATOM 3353 C CA . PRO A 1 435 ? 5.314 -8.283 -7.842 1.00 98.00 435 PRO A CA 1
ATOM 3354 C C . PRO A 1 435 ? 6.713 -7.658 -7.964 1.00 98.00 435 PRO A C 1
ATOM 3356 O O . PRO A 1 435 ? 6.941 -6.599 -7.395 1.00 98.00 435 PRO A O 1
ATOM 3359 N N . LEU A 1 436 ? 7.615 -8.215 -8.785 1.00 98.00 436 LEU A N 1
ATOM 3360 C CA . LEU A 1 436 ? 8.948 -7.633 -9.021 1.00 98.00 436 LEU A CA 1
ATOM 3361 C C . LEU A 1 436 ? 8.911 -6.166 -9.494 1.00 98.00 436 LEU A C 1
ATOM 3363 O O . LEU A 1 436 ? 9.751 -5.375 -9.083 1.00 98.00 436 LEU A O 1
ATOM 3367 N N . HIS A 1 437 ? 7.914 -5.780 -10.296 1.00 97.12 437 HIS A N 1
ATOM 3368 C CA . HIS A 1 437 ? 7.753 -4.415 -10.814 1.00 97.12 437 HIS A CA 1
ATOM 3369 C C . HIS A 1 437 ? 7.307 -3.401 -9.751 1.00 97.12 437 HIS A C 1
ATOM 3371 O O . HIS A 1 437 ? 7.409 -2.195 -9.977 1.00 97.12 437 HIS A O 1
ATOM 3377 N N . ASP A 1 438 ? 6.786 -3.875 -8.619 1.00 94.75 438 ASP A N 1
ATOM 3378 C CA . ASP A 1 438 ? 6.311 -3.045 -7.512 1.00 94.75 438 ASP A CA 1
ATOM 3379 C C . ASP A 1 438 ? 7.373 -2.844 -6.414 1.00 94.75 438 ASP A C 1
ATOM 3381 O O . ASP A 1 438 ? 7.130 -2.104 -5.459 1.00 94.75 438 ASP A O 1
ATOM 3385 N N . ALA A 1 439 ? 8.536 -3.495 -6.525 1.00 95.25 439 ALA A N 1
ATOM 3386 C CA . ALA A 1 439 ? 9.597 -3.414 -5.529 1.00 95.25 439 ALA A CA 1
ATOM 3387 C C . ALA A 1 439 ? 10.229 -2.010 -5.478 1.00 95.25 439 ALA A C 1
ATOM 3389 O O . ALA A 1 439 ? 10.585 -1.431 -6.506 1.00 95.25 439 ALA A O 1
ATOM 3390 N N . SER A 1 440 ? 10.393 -1.472 -4.267 1.00 88.56 440 SER A N 1
ATOM 3391 C CA . SER A 1 440 ? 10.922 -0.119 -4.035 1.00 88.56 440 SER A CA 1
ATOM 3392 C C . SER A 1 440 ? 12.398 -0.062 -3.639 1.00 88.56 440 SER A C 1
ATOM 3394 O O . SER A 1 440 ? 13.000 1.009 -3.681 1.00 88.56 440 SER A O 1
ATOM 3396 N N . ASP A 1 441 ? 12.977 -1.183 -3.217 1.00 91.31 441 ASP A N 1
ATOM 3397 C CA . ASP A 1 441 ? 14.317 -1.256 -2.636 1.00 91.31 441 ASP A CA 1
ATOM 3398 C C . ASP A 1 441 ? 15.058 -2.529 -3.073 1.00 91.31 441 ASP A C 1
ATOM 3400 O O . ASP A 1 441 ? 14.449 -3.532 -3.450 1.00 91.31 441 ASP A O 1
ATOM 3404 N N . GLU A 1 442 ? 16.390 -2.489 -2.996 1.00 91.88 442 GLU A N 1
ATOM 3405 C CA . GLU A 1 442 ? 17.270 -3.578 -3.437 1.00 91.88 442 GLU A CA 1
ATOM 3406 C C . GLU A 1 442 ? 16.999 -4.899 -2.702 1.00 91.88 442 GLU A C 1
ATOM 3408 O O . GLU A 1 442 ? 17.105 -5.972 -3.301 1.00 91.88 442 GLU A O 1
ATOM 3413 N N . TYR A 1 443 ? 16.634 -4.845 -1.418 1.00 94.94 443 TYR A N 1
ATOM 3414 C CA . TYR A 1 443 ? 16.410 -6.050 -0.627 1.00 94.94 443 TYR A CA 1
ATOM 3415 C C . TYR A 1 443 ? 15.144 -6.776 -1.086 1.00 94.94 443 TYR A C 1
ATOM 3417 O O . TYR A 1 443 ? 15.195 -7.984 -1.315 1.00 94.94 443 TYR A O 1
ATOM 3425 N N . THR A 1 444 ? 14.045 -6.051 -1.315 1.00 96.75 444 THR A N 1
ATOM 3426 C CA . THR A 1 444 ? 12.816 -6.621 -1.888 1.00 96.75 444 THR A CA 1
ATOM 3427 C C . THR A 1 444 ? 13.068 -7.241 -3.260 1.00 96.75 444 THR A C 1
ATOM 3429 O O . THR A 1 444 ? 12.606 -8.349 -3.533 1.00 96.75 444 THR A O 1
ATOM 3432 N N . VAL A 1 445 ? 13.833 -6.557 -4.118 1.00 97.50 445 VAL A N 1
ATOM 3433 C CA . VAL A 1 445 ? 14.193 -7.064 -5.453 1.00 97.50 445 VAL A CA 1
ATOM 3434 C C . VAL A 1 445 ? 14.974 -8.367 -5.332 1.00 97.50 445 VAL A C 1
ATOM 3436 O O . VAL A 1 445 ? 14.619 -9.362 -5.959 1.00 97.50 445 VAL A O 1
ATOM 3439 N N . LYS A 1 446 ? 16.012 -8.382 -4.491 1.00 97.88 446 LYS A N 1
ATOM 3440 C CA . LYS A 1 446 ? 16.836 -9.569 -4.263 1.00 97.88 446 LYS A CA 1
ATOM 3441 C C . LYS A 1 446 ? 16.002 -10.729 -3.729 1.00 97.88 446 LYS A C 1
ATOM 3443 O O . LYS A 1 446 ? 16.119 -11.832 -4.251 1.00 97.88 446 LYS A O 1
ATOM 3448 N N . LEU A 1 447 ? 15.150 -10.469 -2.741 1.00 98.31 447 LEU A N 1
ATOM 3449 C CA . LEU A 1 447 ? 14.278 -11.472 -2.145 1.00 98.31 447 LEU A CA 1
ATOM 3450 C C . LEU A 1 447 ? 13.353 -12.104 -3.192 1.00 98.31 447 LEU A C 1
ATOM 3452 O O . LEU A 1 447 ? 13.274 -13.324 -3.278 1.00 98.31 447 LEU A O 1
ATOM 3456 N N . LEU A 1 448 ? 12.682 -11.299 -4.018 1.00 98.50 448 LEU A N 1
ATOM 3457 C CA . LEU A 1 448 ? 11.789 -11.819 -5.058 1.00 98.50 448 LEU A CA 1
ATOM 3458 C C . LEU A 1 448 ? 12.539 -12.674 -6.088 1.00 98.50 448 LEU A C 1
ATOM 3460 O O . LEU A 1 448 ? 12.047 -13.733 -6.469 1.00 98.50 448 LEU A O 1
ATOM 3464 N N . LEU A 1 449 ? 13.739 -12.257 -6.497 1.00 98.31 449 LEU A N 1
ATOM 3465 C CA . LEU A 1 449 ? 14.581 -13.029 -7.416 1.00 98.31 449 LEU A CA 1
ATOM 3466 C C . LEU A 1 449 ? 15.056 -14.352 -6.788 1.00 98.31 449 LEU A C 1
ATOM 3468 O O . LEU A 1 449 ? 15.029 -15.388 -7.449 1.00 98.31 449 LEU A O 1
ATOM 3472 N N . GLU A 1 450 ? 15.432 -14.350 -5.506 1.00 98.12 450 GLU A N 1
ATOM 3473 C CA . GLU A 1 450 ? 15.788 -15.567 -4.755 1.00 98.12 450 GLU A CA 1
ATOM 3474 C C . GLU A 1 450 ? 14.590 -16.513 -4.574 1.00 98.12 450 GLU A C 1
ATOM 3476 O O . GLU A 1 450 ? 14.758 -17.733 -4.576 1.00 98.12 450 GLU A O 1
ATOM 3481 N N . LEU A 1 451 ? 13.377 -15.961 -4.481 1.00 98.00 451 LEU A N 1
ATOM 3482 C CA . LEU A 1 451 ? 12.115 -16.704 -4.444 1.00 98.00 451 LEU A CA 1
ATOM 3483 C C . LEU A 1 451 ? 11.639 -17.175 -5.832 1.00 98.00 451 LEU A C 1
ATOM 3485 O O . LEU A 1 451 ? 10.616 -17.856 -5.922 1.00 98.00 451 LEU A O 1
ATOM 3489 N N . GLY A 1 452 ? 12.386 -16.868 -6.897 1.00 97.38 452 GLY A N 1
ATOM 3490 C CA . GLY A 1 452 ? 12.149 -17.378 -8.247 1.00 97.38 452 GLY A CA 1
ATOM 3491 C C . GLY A 1 452 ? 11.316 -16.475 -9.155 1.00 97.38 452 GLY A C 1
ATOM 3492 O O . GLY A 1 452 ? 10.769 -16.981 -10.133 1.00 97.38 452 GLY A O 1
ATOM 3493 N N . ALA A 1 453 ? 11.213 -15.175 -8.859 1.00 98.38 453 ALA A N 1
ATOM 3494 C CA . ALA A 1 453 ? 10.589 -14.219 -9.770 1.00 98.38 453 ALA A CA 1
ATOM 3495 C C . ALA A 1 453 ? 11.346 -14.152 -11.109 1.00 98.38 453 ALA A C 1
ATOM 3497 O O . ALA A 1 453 ? 12.580 -14.107 -11.132 1.00 98.38 453 ALA A O 1
ATOM 3498 N N . ASP A 1 454 ? 10.616 -14.096 -12.221 1.00 98.38 454 ASP A N 1
ATOM 3499 C CA . ASP A 1 454 ? 11.212 -13.935 -13.546 1.00 98.38 454 ASP A CA 1
ATOM 3500 C C . ASP A 1 454 ? 11.777 -12.516 -13.714 1.00 98.38 454 ASP A C 1
ATOM 3502 O O . ASP A 1 454 ? 11.049 -11.526 -13.816 1.00 98.38 454 ASP A O 1
ATOM 3506 N N . VAL A 1 455 ? 13.107 -12.422 -13.784 1.00 98.25 455 VAL A N 1
ATOM 3507 C CA . VAL A 1 455 ? 13.841 -11.164 -13.978 1.00 98.25 455 VAL A CA 1
ATOM 3508 C C . VAL A 1 455 ? 13.483 -10.457 -15.296 1.00 98.25 455 VAL A C 1
ATOM 3510 O O . VAL A 1 455 ? 13.617 -9.236 -15.398 1.00 98.25 455 VAL A O 1
ATOM 3513 N N . ASN A 1 456 ? 13.014 -11.209 -16.298 1.00 98.00 456 ASN A N 1
ATOM 3514 C CA . ASN A 1 456 ? 12.650 -10.716 -17.628 1.00 98.00 456 ASN A CA 1
ATOM 3515 C C . ASN A 1 456 ? 11.135 -10.629 -17.839 1.00 98.00 456 ASN A C 1
ATOM 3517 O O . ASN A 1 456 ? 10.683 -10.390 -18.961 1.00 98.00 456 ASN A O 1
ATOM 3521 N N . ALA A 1 457 ? 10.346 -10.781 -16.774 1.00 97.94 457 ALA A N 1
ATOM 3522 C CA . ALA A 1 457 ? 8.914 -10.560 -16.819 1.00 97.94 457 ALA A CA 1
ATOM 3523 C C . ALA A 1 457 ? 8.577 -9.190 -17.420 1.00 97.94 457 ALA A C 1
ATOM 3525 O O . ALA A 1 457 ? 9.191 -8.185 -17.065 1.00 97.94 457 ALA A O 1
ATOM 3526 N N . ARG A 1 458 ? 7.566 -9.160 -18.291 1.00 97.44 458 ARG A N 1
ATOM 3527 C CA . ARG A 1 458 ? 7.089 -7.949 -18.969 1.00 97.44 458 ARG A CA 1
ATOM 3528 C C . ARG A 1 458 ? 5.714 -7.543 -18.450 1.00 97.44 458 ARG A C 1
ATOM 3530 O O . ARG A 1 458 ? 4.885 -8.420 -18.200 1.00 97.44 458 ARG A O 1
ATOM 3537 N N . ASP A 1 459 ? 5.501 -6.239 -18.312 1.00 97.56 459 ASP A N 1
ATOM 3538 C CA . ASP A 1 459 ? 4.183 -5.637 -18.107 1.00 97.56 459 ASP A CA 1
ATOM 3539 C C . ASP A 1 459 ? 3.414 -5.455 -19.435 1.00 97.56 459 ASP A C 1
ATOM 3541 O O . ASP A 1 459 ? 3.890 -5.866 -20.499 1.00 97.56 459 ASP A O 1
ATOM 3545 N N . ASP A 1 460 ? 2.217 -4.860 -19.395 1.00 97.38 460 ASP A N 1
ATOM 3546 C CA . ASP A 1 460 ? 1.387 -4.643 -20.593 1.00 97.38 460 ASP A CA 1
ATOM 3547 C C . ASP A 1 460 ? 2.015 -3.649 -21.588 1.00 97.38 460 ASP A C 1
ATOM 3549 O O . ASP A 1 460 ? 1.747 -3.722 -22.789 1.00 97.38 460 ASP A O 1
ATOM 3553 N N . ASP A 1 461 ? 2.893 -2.755 -21.114 1.00 96.12 461 ASP A N 1
ATOM 3554 C CA . ASP A 1 461 ? 3.704 -1.875 -21.963 1.00 96.12 461 ASP A CA 1
ATOM 3555 C C . ASP A 1 461 ? 4.935 -2.611 -22.524 1.00 96.12 461 ASP A C 1
ATOM 3557 O O . ASP A 1 461 ? 5.752 -2.013 -23.229 1.00 96.12 461 ASP A O 1
ATOM 3561 N N . GLY A 1 462 ? 5.091 -3.906 -22.237 1.00 96.81 462 GLY A N 1
ATOM 3562 C CA . GLY A 1 462 ? 6.225 -4.726 -22.639 1.00 96.81 462 GLY A CA 1
ATOM 3563 C C . GLY A 1 462 ? 7.502 -4.446 -21.847 1.00 96.81 462 GLY A C 1
ATOM 3564 O O . GLY A 1 462 ? 8.554 -4.970 -22.218 1.00 96.81 462 GLY A O 1
ATOM 3565 N N . LYS A 1 463 ? 7.446 -3.633 -20.788 1.00 97.00 463 LYS A N 1
ATOM 3566 C CA . LYS A 1 463 ? 8.614 -3.229 -20.007 1.00 97.00 463 LYS A CA 1
ATOM 3567 C C . LYS A 1 463 ? 8.971 -4.300 -18.995 1.00 97.00 463 LYS A C 1
ATOM 3569 O O . LYS A 1 463 ? 8.118 -4.792 -18.266 1.00 97.00 463 LYS A O 1
ATOM 3574 N N . THR A 1 464 ? 10.259 -4.609 -18.930 1.00 98.06 464 THR A N 1
ATOM 3575 C CA . THR A 1 464 ? 10.842 -5.380 -17.827 1.00 98.06 464 THR A CA 1
ATOM 3576 C C . THR A 1 464 ? 11.208 -4.469 -16.664 1.00 98.06 464 THR A C 1
ATOM 3578 O O . THR A 1 464 ? 11.356 -3.252 -16.828 1.00 98.06 464 THR A O 1
ATOM 3581 N N . PHE A 1 465 ? 11.465 -5.043 -15.488 1.00 97.19 465 PHE A N 1
ATOM 3582 C CA . PHE A 1 465 ? 11.926 -4.248 -14.352 1.00 97.19 465 PHE A CA 1
ATOM 3583 C C . PHE A 1 465 ? 13.264 -3.533 -14.634 1.00 97.19 465 PHE A C 1
ATOM 3585 O O . PHE A 1 465 ? 13.467 -2.413 -14.170 1.00 97.19 465 PHE A O 1
ATOM 3592 N N . LEU A 1 466 ? 14.115 -4.084 -15.514 1.00 97.69 466 LEU A N 1
ATOM 3593 C CA . LEU A 1 466 ? 15.339 -3.418 -15.976 1.00 97.69 466 LEU A CA 1
ATOM 3594 C C . LEU A 1 466 ? 15.055 -2.103 -16.730 1.00 97.69 466 LEU A C 1
ATOM 3596 O O . LEU A 1 466 ? 15.789 -1.132 -16.539 1.00 97.69 466 LEU A O 1
ATOM 3600 N N . HIS A 1 467 ? 13.981 -2.027 -17.528 1.00 96.00 467 HIS A N 1
ATOM 3601 C CA . HIS A 1 467 ? 13.562 -0.773 -18.173 1.00 96.00 467 HIS A CA 1
ATOM 3602 C C . HIS A 1 467 ? 13.218 0.293 -17.127 1.00 96.00 467 HIS A C 1
ATOM 3604 O O . HIS A 1 467 ? 13.664 1.441 -17.217 1.00 96.00 467 HIS A O 1
ATOM 3610 N N . ILE A 1 468 ? 12.445 -0.098 -16.109 1.00 92.88 468 ILE A N 1
ATOM 3611 C CA . ILE A 1 468 ? 12.003 0.792 -15.035 1.00 92.88 468 ILE A CA 1
ATOM 3612 C C . ILE A 1 468 ? 13.214 1.279 -14.231 1.00 92.88 468 ILE A C 1
ATOM 3614 O O . ILE A 1 468 ? 13.404 2.492 -14.107 1.00 92.88 468 ILE A O 1
ATOM 3618 N N . SER A 1 469 ? 14.081 0.377 -13.761 1.00 92.75 469 SER A N 1
ATOM 3619 C CA . SER A 1 469 ? 15.259 0.732 -12.957 1.00 92.75 469 SER A CA 1
ATOM 3620 C C . SER A 1 469 ? 16.262 1.609 -13.715 1.00 92.75 469 SER A C 1
ATOM 3622 O O . SER A 1 469 ? 16.800 2.556 -13.133 1.00 92.75 469 SER A O 1
ATOM 3624 N N . ALA A 1 470 ? 16.469 1.359 -15.015 1.00 92.19 470 ALA A N 1
ATOM 3625 C CA . ALA A 1 470 ? 17.319 2.194 -15.863 1.00 92.19 470 ALA A CA 1
ATOM 3626 C C . ALA A 1 470 ? 16.752 3.618 -16.004 1.00 92.19 470 ALA A C 1
ATOM 3628 O O . ALA A 1 470 ? 17.478 4.595 -15.830 1.00 92.19 470 ALA A O 1
ATOM 3629 N N . SER A 1 471 ? 15.439 3.750 -16.227 1.00 86.62 471 SER A N 1
ATOM 3630 C CA . SER A 1 471 ? 14.759 5.051 -16.338 1.00 86.62 471 SER A CA 1
ATOM 3631 C C . SER A 1 471 ? 14.737 5.846 -15.022 1.00 86.62 471 SER A C 1
ATOM 3633 O O . SER A 1 471 ? 14.743 7.077 -15.016 1.00 86.62 471 SER A O 1
ATOM 3635 N N . GLN A 1 472 ? 14.730 5.155 -13.881 1.00 84.81 472 GLN A N 1
ATOM 3636 C CA . GLN A 1 472 ? 14.724 5.784 -12.562 1.00 84.81 472 GLN A CA 1
ATOM 3637 C C . GLN A 1 472 ? 16.125 6.183 -12.078 1.00 84.81 472 GLN A C 1
ATOM 3639 O O . GLN A 1 472 ? 16.218 6.982 -11.146 1.00 84.81 472 GLN A O 1
ATOM 3644 N N . ALA A 1 473 ? 17.183 5.724 -12.755 1.00 80.62 473 ALA A N 1
ATOM 3645 C CA . ALA A 1 473 ? 18.585 5.861 -12.364 1.00 80.62 473 ALA A CA 1
ATOM 3646 C C . ALA A 1 473 ? 18.952 5.105 -11.066 1.00 80.62 473 ALA A C 1
ATOM 3648 O O . ALA A 1 473 ? 19.742 5.585 -10.255 1.00 80.62 473 ALA A O 1
ATOM 3649 N N . SER A 1 474 ? 18.389 3.908 -10.867 1.00 87.38 474 SER A N 1
ATOM 3650 C CA . SER A 1 474 ? 18.715 3.042 -9.724 1.00 87.38 474 SER A CA 1
ATOM 3651 C C . SER A 1 474 ? 19.870 2.093 -10.071 1.00 87.38 474 SER A C 1
ATOM 3653 O O . SER A 1 474 ? 19.649 0.983 -10.554 1.00 87.38 474 SER A O 1
ATOM 3655 N N . GLU A 1 475 ? 21.113 2.543 -9.863 1.00 91.44 475 GLU A N 1
ATOM 3656 C CA . GLU A 1 475 ? 22.318 1.785 -10.242 1.00 91.44 475 GLU A CA 1
ATOM 3657 C C . GLU A 1 475 ? 22.394 0.412 -9.565 1.00 91.44 475 GLU A C 1
ATOM 3659 O O . GLU A 1 475 ? 22.643 -0.589 -10.240 1.00 91.44 475 GLU A O 1
ATOM 3664 N N . ASP A 1 476 ? 22.156 0.353 -8.254 1.00 92.81 476 ASP A N 1
ATOM 3665 C CA . ASP A 1 476 ? 22.263 -0.890 -7.484 1.00 92.81 476 ASP A CA 1
ATOM 3666 C C . ASP A 1 476 ? 21.231 -1.923 -7.944 1.00 92.81 476 ASP A C 1
ATOM 3668 O O . ASP A 1 476 ? 21.573 -3.085 -8.175 1.00 92.81 476 ASP A O 1
ATOM 3672 N N . THR A 1 477 ? 19.998 -1.483 -8.211 1.00 94.50 477 THR A N 1
ATOM 3673 C CA . THR A 1 477 ? 18.949 -2.348 -8.764 1.00 94.50 477 THR A CA 1
ATOM 3674 C C . THR A 1 477 ? 19.320 -2.850 -10.156 1.00 94.50 477 THR A C 1
ATOM 3676 O O . THR A 1 477 ? 19.209 -4.043 -10.418 1.00 94.50 477 THR A O 1
ATOM 3679 N N . VAL A 1 478 ? 19.829 -1.986 -11.046 1.00 95.94 478 VAL A N 1
ATOM 3680 C CA . VAL A 1 478 ? 20.305 -2.412 -12.376 1.00 95.94 478 VAL A CA 1
ATOM 3681 C C . VAL A 1 478 ? 21.409 -3.460 -12.239 1.00 95.94 478 VAL A C 1
ATOM 3683 O O . VAL A 1 478 ? 21.334 -4.522 -12.853 1.00 95.94 478 VAL A O 1
ATOM 3686 N N . ARG A 1 479 ? 22.415 -3.208 -11.397 1.00 96.25 479 ARG A N 1
ATOM 3687 C CA . ARG A 1 479 ? 23.522 -4.141 -11.150 1.00 96.25 479 ARG A CA 1
ATOM 3688 C C . ARG A 1 479 ? 23.021 -5.486 -10.627 1.00 96.25 479 ARG A C 1
ATOM 3690 O O . ARG A 1 479 ? 23.529 -6.526 -11.044 1.00 96.25 479 ARG A O 1
ATOM 3697 N N . LEU A 1 480 ? 22.049 -5.468 -9.720 1.00 97.25 480 LEU A N 1
ATOM 3698 C CA . LEU A 1 480 ? 21.430 -6.669 -9.180 1.00 97.25 480 LEU A CA 1
ATOM 3699 C C . LEU A 1 480 ? 20.689 -7.448 -10.273 1.00 97.25 480 LEU A C 1
ATOM 3701 O O . LEU A 1 480 ? 20.959 -8.631 -10.451 1.00 97.25 480 LEU A O 1
ATOM 3705 N N . LEU A 1 481 ? 19.832 -6.792 -11.057 1.00 97.88 481 LEU A N 1
ATOM 3706 C CA . LEU A 1 481 ? 19.082 -7.433 -12.141 1.00 97.88 481 LEU A CA 1
ATOM 3707 C C . LEU A 1 481 ? 20.006 -8.080 -13.181 1.00 97.88 481 LEU A C 1
ATOM 3709 O O . LEU A 1 481 ? 19.781 -9.220 -13.582 1.00 97.88 481 LEU A O 1
ATOM 3713 N N . LEU A 1 482 ? 21.094 -7.404 -13.559 1.00 97.62 482 LEU A N 1
ATOM 3714 C CA . LEU A 1 482 ? 22.093 -7.952 -14.483 1.00 97.62 482 LEU A CA 1
ATOM 3715 C C . LEU A 1 482 ? 22.774 -9.210 -13.925 1.00 97.62 482 LEU A C 1
ATOM 3717 O O . LEU A 1 482 ? 22.965 -10.179 -14.658 1.00 97.62 482 LEU A O 1
ATOM 3721 N N . ARG A 1 483 ? 23.082 -9.245 -12.620 1.00 97.19 483 ARG A N 1
ATOM 3722 C CA . ARG A 1 483 ? 23.632 -10.448 -11.963 1.00 97.19 483 ARG A CA 1
ATOM 3723 C C . ARG A 1 483 ? 22.672 -11.635 -11.998 1.00 97.19 483 ARG A C 1
ATOM 3725 O O . ARG A 1 483 ? 23.138 -12.769 -12.050 1.00 97.19 483 ARG A O 1
ATOM 3732 N N . TYR A 1 484 ? 21.368 -11.373 -11.973 1.00 97.88 484 TYR A N 1
ATOM 3733 C CA . TYR A 1 484 ? 20.321 -12.390 -12.079 1.00 97.88 484 TYR A CA 1
ATOM 3734 C C . TYR A 1 484 ? 19.923 -12.710 -13.531 1.00 97.88 484 TYR A C 1
ATOM 3736 O O . TYR A 1 484 ? 19.006 -13.495 -13.748 1.00 97.88 484 TYR A O 1
ATOM 3744 N N . GLY A 1 485 ? 20.632 -12.170 -14.530 1.00 96.94 485 GLY A N 1
ATOM 3745 C CA . GLY A 1 485 ? 20.432 -12.523 -15.937 1.00 96.94 485 GLY A CA 1
ATOM 3746 C C . GLY A 1 485 ? 19.353 -11.711 -16.655 1.00 96.94 485 GLY A C 1
ATOM 3747 O O . GLY A 1 485 ? 18.760 -12.207 -17.615 1.00 96.94 485 GLY A O 1
ATOM 3748 N N . ALA A 1 486 ? 19.093 -10.476 -16.217 1.00 98.19 486 ALA A N 1
ATOM 3749 C CA . ALA A 1 486 ? 18.245 -9.555 -16.967 1.00 98.19 486 ALA A CA 1
ATOM 3750 C C . ALA A 1 486 ? 18.793 -9.334 -18.387 1.00 98.19 486 ALA A C 1
ATOM 3752 O O . ALA A 1 486 ? 19.965 -8.990 -18.567 1.00 98.19 486 ALA A O 1
ATOM 3753 N N . ASN A 1 487 ? 17.945 -9.501 -19.399 1.00 97.94 487 ASN A N 1
ATOM 3754 C CA . ASN A 1 487 ? 18.314 -9.269 -20.785 1.00 97.94 487 ASN A CA 1
ATOM 3755 C C . ASN A 1 487 ? 18.323 -7.758 -21.081 1.00 97.94 487 ASN A C 1
ATOM 3757 O O . ASN A 1 487 ? 17.292 -7.086 -21.123 1.00 97.94 487 ASN A O 1
ATOM 3761 N N . VAL A 1 488 ? 19.527 -7.230 -21.313 1.00 97.81 488 VAL A N 1
ATOM 3762 C CA . VAL A 1 488 ? 19.797 -5.813 -21.614 1.00 97.81 488 VAL A CA 1
ATOM 3763 C C . VAL A 1 488 ? 19.216 -5.322 -22.938 1.00 97.81 488 VAL A C 1
ATOM 3765 O O . VAL A 1 488 ? 19.186 -4.115 -23.171 1.00 97.81 488 VAL A O 1
ATOM 3768 N N . ASN A 1 489 ? 18.782 -6.241 -23.800 1.00 97.88 489 ASN A N 1
ATOM 3769 C CA . ASN A 1 489 ? 18.267 -5.963 -25.136 1.00 97.88 489 ASN A CA 1
ATOM 3770 C C . ASN A 1 489 ? 16.781 -6.314 -25.289 1.00 97.88 489 ASN A C 1
ATOM 3772 O O . ASN A 1 489 ? 16.305 -6.353 -26.417 1.00 97.88 489 ASN A O 1
ATOM 3776 N N . GLU A 1 490 ? 16.052 -6.587 -24.199 1.00 97.94 490 GLU A N 1
ATOM 3777 C CA . GLU A 1 490 ? 14.591 -6.718 -24.283 1.00 97.94 490 GLU A CA 1
ATOM 3778 C C . GLU A 1 490 ? 13.978 -5.434 -24.831 1.00 97.94 490 GLU A C 1
ATOM 3780 O O . GLU A 1 490 ? 14.355 -4.343 -24.410 1.00 97.94 490 GLU A O 1
ATOM 3785 N N . GLU A 1 491 ? 13.035 -5.582 -25.754 1.00 97.06 491 GLU A N 1
ATOM 3786 C CA . GLU A 1 491 ? 12.312 -4.472 -26.364 1.00 97.06 491 GLU A CA 1
ATOM 3787 C C . GLU A 1 491 ? 10.934 -4.333 -25.709 1.00 97.06 491 GLU A C 1
ATOM 3789 O O . GLU A 1 491 ? 10.195 -5.311 -25.567 1.00 97.06 491 GLU A O 1
ATOM 3794 N N . ASP A 1 492 ? 10.560 -3.120 -25.312 1.00 96.81 492 ASP A N 1
ATOM 3795 C CA . ASP A 1 492 ? 9.213 -2.797 -24.854 1.00 96.81 492 ASP A CA 1
ATOM 3796 C C . ASP A 1 492 ? 8.217 -2.705 -26.027 1.00 96.81 492 ASP A C 1
ATOM 3798 O O . ASP A 1 492 ? 8.547 -2.951 -27.189 1.00 96.81 492 ASP A O 1
ATOM 3802 N N . SER A 1 493 ? 6.957 -2.372 -25.750 1.00 96.62 493 SER A N 1
ATOM 3803 C CA . SER A 1 493 ? 5.921 -2.219 -26.786 1.00 96.62 493 SER A CA 1
ATOM 3804 C C . SER A 1 493 ? 6.234 -1.127 -27.820 1.00 96.62 493 SER A C 1
ATOM 3806 O O . SER A 1 493 ? 5.670 -1.131 -28.917 1.00 96.62 493 SER A O 1
ATOM 3808 N N . THR A 1 494 ? 7.146 -0.204 -27.502 1.00 94.50 494 THR A N 1
ATOM 3809 C CA . THR A 1 494 ? 7.626 0.839 -28.410 1.00 94.50 494 THR A CA 1
ATOM 3810 C C . THR A 1 494 ? 8.852 0.411 -29.213 1.00 94.50 494 THR A C 1
ATOM 3812 O O . THR A 1 494 ? 9.324 1.207 -30.017 1.00 94.50 494 THR A O 1
ATOM 3815 N N . GLY A 1 495 ? 9.351 -0.819 -29.038 1.00 95.69 495 GLY A N 1
ATOM 3816 C CA . GLY A 1 495 ? 10.619 -1.291 -29.607 1.00 95.69 495 GLY A CA 1
ATOM 3817 C C . GLY A 1 495 ? 11.845 -0.745 -28.861 1.00 95.69 495 GLY A C 1
ATOM 3818 O O . GLY A 1 495 ? 12.976 -0.874 -29.322 1.00 95.69 495 GLY A O 1
ATOM 3819 N N . GLY A 1 496 ? 11.634 -0.061 -27.733 1.00 96.06 496 GLY A N 1
ATOM 3820 C CA . GLY A 1 496 ? 12.696 0.550 -26.949 1.00 96.06 496 GLY A CA 1
ATOM 3821 C C . GLY A 1 496 ? 13.334 -0.456 -26.000 1.00 96.06 496 GLY A C 1
ATOM 3822 O O . GLY A 1 496 ? 12.642 -1.248 -25.379 1.00 96.06 496 GLY A O 1
ATOM 3823 N N . THR A 1 497 ? 14.654 -0.395 -25.855 1.00 97.69 497 THR A N 1
ATOM 3824 C CA . THR A 1 497 ? 15.416 -1.194 -24.874 1.00 97.69 497 THR A CA 1
ATOM 3825 C C . THR A 1 497 ? 15.660 -0.418 -23.572 1.00 97.69 497 THR A C 1
ATOM 3827 O O . THR A 1 497 ? 15.476 0.806 -23.549 1.00 97.69 497 THR A O 1
ATOM 3830 N N . PRO A 1 498 ? 16.179 -1.035 -22.489 1.00 96.94 498 PRO A N 1
ATOM 3831 C CA . PRO A 1 498 ? 16.564 -0.300 -21.281 1.00 96.94 498 PRO A CA 1
ATOM 3832 C C . PRO A 1 498 ? 17.529 0.868 -21.548 1.00 96.94 498 PRO A C 1
ATOM 3834 O O . PRO A 1 498 ? 17.443 1.908 -20.893 1.00 96.94 498 PRO A O 1
ATOM 3837 N N . LEU A 1 499 ? 18.407 0.742 -22.554 1.00 96.31 499 LEU A N 1
ATOM 3838 C CA . LEU A 1 499 ? 19.305 1.821 -22.973 1.00 96.31 499 LEU A CA 1
ATOM 3839 C C . LEU A 1 499 ? 18.552 2.980 -23.660 1.00 96.31 499 LEU A C 1
ATOM 3841 O O . LEU A 1 499 ? 18.922 4.141 -23.470 1.00 96.31 499 LEU A O 1
ATOM 3845 N N . HIS A 1 500 ? 17.468 2.703 -24.398 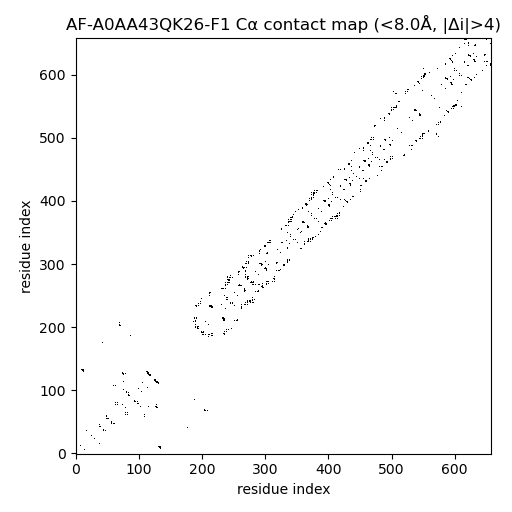1.00 94.25 500 HIS A N 1
ATOM 3846 C CA . HIS A 1 500 ? 16.570 3.745 -24.916 1.00 94.25 500 HIS A CA 1
ATOM 3847 C C . HIS A 1 500 ? 15.882 4.494 -23.769 1.00 94.25 500 HIS A C 1
ATOM 3849 O O . HIS A 1 500 ? 15.920 5.721 -23.733 1.00 94.25 500 HIS A O 1
ATOM 3855 N N . GLY A 1 501 ? 15.327 3.770 -22.791 1.00 89.81 501 GLY A N 1
ATOM 3856 C CA . GLY A 1 501 ? 14.663 4.379 -21.634 1.00 89.81 501 GLY A CA 1
ATOM 3857 C C . GLY A 1 501 ? 15.600 5.259 -20.795 1.00 89.81 501 GLY A C 1
ATOM 3858 O O . GLY A 1 501 ? 15.235 6.376 -20.427 1.00 89.81 501 GLY A O 1
ATOM 3859 N N . LEU A 1 502 ? 16.834 4.799 -20.544 1.00 91.44 502 LEU A N 1
ATOM 3860 C CA . LEU A 1 502 ? 17.866 5.590 -19.862 1.00 91.44 502 LEU A CA 1
ATOM 3861 C C . LEU A 1 502 ? 18.169 6.893 -20.613 1.00 91.44 502 LEU A C 1
ATOM 3863 O O . LEU A 1 502 ? 18.209 7.965 -20.010 1.00 91.44 502 LEU A O 1
ATOM 3867 N N . THR A 1 503 ? 18.401 6.800 -21.924 1.00 88.94 503 THR A N 1
ATOM 3868 C CA . THR A 1 503 ? 18.807 7.946 -22.751 1.00 88.94 503 THR A CA 1
ATOM 3869 C C . THR A 1 503 ? 17.679 8.955 -22.955 1.00 88.94 503 THR A C 1
ATOM 3871 O O . THR A 1 503 ? 17.935 10.157 -22.905 1.00 88.94 503 THR A O 1
ATOM 3874 N N . GLU A 1 504 ? 16.434 8.495 -23.088 1.00 84.94 504 GLU A N 1
ATOM 3875 C CA . GLU A 1 504 ? 15.247 9.351 -23.170 1.00 84.94 504 GLU A CA 1
ATOM 3876 C C . GLU A 1 504 ? 15.007 10.126 -21.866 1.00 84.94 504 GLU A C 1
ATOM 3878 O O . GLU A 1 504 ? 14.821 11.346 -21.886 1.00 84.94 504 GLU A O 1
ATOM 3883 N N . VAL A 1 505 ? 15.079 9.458 -20.707 1.00 80.31 505 VAL A N 1
ATOM 3884 C CA . VAL A 1 505 ? 14.920 10.144 -19.416 1.00 80.31 505 VAL A CA 1
ATOM 3885 C C . VAL A 1 505 ? 16.087 11.083 -19.136 1.00 80.31 505 VAL A C 1
ATOM 3887 O O . VAL A 1 505 ? 15.873 12.176 -18.613 1.00 80.31 505 VAL A O 1
ATOM 3890 N N . LEU A 1 506 ? 17.311 10.703 -19.501 1.00 80.12 506 LEU A N 1
ATOM 3891 C CA . LEU A 1 506 ? 18.479 11.571 -19.396 1.00 80.12 506 LEU A CA 1
ATOM 3892 C C . LEU A 1 506 ? 18.307 12.846 -20.240 1.00 80.12 506 LEU A C 1
ATOM 3894 O O . LEU A 1 506 ? 18.624 13.937 -19.761 1.00 80.12 506 LEU A O 1
ATOM 3898 N N . ALA A 1 507 ? 17.774 12.731 -21.462 1.00 75.94 507 ALA A N 1
ATOM 3899 C CA . ALA A 1 507 ? 17.469 13.876 -22.315 1.00 75.94 507 ALA A CA 1
ATOM 3900 C C . ALA A 1 507 ? 16.391 14.781 -21.693 1.00 75.94 507 ALA A C 1
ATOM 3902 O O . ALA A 1 507 ? 16.595 15.995 -21.635 1.00 75.94 507 ALA A O 1
ATOM 3903 N N . TRP A 1 508 ? 15.322 14.196 -21.139 1.00 74.00 508 TRP A N 1
ATOM 3904 C CA . TRP A 1 508 ? 14.214 14.918 -20.501 1.00 74.00 508 TRP A CA 1
ATOM 3905 C C . TRP A 1 508 ? 14.580 15.579 -19.157 1.00 74.00 508 TRP A C 1
ATOM 3907 O O . TRP A 1 508 ? 14.295 16.758 -18.942 1.00 74.00 508 TRP A O 1
ATOM 3917 N N . ARG A 1 509 ? 15.248 14.861 -18.238 1.00 70.31 509 ARG A N 1
ATOM 3918 C CA . ARG A 1 509 ? 15.670 15.385 -16.916 1.00 70.31 509 ARG A CA 1
ATOM 3919 C C . ARG A 1 509 ? 16.702 16.503 -17.030 1.00 70.31 509 ARG A C 1
ATOM 3921 O O . ARG A 1 509 ? 16.845 17.300 -16.104 1.00 70.31 509 ARG A O 1
ATOM 3928 N N . TYR A 1 510 ? 17.403 16.582 -18.158 1.00 65.19 510 TYR A N 1
ATOM 3929 C CA . TYR A 1 510 ? 18.306 17.684 -18.465 1.00 65.19 510 TYR A CA 1
ATOM 3930 C C . TYR A 1 510 ? 17.599 19.053 -18.443 1.00 65.19 510 TYR A C 1
ATOM 3932 O O . TYR A 1 510 ? 18.241 20.050 -18.137 1.00 65.19 510 TYR A O 1
ATOM 3940 N N . GLU A 1 511 ? 16.291 19.120 -18.716 1.00 59.19 511 GLU A N 1
ATOM 3941 C CA . GLU A 1 511 ? 15.550 20.385 -18.869 1.00 59.19 511 GLU A CA 1
ATOM 3942 C C . GLU A 1 511 ? 14.799 20.839 -17.606 1.00 59.19 511 GLU A C 1
ATOM 3944 O O . GLU A 1 511 ? 14.334 21.976 -17.544 1.00 59.19 511 GLU A O 1
ATOM 3949 N N . LYS A 1 512 ? 14.680 19.986 -16.577 1.00 62.75 512 LYS A N 1
ATOM 3950 C CA . LYS A 1 512 ? 13.953 20.309 -15.336 1.00 62.75 512 LYS A CA 1
ATOM 3951 C C . LYS A 1 512 ? 14.887 20.295 -14.121 1.00 62.75 512 LYS A C 1
ATOM 3953 O O . LYS A 1 512 ? 15.147 19.225 -13.567 1.00 62.75 512 LYS A O 1
ATOM 3958 N N . PRO A 1 513 ? 15.392 21.458 -13.663 1.00 54.97 513 PRO A N 1
ATOM 3959 C CA . PRO A 1 513 ? 16.369 21.523 -12.575 1.00 54.97 513 PRO A CA 1
ATOM 3960 C C . PRO A 1 513 ? 15.838 21.011 -11.227 1.00 54.97 513 PRO A C 1
ATOM 3962 O O . PRO A 1 513 ? 16.643 20.550 -10.421 1.00 54.97 513 PRO A O 1
ATOM 3965 N N . GLU A 1 514 ? 14.516 21.034 -11.027 1.00 54.31 514 GLU A N 1
ATOM 3966 C CA . GLU A 1 514 ? 13.813 20.648 -9.792 1.00 54.31 514 GLU A CA 1
ATOM 3967 C C . GLU A 1 514 ? 13.616 19.125 -9.614 1.00 54.31 514 GLU A C 1
ATOM 3969 O O . GLU A 1 514 ? 13.161 18.679 -8.565 1.00 54.31 514 GLU A O 1
ATOM 3974 N N . GLN A 1 515 ? 13.936 18.310 -10.627 1.00 54.91 515 GLN A N 1
ATOM 3975 C CA . GLN A 1 515 ? 13.681 16.860 -10.640 1.00 54.91 515 GLN A CA 1
ATOM 3976 C C . GLN A 1 515 ? 14.903 16.018 -10.213 1.00 54.91 515 GLN A C 1
ATOM 3978 O O . GLN A 1 515 ? 16.025 16.536 -10.214 1.00 54.91 515 GLN A O 1
ATOM 3983 N N . PRO A 1 516 ? 14.705 14.733 -9.822 1.00 51.53 516 PRO A N 1
ATOM 3984 C CA . PRO A 1 516 ? 15.705 13.937 -9.116 1.00 51.53 516 PRO A CA 1
ATOM 3985 C C . PRO A 1 516 ? 17.048 13.874 -9.841 1.00 51.53 516 PRO A C 1
ATOM 3987 O O . PRO A 1 516 ? 17.127 13.907 -11.070 1.00 51.53 516 PRO A O 1
ATOM 3990 N N . SER A 1 517 ? 18.102 13.752 -9.037 1.00 56.88 517 SER A N 1
ATOM 3991 C CA . SER A 1 517 ? 19.493 13.611 -9.457 1.00 56.88 517 SER A CA 1
ATOM 3992 C C . SER A 1 517 ? 19.648 12.699 -10.684 1.00 56.88 517 SER A C 1
ATOM 3994 O O . SER A 1 517 ? 19.244 11.542 -10.653 1.00 56.88 517 SER A O 1
ATOM 3996 N N . ILE A 1 518 ? 20.276 13.205 -11.752 1.00 62.22 518 ILE A N 1
ATOM 3997 C CA . ILE A 1 518 ? 20.709 12.372 -12.889 1.00 62.22 518 ILE A CA 1
ATOM 3998 C C . ILE A 1 518 ? 21.928 11.503 -12.548 1.00 62.22 518 ILE A C 1
ATOM 4000 O O . ILE A 1 518 ? 22.302 10.673 -13.372 1.00 62.22 518 ILE A O 1
ATOM 4004 N N . ARG A 1 519 ? 22.524 11.693 -11.354 1.00 68.12 519 ARG A N 1
ATOM 4005 C CA . ARG A 1 519 ? 23.712 10.957 -10.903 1.00 68.12 519 ARG A CA 1
ATOM 4006 C C . ARG A 1 519 ? 23.467 9.460 -10.973 1.00 68.12 519 ARG A C 1
ATOM 4008 O O . ARG A 1 519 ? 22.515 8.971 -10.376 1.00 68.12 519 ARG A O 1
ATOM 4015 N N . GLY A 1 520 ? 24.374 8.774 -11.653 1.00 80.00 520 GLY A N 1
ATOM 4016 C CA . GLY A 1 520 ? 24.344 7.328 -11.844 1.00 80.00 520 GLY A CA 1
ATOM 4017 C C . GLY A 1 520 ? 23.974 6.928 -13.270 1.00 80.00 520 GLY A C 1
ATOM 4018 O O . GLY A 1 520 ? 24.173 5.775 -13.631 1.00 80.00 520 GLY A O 1
ATOM 4019 N N . SER A 1 521 ? 23.530 7.861 -14.121 1.00 87.94 521 SER A N 1
ATOM 4020 C CA . SER A 1 521 ? 23.191 7.564 -15.521 1.00 87.94 521 SER A CA 1
ATOM 4021 C C . SER A 1 521 ? 24.416 7.117 -16.319 1.00 87.94 521 SER A C 1
ATOM 4023 O O . SER A 1 521 ? 24.320 6.184 -17.112 1.00 87.94 521 SER A O 1
ATOM 4025 N N . GLU A 1 522 ? 25.583 7.735 -16.083 1.00 90.69 522 GLU A N 1
ATOM 4026 C CA . GLU A 1 522 ? 26.844 7.289 -16.698 1.00 90.69 522 GLU A CA 1
ATOM 4027 C C . GLU A 1 522 ? 27.195 5.857 -16.273 1.00 90.69 522 GLU A C 1
ATOM 4029 O O . GLU A 1 522 ? 27.559 5.032 -17.112 1.00 90.69 522 GLU A O 1
ATOM 4034 N N . SER A 1 523 ? 27.061 5.557 -14.979 1.00 92.94 523 SER A N 1
ATOM 4035 C CA . SER A 1 523 ? 27.367 4.233 -14.434 1.00 92.94 523 SER A CA 1
ATOM 4036 C C . SER A 1 523 ? 26.409 3.174 -14.980 1.00 92.94 523 SER A C 1
ATOM 4038 O O . SER A 1 523 ? 26.847 2.124 -15.438 1.00 92.94 523 SER A O 1
ATOM 4040 N N . ILE A 1 524 ? 25.109 3.472 -15.040 1.00 94.19 524 ILE A N 1
ATOM 4041 C CA . ILE A 1 524 ? 24.095 2.574 -15.604 1.00 94.19 524 ILE A CA 1
ATOM 4042 C C . ILE A 1 524 ? 24.333 2.350 -17.098 1.00 94.19 524 ILE A C 1
ATOM 4044 O O . ILE A 1 524 ? 24.299 1.206 -17.541 1.00 94.19 524 ILE A O 1
ATOM 4048 N N . ALA A 1 525 ? 24.623 3.401 -17.874 1.00 95.31 525 ALA A N 1
ATOM 4049 C CA . ALA A 1 525 ? 24.957 3.257 -19.292 1.00 95.31 525 ALA A CA 1
ATOM 4050 C C . ALA A 1 525 ? 26.167 2.335 -19.473 1.00 95.31 525 ALA A C 1
ATOM 4052 O O . ALA A 1 525 ? 26.123 1.412 -20.282 1.00 95.31 525 ALA A O 1
ATOM 4053 N N . ARG A 1 526 ? 27.222 2.545 -18.677 1.00 95.94 526 ARG A N 1
ATOM 4054 C CA . ARG A 1 526 ? 28.413 1.693 -18.674 1.00 95.94 526 ARG A CA 1
ATOM 4055 C C . ARG A 1 526 ? 28.065 0.245 -18.330 1.00 95.94 526 ARG A C 1
ATOM 4057 O O . ARG A 1 526 ? 28.464 -0.642 -19.071 1.00 95.94 526 ARG A O 1
ATOM 4064 N N . LEU A 1 527 ? 27.281 0.009 -17.278 1.00 96.88 527 LEU A N 1
ATOM 4065 C CA . LEU A 1 527 ? 26.849 -1.333 -16.880 1.00 96.88 527 LEU A CA 1
ATOM 4066 C C . LEU A 1 527 ? 26.075 -2.039 -17.994 1.00 96.88 527 LEU A C 1
ATOM 4068 O O . LEU A 1 527 ? 26.386 -3.183 -18.309 1.00 96.88 527 LEU A O 1
ATOM 4072 N N . LEU A 1 528 ? 25.099 -1.367 -18.609 1.00 97.44 528 LEU A N 1
ATOM 4073 C CA . LEU A 1 528 ? 24.317 -1.933 -19.708 1.00 97.44 528 LEU A CA 1
ATOM 4074 C C . LEU A 1 528 ? 25.216 -2.293 -20.902 1.00 97.44 528 LEU A C 1
ATOM 4076 O O . LEU A 1 528 ? 25.113 -3.396 -21.435 1.00 97.44 528 LEU A O 1
ATOM 4080 N N . LEU A 1 529 ? 26.125 -1.396 -21.294 1.00 97.25 529 LEU A N 1
ATOM 4081 C CA . LEU A 1 529 ? 27.054 -1.610 -22.410 1.00 97.25 529 LEU A CA 1
ATOM 4082 C C . LEU A 1 529 ? 28.054 -2.742 -22.122 1.00 97.25 529 LEU A C 1
ATOM 4084 O O . LEU A 1 529 ? 28.249 -3.610 -22.968 1.00 97.25 529 LEU A O 1
ATOM 4088 N N . GLU A 1 530 ? 28.617 -2.799 -20.911 1.00 96.44 530 GLU A N 1
ATOM 4089 C CA . GLU A 1 530 ? 29.504 -3.886 -20.463 1.00 96.44 530 GLU A CA 1
ATOM 4090 C C . GLU A 1 530 ? 28.811 -5.258 -20.489 1.00 96.44 530 GLU A C 1
ATOM 4092 O O . GLU A 1 530 ? 29.470 -6.273 -20.708 1.00 96.44 530 GLU A O 1
ATOM 4097 N N . HIS A 1 531 ? 27.486 -5.292 -20.314 1.00 97.25 531 HIS A N 1
ATOM 4098 C CA . HIS A 1 531 ? 26.672 -6.510 -20.387 1.00 97.25 531 HIS A CA 1
ATOM 4099 C C . HIS A 1 531 ? 26.067 -6.750 -21.783 1.00 97.25 531 HIS A C 1
ATOM 4101 O O . HIS A 1 531 ? 25.217 -7.624 -21.942 1.00 97.25 531 HIS A O 1
ATOM 4107 N N . GLY A 1 532 ? 26.525 -6.023 -22.810 1.00 96.44 532 GLY A N 1
ATOM 4108 C CA . GLY A 1 532 ? 26.180 -6.281 -24.209 1.00 96.44 532 GLY A CA 1
ATOM 4109 C C . GLY A 1 532 ? 24.931 -5.559 -24.719 1.00 96.44 532 GLY A C 1
ATOM 4110 O O . GLY A 1 532 ? 24.283 -6.054 -25.645 1.00 96.44 532 GLY A O 1
ATOM 4111 N N . ALA A 1 533 ? 24.571 -4.408 -24.140 1.00 97.56 533 ALA A N 1
ATOM 4112 C CA . ALA A 1 533 ? 23.503 -3.574 -24.685 1.00 97.56 533 ALA A CA 1
ATOM 4113 C C . ALA A 1 533 ? 23.841 -3.122 -26.116 1.00 97.56 533 ALA A C 1
ATOM 4115 O O . ALA A 1 533 ? 24.877 -2.507 -26.371 1.00 97.56 533 ALA A O 1
ATOM 4116 N N . ASN A 1 534 ? 22.950 -3.421 -27.058 1.00 96.75 534 ASN A N 1
ATOM 4117 C CA . ASN A 1 534 ? 23.136 -3.137 -28.469 1.00 96.75 534 ASN A CA 1
ATOM 4118 C C . ASN A 1 534 ? 22.715 -1.695 -28.791 1.00 96.75 534 ASN A C 1
ATOM 4120 O O . ASN A 1 534 ? 21.534 -1.343 -28.776 1.00 96.75 534 ASN A O 1
ATOM 4124 N N . VAL A 1 535 ? 23.700 -0.872 -29.144 1.00 96.69 535 VAL A N 1
ATOM 4125 C CA . VAL A 1 535 ? 23.528 0.544 -29.509 1.00 96.69 535 VAL A CA 1
ATOM 4126 C C . VAL A 1 535 ? 22.869 0.769 -30.878 1.00 96.69 535 VAL A C 1
ATOM 4128 O O . VAL A 1 535 ? 22.586 1.912 -31.238 1.00 96.69 535 VAL A O 1
ATOM 4131 N N . HIS A 1 536 ? 22.621 -0.292 -31.648 1.00 96.31 536 HIS A N 1
ATOM 4132 C CA . HIS A 1 536 ? 22.043 -0.224 -32.994 1.00 96.31 536 HIS A CA 1
ATOM 4133 C C . HIS A 1 536 ? 20.563 -0.605 -33.065 1.00 96.31 536 HIS A C 1
ATOM 4135 O O . HIS A 1 536 ? 19.969 -0.452 -34.135 1.00 96.31 536 HIS A O 1
ATOM 4141 N N . ILE A 1 537 ? 19.969 -1.114 -31.977 1.00 96.56 537 ILE A N 1
ATOM 4142 C CA . ILE A 1 537 ? 18.534 -1.434 -31.957 1.00 96.56 537 ILE A CA 1
ATOM 4143 C C . ILE A 1 537 ? 17.753 -0.151 -32.231 1.00 96.56 537 ILE A C 1
ATOM 4145 O O . ILE A 1 537 ? 18.103 0.912 -31.719 1.00 96.56 537 ILE A O 1
ATOM 4149 N N . LYS A 1 538 ? 16.737 -0.259 -33.084 1.00 96.12 538 LYS A N 1
ATOM 4150 C CA . LYS A 1 538 ? 15.854 0.839 -33.456 1.00 96.12 538 LYS A CA 1
ATOM 4151 C C . LYS A 1 538 ? 14.482 0.580 -32.865 1.00 96.12 538 LYS A C 1
ATOM 4153 O O . LYS A 1 538 ? 13.933 -0.493 -33.087 1.00 96.12 538 LYS A O 1
ATOM 4158 N N . ASP A 1 539 ? 13.937 1.580 -32.186 1.00 95.31 539 ASP A N 1
ATOM 4159 C CA . ASP A 1 539 ? 12.554 1.551 -31.721 1.00 95.31 539 ASP A CA 1
ATOM 4160 C C . ASP A 1 539 ? 11.551 1.606 -32.897 1.00 95.31 539 ASP A C 1
ATOM 4162 O O . ASP A 1 539 ? 11.921 1.706 -34.072 1.00 95.31 539 ASP A O 1
ATOM 4166 N N . ASN A 1 540 ? 10.252 1.604 -32.599 1.00 94.88 540 ASN A N 1
ATOM 4167 C CA . ASN A 1 540 ? 9.180 1.698 -33.595 1.00 94.88 540 ASN A CA 1
ATOM 4168 C C . ASN A 1 540 ? 9.206 3.014 -34.399 1.00 94.88 540 ASN A C 1
ATOM 4170 O O . ASN A 1 540 ? 8.579 3.100 -35.455 1.00 94.88 540 ASN A O 1
ATOM 4174 N N . ALA A 1 541 ? 9.914 4.047 -33.927 1.00 92.31 541 ALA A N 1
ATOM 4175 C CA . ALA A 1 541 ? 10.165 5.281 -34.666 1.00 92.31 541 ALA A CA 1
ATOM 4176 C C . ALA A 1 541 ? 11.461 5.220 -35.498 1.00 92.31 541 ALA A C 1
ATOM 4178 O O . ALA A 1 541 ? 11.819 6.206 -36.147 1.00 92.31 541 ALA A O 1
ATOM 4179 N N . GLY A 1 542 ? 12.158 4.084 -35.528 1.00 94.00 542 GLY A N 1
ATOM 4180 C CA . GLY A 1 542 ? 13.446 3.909 -36.195 1.00 94.00 542 GLY A CA 1
ATOM 4181 C C . GLY A 1 542 ? 14.619 4.529 -35.431 1.00 94.00 542 GLY A C 1
ATOM 4182 O O . GLY A 1 542 ? 15.733 4.559 -35.954 1.00 94.00 542 GLY A O 1
ATOM 4183 N N . ALA A 1 543 ? 14.381 5.055 -34.231 1.00 94.06 543 ALA A N 1
ATOM 4184 C CA . ALA A 1 543 ? 15.362 5.787 -33.450 1.00 94.06 543 ALA A CA 1
ATOM 4185 C C . ALA A 1 543 ? 16.244 4.812 -32.663 1.00 94.06 543 ALA A C 1
ATOM 4187 O O . ALA A 1 543 ? 15.740 3.930 -31.979 1.00 94.06 543 ALA A O 1
ATOM 4188 N N . THR A 1 544 ? 17.563 4.997 -32.743 1.00 96.19 544 THR A N 1
ATOM 4189 C CA . THR A 1 544 ? 18.543 4.286 -31.899 1.00 96.19 544 THR A CA 1
ATOM 4190 C C . THR A 1 544 ? 18.670 4.950 -30.518 1.00 96.19 544 THR A C 1
ATOM 4192 O O . THR A 1 544 ? 18.225 6.094 -30.350 1.00 96.19 544 THR A O 1
ATOM 4195 N N . PRO A 1 545 ? 19.369 4.347 -29.535 1.00 94.69 545 PRO A N 1
ATOM 4196 C CA . PRO A 1 545 ? 19.647 5.016 -28.265 1.00 94.69 545 PRO A CA 1
ATOM 4197 C C . PRO A 1 545 ? 20.377 6.354 -28.438 1.00 94.69 545 PRO A C 1
ATOM 4199 O O . PRO A 1 545 ? 20.132 7.295 -27.687 1.00 94.69 545 PRO A O 1
ATOM 4202 N N . LEU A 1 546 ? 21.227 6.484 -29.467 1.00 93.88 546 LEU A N 1
ATOM 4203 C CA . LEU A 1 546 ? 21.886 7.752 -29.783 1.00 93.88 546 LEU A CA 1
ATOM 4204 C C . LEU A 1 546 ? 20.879 8.819 -30.235 1.00 93.88 546 LEU A C 1
ATOM 4206 O O . LEU A 1 546 ? 20.990 9.964 -29.804 1.00 93.88 546 LEU A O 1
ATOM 4210 N N . HIS A 1 547 ? 19.866 8.450 -31.031 1.00 91.94 547 HIS A N 1
ATOM 4211 C CA . HIS A 1 547 ? 18.786 9.369 -31.404 1.00 91.94 547 HIS A CA 1
ATOM 4212 C C . HIS A 1 547 ? 18.014 9.854 -30.176 1.00 91.94 547 HIS A C 1
ATOM 4214 O O . HIS A 1 547 ? 17.685 11.034 -30.112 1.00 91.94 547 HIS A O 1
ATOM 4220 N N . LYS A 1 548 ? 17.728 8.975 -29.207 1.00 88.69 548 LYS A N 1
ATOM 4221 C CA . LYS A 1 548 ? 17.024 9.337 -27.964 1.00 88.69 548 LYS A CA 1
ATOM 4222 C C . LYS A 1 548 ? 17.875 10.195 -27.036 1.00 88.69 548 LYS A C 1
ATOM 4224 O O . LYS A 1 548 ? 17.360 11.133 -26.443 1.00 88.69 548 LYS A O 1
ATOM 4229 N N . ALA A 1 549 ? 19.176 9.920 -26.952 1.00 87.06 549 ALA A N 1
ATOM 4230 C CA . ALA A 1 549 ? 20.098 10.683 -26.115 1.00 87.06 549 ALA A CA 1
ATOM 4231 C C . ALA A 1 549 ? 20.193 12.158 -26.536 1.00 87.06 549 ALA A C 1
ATOM 4233 O O . ALA A 1 549 ? 20.382 13.027 -25.685 1.00 87.06 549 ALA A O 1
ATOM 4234 N N . VAL A 1 550 ? 20.076 12.438 -27.840 1.00 85.00 550 VAL A N 1
ATOM 4235 C CA . VAL A 1 550 ? 20.206 13.796 -28.399 1.00 85.00 550 VAL A CA 1
ATOM 4236 C C . VAL A 1 550 ? 18.874 14.423 -28.814 1.00 85.00 550 VAL A C 1
ATOM 4238 O O . VAL A 1 550 ? 18.794 15.642 -28.945 1.00 85.00 550 VAL A O 1
ATOM 4241 N N . GLY A 1 551 ? 17.843 13.610 -29.045 1.00 74.56 551 GLY A N 1
ATOM 4242 C CA . GLY A 1 551 ? 16.544 14.036 -29.546 1.00 74.56 551 GLY A CA 1
ATOM 4243 C C . GLY A 1 551 ? 15.630 14.542 -28.439 1.00 74.56 551 GLY A C 1
ATOM 4244 O O . GLY A 1 551 ? 15.396 13.858 -27.448 1.00 74.56 551 GLY A O 1
ATOM 4245 N N . ASN A 1 552 ? 15.061 15.727 -28.649 1.00 65.19 552 ASN A N 1
ATOM 4246 C CA . ASN A 1 552 ? 14.108 16.344 -27.735 1.00 65.19 552 ASN A CA 1
ATOM 4247 C C . ASN A 1 552 ? 12.745 16.524 -28.414 1.00 65.19 552 ASN A C 1
ATOM 4249 O O . ASN A 1 552 ? 12.650 17.110 -29.488 1.00 65.19 552 ASN A O 1
ATOM 4253 N N . LYS A 1 553 ? 11.672 16.109 -27.732 1.00 55.53 553 LYS A N 1
ATOM 4254 C CA . LYS A 1 553 ? 10.321 16.645 -27.950 1.00 55.53 553 LYS A CA 1
ATOM 4255 C C . LYS A 1 553 ? 10.009 17.568 -26.779 1.00 55.53 553 LYS A C 1
ATOM 4257 O O . LYS A 1 553 ? 9.531 17.110 -25.743 1.00 55.53 553 LYS A O 1
ATOM 4262 N N . THR A 1 554 ? 10.297 18.856 -26.911 1.00 49.94 554 THR A N 1
ATOM 4263 C CA . THR A 1 554 ? 9.882 19.837 -25.904 1.00 49.94 554 THR A CA 1
ATOM 4264 C C . THR A 1 554 ? 8.353 19.858 -25.834 1.00 49.94 554 THR A C 1
ATOM 4266 O O . THR A 1 554 ? 7.689 20.167 -26.821 1.00 49.94 554 THR A O 1
ATOM 4269 N N . ARG A 1 555 ? 7.778 19.529 -24.672 1.00 44.88 555 ARG A N 1
ATOM 4270 C CA . ARG A 1 555 ? 6.456 20.047 -24.295 1.00 44.88 555 ARG A CA 1
ATOM 4271 C C . ARG A 1 555 ? 6.709 21.427 -23.697 1.00 44.88 555 ARG A C 1
ATOM 4273 O O . ARG A 1 555 ? 7.407 21.515 -22.693 1.00 44.88 555 ARG A O 1
ATOM 4280 N N . ASP A 1 556 ? 6.211 22.450 -24.381 1.00 41.25 556 ASP A N 1
ATOM 4281 C CA . ASP A 1 556 ? 6.385 23.884 -24.132 1.00 41.25 556 ASP A CA 1
ATOM 4282 C C . ASP A 1 556 ? 6.670 24.283 -22.668 1.00 41.25 556 ASP A C 1
ATOM 4284 O O . ASP A 1 556 ? 5.925 23.917 -21.758 1.00 41.25 556 ASP A O 1
ATOM 4288 N N . GLY A 1 557 ? 7.715 25.100 -22.457 1.00 48.59 557 GLY A N 1
ATOM 4289 C CA . GLY A 1 557 ? 7.862 25.913 -21.239 1.00 48.59 557 GLY A CA 1
ATOM 4290 C C . GLY A 1 557 ? 9.100 25.708 -20.354 1.00 48.59 557 GLY A C 1
ATOM 4291 O O . GLY A 1 557 ? 9.064 26.134 -19.201 1.00 48.59 557 GLY A O 1
ATOM 4292 N N . ALA A 1 558 ? 10.191 25.088 -20.819 1.00 50.19 558 ALA A N 1
ATOM 4293 C CA . ALA A 1 558 ? 11.407 24.974 -20.003 1.00 50.19 558 ALA A CA 1
ATOM 4294 C C . ALA A 1 558 ? 12.099 26.345 -19.821 1.00 50.19 558 ALA A C 1
ATOM 4296 O O . ALA A 1 558 ? 12.496 26.992 -20.788 1.00 50.19 558 ALA A O 1
ATOM 4297 N N . LEU A 1 559 ? 12.211 26.787 -18.563 1.00 45.34 559 LEU A N 1
ATOM 4298 C CA . LEU A 1 559 ? 12.920 27.998 -18.145 1.00 45.34 559 LEU A CA 1
ATOM 4299 C C . LEU A 1 559 ? 14.429 27.829 -18.369 1.00 45.34 559 LEU A C 1
ATOM 4301 O O . LEU A 1 559 ? 15.038 26.884 -17.871 1.00 45.34 559 LEU A O 1
ATOM 4305 N N . ASP A 1 560 ? 15.017 28.784 -19.084 1.00 50.31 560 ASP A N 1
ATOM 4306 C CA . ASP A 1 560 ? 16.426 28.854 -19.485 1.00 50.31 560 ASP A CA 1
ATOM 4307 C C . ASP A 1 560 ? 17.330 29.200 -18.276 1.00 50.31 560 ASP A C 1
ATOM 4309 O O . ASP A 1 560 ? 17.831 30.317 -18.134 1.00 50.31 560 ASP A O 1
ATOM 4313 N N . GLN A 1 561 ? 17.462 28.274 -17.316 1.00 54.41 561 GLN A N 1
ATOM 4314 C CA . GLN A 1 561 ? 18.376 28.409 -16.175 1.00 54.41 561 GLN A CA 1
ATOM 4315 C C . GLN A 1 561 ? 19.700 27.664 -16.424 1.00 54.41 561 GLN A C 1
ATOM 4317 O O . GLN A 1 561 ? 19.687 26.524 -16.897 1.00 54.41 561 GLN A O 1
ATOM 4322 N N . PRO A 1 562 ? 20.855 28.252 -16.052 1.00 55.12 562 PRO A N 1
ATOM 4323 C CA . PRO A 1 562 ? 22.160 27.634 -16.256 1.00 55.12 562 PRO A CA 1
ATOM 4324 C C . PRO A 1 562 ? 22.312 26.348 -15.432 1.00 55.12 562 PRO A C 1
ATOM 4326 O O . PRO A 1 562 ? 22.153 26.325 -14.211 1.00 55.12 562 PRO A O 1
ATOM 4329 N N . LEU A 1 563 ? 22.646 25.261 -16.123 1.00 60.41 563 LEU A N 1
ATOM 4330 C CA . LEU A 1 563 ? 22.831 23.932 -15.544 1.00 60.41 563 LEU A CA 1
ATOM 4331 C C . LEU A 1 563 ? 24.117 23.828 -14.722 1.00 60.41 563 LEU A C 1
ATOM 4333 O O . LEU A 1 563 ? 25.116 24.493 -15.001 1.00 60.41 563 LEU A O 1
ATOM 4337 N N . SER A 1 564 ? 24.139 22.906 -13.754 1.00 70.19 564 SER A N 1
ATOM 4338 C CA . SER A 1 564 ? 25.381 22.581 -13.055 1.00 70.19 564 SER A CA 1
ATOM 4339 C C . SER A 1 564 ? 26.371 21.867 -13.986 1.00 70.19 564 SER A C 1
ATOM 4341 O O . SER A 1 564 ? 25.995 21.060 -14.843 1.00 70.19 564 SER A O 1
ATOM 4343 N N . ILE A 1 565 ? 27.664 22.138 -13.789 1.00 72.69 565 ILE A N 1
ATOM 4344 C CA . ILE A 1 565 ? 28.767 21.544 -14.564 1.00 72.69 565 ILE A CA 1
ATOM 4345 C C . ILE A 1 565 ? 28.709 20.009 -14.528 1.00 72.69 565 ILE A C 1
ATOM 4347 O O . ILE A 1 565 ? 28.937 19.357 -15.547 1.00 72.69 565 ILE A O 1
ATOM 4351 N N . ASP A 1 566 ? 28.345 19.432 -13.380 1.00 73.31 566 ASP A N 1
ATOM 4352 C CA . ASP A 1 566 ? 28.221 17.983 -13.211 1.00 73.31 566 ASP A CA 1
ATOM 4353 C C . ASP A 1 566 ? 27.140 17.380 -14.113 1.00 73.31 566 ASP A C 1
ATOM 4355 O O . ASP A 1 566 ? 27.385 16.349 -14.739 1.00 73.31 566 ASP A O 1
ATOM 4359 N N . LYS A 1 567 ? 25.981 18.045 -14.248 1.00 73.12 567 LYS A N 1
ATOM 4360 C CA . LYS A 1 567 ? 24.890 17.558 -15.103 1.00 73.12 567 LYS A CA 1
ATOM 4361 C C . LYS A 1 567 ? 25.292 17.546 -16.580 1.00 73.12 567 LYS A C 1
ATOM 4363 O O . LYS A 1 567 ? 25.011 16.593 -17.305 1.00 73.12 567 LYS A O 1
ATOM 4368 N N . LYS A 1 568 ? 25.996 18.596 -17.019 1.00 75.50 568 LYS A N 1
ATOM 4369 C CA . LYS A 1 568 ? 26.534 18.698 -18.383 1.00 75.50 568 LYS A CA 1
ATOM 4370 C C . LYS A 1 568 ? 27.583 17.620 -18.657 1.00 75.50 568 LYS A C 1
ATOM 4372 O O . LYS A 1 568 ? 27.559 17.030 -19.735 1.00 75.50 568 LYS A O 1
ATOM 4377 N N . ARG A 1 569 ? 28.468 17.352 -17.689 1.00 80.06 569 ARG A N 1
ATOM 4378 C CA . ARG A 1 569 ? 29.500 16.311 -17.791 1.00 80.06 569 ARG A CA 1
ATOM 4379 C C . ARG A 1 569 ? 28.874 14.930 -17.954 1.00 80.06 569 ARG A C 1
ATOM 4381 O O . ARG A 1 569 ? 29.198 14.253 -18.915 1.00 80.06 569 ARG A O 1
ATOM 4388 N N . GLU A 1 570 ? 27.961 14.550 -17.065 1.00 81.19 570 GLU A N 1
ATOM 4389 C CA . GLU A 1 570 ? 27.338 13.221 -17.069 1.00 81.19 570 GLU A CA 1
ATOM 4390 C C . GLU A 1 570 ? 26.532 12.951 -18.346 1.00 81.19 570 GLU A C 1
ATOM 4392 O O . GLU A 1 570 ? 26.674 11.898 -18.966 1.00 81.19 570 GLU A O 1
ATOM 4397 N N . PHE A 1 571 ? 25.765 13.939 -18.810 1.00 81.19 571 PHE A N 1
ATOM 4398 C CA . PHE A 1 571 ? 25.061 13.856 -20.087 1.00 81.19 571 PHE A CA 1
ATOM 4399 C C . PHE A 1 571 ? 26.020 13.616 -21.269 1.00 81.19 571 PHE A C 1
ATOM 4401 O O . PHE A 1 571 ? 25.815 12.714 -22.081 1.00 81.19 571 PHE A O 1
ATOM 4408 N N . GLN A 1 572 ? 27.101 14.401 -21.350 1.00 85.25 572 GLN A N 1
ATOM 4409 C CA . GLN A 1 572 ? 28.118 14.234 -22.391 1.00 85.25 572 GLN A CA 1
ATOM 4410 C C . GLN A 1 572 ? 28.849 12.892 -22.275 1.00 85.25 572 GLN A C 1
ATOM 4412 O O . GLN A 1 572 ? 29.173 12.301 -23.303 1.00 85.25 572 GLN A O 1
ATOM 4417 N N . SER A 1 573 ? 29.100 12.404 -21.057 1.00 89.25 573 SER A N 1
ATOM 4418 C CA . SER A 1 573 ? 29.710 11.094 -20.825 1.00 89.25 573 SER A CA 1
ATOM 4419 C C . SER A 1 573 ? 28.869 9.967 -21.420 1.00 89.25 573 SER A C 1
ATOM 4421 O O . SER A 1 573 ? 29.419 9.114 -22.106 1.00 89.25 573 SER A O 1
ATOM 4423 N N . VAL A 1 574 ? 27.545 9.969 -21.226 1.00 89.75 574 VAL A N 1
ATOM 4424 C CA . VAL A 1 574 ? 26.667 8.910 -21.761 1.00 89.75 574 VAL A CA 1
ATOM 4425 C C . VAL A 1 574 ? 26.668 8.896 -23.291 1.00 89.75 574 VAL A C 1
ATOM 4427 O O . VAL A 1 574 ? 26.815 7.831 -23.886 1.00 89.75 574 VAL A O 1
ATOM 4430 N N . ILE A 1 575 ? 26.588 10.062 -23.945 1.00 89.31 575 ILE A N 1
ATOM 4431 C CA . ILE A 1 575 ? 26.684 10.143 -25.415 1.00 89.31 575 ILE A CA 1
ATOM 4432 C C . ILE A 1 575 ? 28.037 9.610 -25.896 1.00 89.31 575 ILE A C 1
ATOM 4434 O O . ILE A 1 575 ? 28.091 8.829 -26.846 1.00 89.31 575 ILE A O 1
ATOM 4438 N N . LYS A 1 576 ? 29.130 10.002 -25.228 1.00 91.12 576 LYS A N 1
ATOM 4439 C CA . LYS A 1 576 ? 30.474 9.511 -25.555 1.00 91.12 576 LYS A CA 1
ATOM 4440 C C . LYS A 1 576 ? 30.563 7.996 -25.430 1.00 91.12 576 LYS A C 1
ATOM 4442 O O . LYS A 1 576 ? 31.042 7.375 -26.370 1.00 91.12 576 LYS A O 1
ATOM 4447 N N . LEU A 1 577 ? 30.048 7.422 -24.341 1.00 94.50 577 LEU A N 1
ATOM 4448 C CA . LEU A 1 577 ? 30.024 5.976 -24.119 1.00 94.50 577 LEU A CA 1
ATOM 4449 C C . LEU A 1 577 ? 29.264 5.242 -25.228 1.00 94.50 577 LEU A C 1
ATOM 4451 O O . LEU A 1 577 ? 29.760 4.240 -25.732 1.00 94.50 577 LEU A O 1
ATOM 4455 N N . ILE A 1 578 ? 28.100 5.747 -25.643 1.00 93.94 578 ILE A N 1
ATOM 4456 C CA . ILE A 1 578 ? 27.300 5.141 -26.719 1.00 93.94 578 ILE A CA 1
ATOM 4457 C C . ILE A 1 578 ? 28.070 5.153 -28.050 1.00 93.94 578 ILE A C 1
ATOM 4459 O O . ILE A 1 578 ? 28.151 4.125 -28.719 1.00 93.94 578 ILE A O 1
ATOM 4463 N N . ILE A 1 579 ? 28.686 6.285 -28.412 1.00 92.62 579 ILE A N 1
ATOM 4464 C CA . ILE A 1 579 ? 29.497 6.412 -29.637 1.00 92.62 579 ILE A CA 1
ATOM 4465 C C . ILE A 1 579 ? 30.742 5.515 -29.570 1.00 92.62 579 ILE A C 1
ATOM 4467 O O . ILE A 1 579 ? 31.065 4.827 -30.533 1.00 92.62 579 ILE A O 1
ATOM 4471 N N . GLU A 1 580 ? 31.430 5.482 -28.428 1.00 93.38 580 GLU A N 1
ATOM 4472 C CA . GLU A 1 580 ? 32.628 4.657 -28.210 1.00 93.38 580 GLU A CA 1
ATOM 4473 C C . GLU A 1 580 ? 32.320 3.152 -28.235 1.00 93.38 580 GLU A C 1
ATOM 4475 O O . GLU A 1 580 ? 33.198 2.359 -28.562 1.00 93.38 580 GLU A O 1
ATOM 4480 N N . ASN A 1 581 ? 31.068 2.764 -27.973 1.00 95.56 581 ASN A N 1
ATOM 4481 C CA . ASN A 1 581 ? 30.571 1.395 -28.135 1.00 95.56 581 ASN A CA 1
ATOM 4482 C C . ASN A 1 581 ? 29.992 1.124 -29.536 1.00 95.56 581 ASN A C 1
ATOM 4484 O O . ASN A 1 581 ? 29.263 0.155 -29.732 1.00 95.56 581 ASN A O 1
ATOM 4488 N N . GLY A 1 582 ? 30.346 1.952 -30.523 1.00 93.50 582 GLY A N 1
ATOM 4489 C CA . GLY A 1 582 ? 30.112 1.678 -31.938 1.00 93.50 582 GLY A CA 1
ATOM 4490 C C . GLY A 1 582 ? 28.801 2.215 -32.497 1.00 93.50 582 GLY A C 1
ATOM 4491 O O . GLY A 1 582 ? 28.440 1.825 -33.602 1.00 93.50 582 GLY A O 1
ATOM 4492 N N . ALA A 1 583 ? 28.085 3.098 -31.792 1.00 95.00 583 ALA A N 1
ATOM 4493 C CA . ALA A 1 583 ? 26.845 3.660 -32.320 1.00 95.00 583 ALA A CA 1
ATOM 4494 C C . ALA A 1 583 ? 27.077 4.374 -33.659 1.00 95.00 583 ALA A C 1
ATOM 4496 O O . ALA A 1 583 ? 27.955 5.229 -33.781 1.00 95.00 583 ALA A O 1
ATOM 4497 N N . ASP A 1 584 ? 26.249 4.043 -34.650 1.00 94.00 584 ASP A N 1
ATOM 4498 C CA . ASP A 1 584 ? 26.264 4.709 -35.949 1.00 94.00 584 ASP A CA 1
ATOM 4499 C C . ASP A 1 584 ? 25.754 6.149 -35.793 1.00 94.00 584 ASP A C 1
ATOM 4501 O O . ASP A 1 584 ? 24.574 6.389 -35.511 1.00 94.00 584 ASP A O 1
ATOM 4505 N N . ILE A 1 585 ? 26.677 7.100 -35.944 1.00 93.00 585 ILE A N 1
ATOM 4506 C CA . ILE A 1 585 ? 26.439 8.529 -35.737 1.00 93.00 585 ILE A CA 1
ATOM 4507 C C . ILE A 1 585 ? 25.503 9.139 -36.786 1.00 93.00 585 ILE A C 1
ATOM 4509 O O . ILE A 1 585 ? 24.865 10.156 -36.511 1.00 93.00 585 ILE A O 1
ATOM 4513 N N . ASP A 1 586 ? 25.380 8.492 -37.946 1.00 94.00 586 ASP A N 1
ATOM 4514 C CA . ASP A 1 586 ? 24.561 8.926 -39.078 1.00 94.00 586 ASP A CA 1
ATOM 4515 C C . ASP A 1 586 ? 23.391 7.971 -39.356 1.00 94.00 586 ASP A C 1
ATOM 4517 O O . ASP A 1 586 ? 22.738 8.069 -40.403 1.00 94.00 586 ASP A O 1
ATOM 4521 N N . ALA A 1 587 ? 23.083 7.073 -38.412 1.00 95.62 587 ALA A N 1
ATOM 4522 C CA . ALA A 1 587 ? 21.917 6.205 -38.498 1.00 95.62 587 ALA A CA 1
ATOM 4523 C C . ALA A 1 587 ? 20.656 7.039 -38.763 1.00 95.62 587 ALA A C 1
ATOM 4525 O O . ALA A 1 587 ? 20.484 8.101 -38.179 1.00 95.62 587 ALA A O 1
ATOM 4526 N N . LYS A 1 588 ? 19.767 6.552 -39.631 1.00 94.81 588 LYS A N 1
ATOM 4527 C CA . LYS A 1 588 ? 18.508 7.236 -39.957 1.00 94.81 588 LYS A CA 1
ATOM 4528 C C . LYS A 1 588 ? 17.313 6.613 -39.251 1.00 94.81 588 LYS A C 1
ATOM 4530 O O . LYS A 1 588 ? 17.168 5.383 -39.279 1.00 94.81 588 LYS A O 1
ATOM 4535 N N . ASP A 1 589 ? 16.462 7.453 -38.677 1.00 94.31 589 ASP A N 1
ATOM 4536 C CA . ASP A 1 589 ? 15.156 7.063 -38.147 1.00 94.31 589 ASP A CA 1
ATOM 4537 C C . ASP A 1 589 ? 14.086 6.920 -39.252 1.00 94.31 589 ASP A C 1
ATOM 4539 O O . ASP A 1 589 ? 14.388 6.974 -40.447 1.00 94.31 589 ASP A O 1
ATOM 4543 N N . THR A 1 590 ? 12.824 6.692 -38.871 1.00 94.38 590 THR A N 1
ATOM 4544 C CA . THR A 1 590 ? 11.703 6.533 -39.825 1.00 94.38 590 THR A CA 1
ATOM 4545 C C . THR A 1 590 ? 11.367 7.788 -40.631 1.00 94.38 590 THR A C 1
ATOM 4547 O O . THR A 1 590 ? 10.598 7.683 -41.581 1.00 94.38 590 THR A O 1
ATOM 4550 N N . LYS A 1 591 ? 11.910 8.954 -40.266 1.00 91.81 591 LYS A N 1
ATOM 4551 C CA . LYS A 1 591 ? 11.781 10.215 -41.012 1.00 91.81 591 LYS A CA 1
ATOM 4552 C C . LYS A 1 591 ? 13.037 10.530 -41.827 1.00 91.81 591 LYS A C 1
ATOM 4554 O O . LYS A 1 591 ? 13.206 11.659 -42.290 1.00 91.81 591 LYS A O 1
ATOM 4559 N N . GLY A 1 592 ? 13.973 9.585 -41.913 1.00 92.75 592 GLY A N 1
ATOM 4560 C CA . GLY A 1 592 ? 15.274 9.799 -42.532 1.00 92.75 592 GLY A CA 1
ATOM 4561 C C . GLY A 1 592 ? 16.206 10.704 -41.716 1.00 92.75 592 GLY A C 1
ATOM 4562 O O . GLY A 1 592 ? 17.295 11.024 -42.198 1.00 92.75 592 GLY A O 1
ATOM 4563 N N . ALA A 1 593 ? 15.806 11.117 -40.508 1.00 92.69 593 ALA A N 1
ATOM 4564 C CA . ALA A 1 593 ? 16.554 12.047 -39.677 1.00 92.69 593 ALA A CA 1
ATOM 4565 C C . ALA A 1 593 ? 17.705 11.319 -38.971 1.00 92.69 593 ALA A C 1
ATOM 4567 O O . ALA A 1 593 ? 17.537 10.207 -38.475 1.00 92.69 593 ALA A O 1
ATOM 4568 N N . THR A 1 594 ? 18.881 11.948 -38.938 1.00 94.50 594 THR A N 1
ATOM 4569 C CA . THR A 1 594 ? 20.042 11.454 -38.175 1.00 94.50 594 THR A CA 1
ATOM 4570 C C . THR A 1 594 ? 20.015 11.977 -36.733 1.00 94.50 594 THR A C 1
ATOM 4572 O O . THR A 1 594 ? 19.303 12.949 -36.453 1.00 94.50 594 THR A O 1
ATOM 4575 N N . PRO A 1 595 ? 20.834 11.446 -35.802 1.00 92.50 595 PRO A N 1
ATOM 4576 C CA . PRO A 1 595 ? 21.006 12.041 -34.478 1.00 92.50 595 PRO A CA 1
ATOM 4577 C C . PRO A 1 595 ? 21.315 13.545 -34.529 1.00 92.50 595 PRO A C 1
ATOM 4579 O O . PRO A 1 595 ? 20.792 14.312 -33.722 1.00 92.50 595 PRO A O 1
ATOM 4582 N N . LEU A 1 596 ? 22.089 13.999 -35.523 1.00 91.19 596 LEU A N 1
ATOM 4583 C CA . LEU A 1 596 ? 22.378 15.421 -35.720 1.00 91.19 596 LEU A CA 1
ATOM 4584 C C . LEU A 1 596 ? 21.129 16.239 -36.100 1.00 91.19 596 LEU A C 1
ATOM 4586 O O . LEU A 1 596 ? 20.988 17.365 -35.629 1.00 91.19 596 LEU A O 1
ATOM 4590 N N . HIS A 1 597 ? 20.201 15.681 -36.885 1.00 90.38 597 HIS A N 1
ATOM 4591 C CA . HIS A 1 597 ? 18.905 16.321 -37.152 1.00 90.38 597 HIS A CA 1
ATOM 4592 C C . HIS A 1 597 ? 18.064 16.409 -35.872 1.00 90.38 597 HIS A C 1
ATOM 4594 O O . HIS A 1 597 ? 17.512 17.465 -35.565 1.00 90.38 597 HIS A O 1
ATOM 4600 N N . ASN A 1 598 ? 18.001 15.325 -35.091 1.00 87.44 598 ASN A N 1
ATOM 4601 C CA . ASN A 1 598 ? 17.203 15.275 -33.863 1.00 87.44 598 ASN A CA 1
ATOM 4602 C C . ASN A 1 598 ? 17.737 16.213 -32.770 1.00 87.44 598 ASN A C 1
ATOM 4604 O O . ASN A 1 598 ? 16.939 16.816 -32.051 1.00 87.44 598 ASN A O 1
ATOM 4608 N N . ALA A 1 599 ? 19.056 16.417 -32.695 1.00 86.62 599 ALA A N 1
ATOM 4609 C CA . ALA A 1 599 ? 19.667 17.398 -31.798 1.00 86.62 599 ALA A CA 1
ATOM 4610 C C . ALA A 1 599 ? 19.184 18.837 -32.070 1.00 86.62 599 ALA A C 1
ATOM 4612 O O . ALA A 1 599 ? 19.122 19.650 -31.151 1.00 86.62 599 ALA A O 1
ATOM 4613 N N . LEU A 1 600 ? 18.818 19.152 -33.317 1.00 85.12 600 LEU A N 1
ATOM 4614 C CA . LEU A 1 600 ? 18.443 20.495 -33.772 1.00 85.12 600 LEU A CA 1
ATOM 4615 C C . LEU A 1 600 ? 16.943 20.807 -33.656 1.00 85.12 600 LEU A C 1
ATOM 4617 O O . LEU A 1 600 ? 16.521 21.888 -34.052 1.00 85.12 600 LEU A O 1
ATOM 4621 N N . GLN A 1 601 ? 16.132 19.897 -33.109 1.00 76.38 601 GLN A N 1
ATOM 4622 C CA . GLN A 1 601 ? 14.684 20.101 -32.965 1.00 76.38 601 GLN A CA 1
ATOM 4623 C C . GLN A 1 601 ? 14.293 21.031 -31.794 1.00 76.38 601 GLN A C 1
ATOM 4625 O O . GLN A 1 601 ? 13.114 21.337 -31.644 1.00 76.38 601 GLN A O 1
ATOM 4630 N N . SER A 1 602 ? 15.239 21.489 -30.954 1.00 67.56 602 SER A N 1
ATOM 4631 C CA . SER A 1 602 ? 14.946 22.329 -29.773 1.00 67.56 602 SER A CA 1
ATOM 4632 C C . SER A 1 602 ? 15.862 23.553 -29.616 1.00 67.56 602 SER A C 1
ATOM 4634 O O . SER A 1 602 ? 17.067 23.493 -29.878 1.00 67.56 602 SER A O 1
ATOM 4636 N N . VAL A 1 603 ? 15.284 24.655 -29.116 1.00 58.09 603 VAL A N 1
ATOM 4637 C CA . VAL A 1 603 ? 15.943 25.955 -28.895 1.00 58.09 603 VAL A CA 1
ATOM 4638 C C . VAL A 1 603 ? 16.522 26.041 -27.480 1.00 58.09 603 VAL A C 1
ATOM 4640 O O . VAL A 1 603 ? 15.901 26.612 -26.592 1.00 58.09 603 VAL A O 1
ATOM 4643 N N . THR A 1 604 ? 17.701 25.451 -27.249 1.00 62.84 604 THR A N 1
ATOM 4644 C CA . THR A 1 604 ? 18.390 25.524 -25.942 1.00 62.84 604 THR A CA 1
ATOM 4645 C C . THR A 1 604 ? 19.910 25.697 -26.089 1.00 62.84 604 THR A C 1
ATOM 4647 O O . THR A 1 604 ? 20.499 25.313 -27.102 1.00 62.84 604 THR A O 1
ATOM 4650 N N . GLU A 1 605 ? 20.585 26.235 -25.062 1.00 59.31 605 GLU A N 1
ATOM 4651 C CA . GLU A 1 605 ? 22.061 26.343 -25.000 1.00 59.31 605 GLU A CA 1
ATOM 4652 C C . GLU A 1 605 ? 22.759 24.958 -25.061 1.00 59.31 605 GLU A C 1
ATOM 4654 O O . GLU A 1 605 ? 23.903 24.828 -25.509 1.00 59.31 605 GLU A O 1
ATOM 4659 N N . LYS A 1 606 ? 22.041 23.889 -24.681 1.00 63.78 606 LYS A N 1
ATOM 4660 C CA . LYS A 1 606 ? 22.468 22.480 -24.772 1.00 63.78 606 LYS A CA 1
ATOM 4661 C C . LYS A 1 606 ? 22.798 22.056 -26.199 1.00 63.78 606 LYS A C 1
ATOM 4663 O O . LYS A 1 606 ? 23.752 21.300 -26.407 1.00 63.78 606 LYS A O 1
ATOM 4668 N N . THR A 1 607 ? 22.011 22.529 -27.166 1.00 73.44 607 THR A N 1
ATOM 4669 C CA . THR A 1 607 ? 22.087 22.112 -28.568 1.00 73.44 607 THR A CA 1
ATOM 4670 C C . THR A 1 607 ? 23.482 22.344 -29.140 1.00 73.44 607 THR A C 1
ATOM 4672 O O . THR A 1 607 ? 24.015 21.480 -29.830 1.00 73.44 607 THR A O 1
ATOM 4675 N N . GLU A 1 608 ? 24.150 23.439 -28.767 1.00 77.31 608 GLU A N 1
ATOM 4676 C CA . GLU A 1 608 ? 25.509 23.730 -29.234 1.00 77.31 608 GLU A CA 1
ATOM 4677 C C . GLU A 1 608 ? 26.533 22.692 -28.743 1.00 77.31 608 GLU A C 1
ATOM 4679 O O . GLU A 1 608 ? 27.386 22.252 -29.513 1.00 77.31 608 GLU A O 1
ATOM 4684 N N . GLY A 1 609 ? 26.443 22.263 -27.480 1.00 77.69 609 GLY A N 1
ATOM 4685 C CA . GLY A 1 609 ? 27.346 21.256 -26.915 1.00 77.69 609 GLY A CA 1
ATOM 4686 C C . GLY A 1 609 ? 27.144 19.863 -27.515 1.00 77.69 609 GLY A C 1
ATOM 4687 O O . GLY A 1 609 ? 28.123 19.151 -27.729 1.00 77.69 609 GLY A O 1
ATOM 4688 N N . MET A 1 610 ? 25.894 19.488 -27.804 1.00 80.81 610 MET A N 1
ATOM 4689 C CA . MET A 1 610 ? 25.556 18.220 -28.466 1.00 80.81 610 MET A CA 1
ATOM 4690 C C . MET A 1 610 ? 26.030 18.203 -29.912 1.00 80.81 610 MET A C 1
ATOM 4692 O O . MET A 1 610 ? 26.689 17.257 -30.329 1.00 80.81 610 MET A O 1
ATOM 4696 N N . VAL A 1 611 ? 25.739 19.273 -30.654 1.00 85.25 611 VAL A N 1
ATOM 4697 C CA . VAL A 1 611 ? 26.150 19.412 -32.051 1.00 85.25 611 VAL A CA 1
ATOM 4698 C C . VAL A 1 611 ? 27.671 19.394 -32.156 1.00 85.25 611 VAL A C 1
ATOM 4700 O O . VAL A 1 611 ? 28.193 18.625 -32.950 1.00 85.25 611 VAL A O 1
ATOM 4703 N N . LYS A 1 612 ? 28.401 20.144 -31.318 1.00 84.56 612 LYS A N 1
ATOM 4704 C CA . LYS A 1 612 ? 29.874 20.082 -31.303 1.00 84.56 612 LYS A CA 1
ATOM 4705 C C . LYS A 1 612 ? 30.385 18.670 -31.046 1.00 84.56 612 LYS A C 1
ATOM 4707 O O . LYS A 1 612 ? 31.228 18.206 -31.799 1.00 84.56 612 LYS A O 1
ATOM 4712 N N . LEU A 1 613 ? 29.840 17.978 -30.044 1.00 85.50 613 LEU A N 1
ATOM 4713 C CA . LEU A 1 613 ? 30.251 16.610 -29.732 1.00 85.50 613 LEU A CA 1
ATOM 4714 C C . LEU A 1 613 ? 29.980 15.644 -30.897 1.00 85.50 613 LEU A C 1
ATOM 4716 O O . LEU A 1 613 ? 30.830 14.816 -31.196 1.00 85.50 613 LEU A O 1
ATOM 4720 N N . LEU A 1 614 ? 28.826 15.743 -31.561 1.00 88.38 614 LEU A N 1
ATOM 4721 C CA . LEU A 1 614 ? 28.514 14.912 -32.728 1.00 88.38 614 LEU A CA 1
ATOM 4722 C C . LEU A 1 614 ? 29.446 15.226 -33.912 1.00 88.38 614 LEU A C 1
ATOM 4724 O O . LEU A 1 614 ? 29.942 14.315 -34.566 1.00 88.38 614 LEU A O 1
ATOM 4728 N N . LEU A 1 615 ? 29.738 16.504 -34.163 1.00 88.62 615 LEU A N 1
ATOM 4729 C CA . LEU A 1 615 ? 30.640 16.926 -35.239 1.00 88.62 615 LEU A CA 1
ATOM 4730 C C . LEU A 1 615 ? 32.092 16.515 -34.984 1.00 88.62 615 LEU A C 1
ATOM 4732 O O . LEU A 1 615 ? 32.739 16.023 -35.898 1.00 88.62 615 LEU A O 1
ATOM 4736 N N . GLU A 1 616 ? 32.585 16.647 -33.748 1.00 86.19 616 GLU A N 1
ATOM 4737 C CA . GLU A 1 616 ? 33.903 16.146 -33.317 1.00 86.19 616 GLU A CA 1
ATOM 4738 C C . GLU A 1 616 ? 34.050 14.629 -33.504 1.00 86.19 616 GLU A C 1
ATOM 4740 O O . GLU A 1 616 ? 35.163 14.108 -33.511 1.00 86.19 616 GLU A O 1
ATOM 4745 N N . ARG A 1 617 ? 32.928 13.912 -33.613 1.00 87.19 617 ARG A N 1
ATOM 4746 C CA . ARG A 1 617 ? 32.862 12.464 -33.826 1.00 87.19 617 ARG A CA 1
ATOM 4747 C C . ARG A 1 617 ? 32.460 12.098 -35.261 1.00 87.19 617 ARG A C 1
ATOM 4749 O O . ARG A 1 617 ? 32.174 10.934 -35.518 1.00 87.19 617 ARG A O 1
ATOM 4756 N N . GLY A 1 618 ? 32.467 13.065 -36.184 1.00 87.31 618 GLY A N 1
ATOM 4757 C CA . GLY A 1 618 ? 32.308 12.831 -37.620 1.00 87.31 618 GLY A CA 1
ATOM 4758 C C . GLY A 1 618 ? 30.873 12.828 -38.155 1.00 87.31 618 GLY A C 1
ATOM 4759 O O . GLY A 1 618 ? 30.658 12.304 -39.242 1.00 87.31 618 GLY A O 1
ATOM 4760 N N . ALA A 1 619 ? 29.894 13.398 -37.442 1.00 90.25 619 ALA A N 1
ATOM 4761 C CA . ALA A 1 619 ? 28.509 13.456 -37.924 1.00 90.25 619 ALA A CA 1
ATOM 4762 C C . ALA A 1 619 ? 28.379 14.209 -39.262 1.00 90.25 619 ALA A C 1
ATOM 4764 O O . ALA A 1 619 ? 28.879 15.330 -39.418 1.00 90.25 619 ALA A O 1
ATOM 4765 N N . ASN A 1 620 ? 27.643 13.633 -40.213 1.00 89.88 620 ASN A N 1
ATOM 4766 C CA . ASN A 1 620 ? 27.488 14.192 -41.549 1.00 89.88 620 ASN A CA 1
ATOM 4767 C C . ASN A 1 620 ? 26.507 15.379 -41.573 1.00 89.88 620 ASN A C 1
ATOM 4769 O O . ASN A 1 620 ? 25.286 15.226 -41.481 1.00 89.88 620 ASN A O 1
ATOM 4773 N N . VAL A 1 621 ? 27.052 16.579 -41.789 1.00 89.25 621 VAL A N 1
ATOM 4774 C CA . VAL A 1 621 ? 26.298 17.844 -41.872 1.00 89.25 621 VAL A CA 1
ATOM 4775 C C . VAL A 1 621 ? 25.479 18.027 -43.147 1.00 89.25 621 VAL A C 1
ATOM 4777 O O . VAL A 1 621 ? 24.663 18.946 -43.203 1.00 89.25 621 VAL A O 1
ATOM 4780 N N . ASP A 1 622 ? 25.712 17.200 -44.164 1.00 89.69 622 ASP A N 1
ATOM 4781 C CA . ASP A 1 622 ? 25.057 17.288 -45.472 1.00 89.69 622 ASP A CA 1
ATOM 4782 C C . ASP A 1 622 ? 24.057 16.135 -45.694 1.00 89.69 622 ASP A C 1
ATOM 4784 O O . ASP A 1 622 ? 23.436 16.037 -46.758 1.00 89.69 622 ASP A O 1
ATOM 4788 N N . SER A 1 623 ? 23.871 15.265 -44.691 1.00 92.19 623 SER A N 1
ATOM 4789 C CA . SER A 1 623 ? 22.821 14.245 -44.704 1.00 92.19 623 SER A CA 1
ATOM 4790 C C . SER A 1 623 ? 21.448 14.912 -44.781 1.00 92.19 623 SER A C 1
ATOM 4792 O O . SER A 1 623 ? 21.224 15.936 -44.142 1.00 92.19 623 SER A O 1
ATOM 4794 N N . LYS A 1 624 ? 20.541 14.340 -45.576 1.00 92.88 624 LYS A N 1
ATOM 4795 C CA . LYS A 1 624 ? 19.168 14.830 -45.746 1.00 92.88 624 LYS A CA 1
ATOM 4796 C C . LYS A 1 624 ? 18.171 13.890 -45.091 1.00 92.88 624 LYS A C 1
ATOM 4798 O O . LYS A 1 624 ? 18.283 12.670 -45.280 1.00 92.88 624 LYS A O 1
ATOM 4803 N N . ASP A 1 625 ? 17.205 14.466 -44.390 1.00 92.38 625 ASP A N 1
ATOM 4804 C CA . ASP A 1 625 ? 15.997 13.771 -43.951 1.00 92.38 625 ASP A CA 1
ATOM 4805 C C . ASP A 1 625 ? 15.004 13.555 -45.112 1.00 92.38 625 ASP A C 1
ATOM 4807 O O . ASP A 1 625 ? 15.262 13.935 -46.261 1.00 92.38 625 ASP A O 1
ATOM 4811 N N . ASP A 1 626 ? 13.859 12.933 -44.827 1.00 93.50 626 ASP A N 1
ATOM 4812 C CA . ASP A 1 626 ? 12.821 12.671 -45.833 1.00 93.50 626 ASP A CA 1
ATOM 4813 C C . ASP A 1 626 ? 12.128 13.955 -46.328 1.00 93.50 626 ASP A C 1
ATOM 4815 O O . ASP A 1 626 ? 11.521 13.962 -47.402 1.00 93.50 626 ASP A O 1
ATOM 4819 N N . ALA A 1 627 ? 12.247 15.063 -45.586 1.00 91.56 627 ALA A N 1
ATOM 4820 C CA . ALA A 1 627 ? 11.815 16.394 -46.010 1.00 91.56 627 ALA A CA 1
ATOM 4821 C C . ALA A 1 627 ? 12.878 17.118 -46.859 1.00 91.56 627 ALA A C 1
ATOM 4823 O O . ALA A 1 627 ? 12.674 18.268 -47.256 1.00 91.56 627 ALA A O 1
ATOM 4824 N N . MET A 1 628 ? 13.985 16.442 -47.185 1.00 92.00 628 MET A N 1
ATOM 4825 C CA . MET A 1 628 ? 15.130 16.967 -47.929 1.00 92.00 628 MET A CA 1
ATOM 4826 C C . MET A 1 628 ? 15.869 18.108 -47.216 1.00 92.00 628 MET A C 1
ATOM 4828 O O . MET A 1 628 ? 16.635 18.829 -47.866 1.00 92.00 628 MET A O 1
ATOM 4832 N N . LEU A 1 629 ? 15.673 18.254 -45.905 1.00 90.94 629 LEU A N 1
ATOM 4833 C CA . LEU A 1 629 ? 16.347 19.238 -45.070 1.00 90.94 629 LEU A CA 1
ATOM 4834 C C . LEU A 1 629 ? 17.665 18.660 -44.561 1.00 90.94 629 LEU A C 1
ATOM 4836 O O . LEU A 1 629 ? 17.729 17.513 -44.126 1.00 90.94 629 LEU A O 1
ATOM 4840 N N . THR A 1 630 ? 18.724 19.463 -44.618 1.00 91.88 630 THR A N 1
ATOM 4841 C CA . THR A 1 630 ? 19.990 19.163 -43.939 1.00 91.88 630 THR A CA 1
ATOM 4842 C C . THR A 1 630 ? 19.971 19.689 -42.499 1.00 91.88 630 THR A C 1
ATOM 4844 O O . THR A 1 630 ? 19.183 20.585 -42.174 1.00 91.88 630 THR A O 1
ATOM 4847 N N . PRO A 1 631 ? 20.904 19.255 -41.630 1.00 89.25 631 PRO A N 1
ATOM 4848 C CA . PRO A 1 631 ? 21.133 19.890 -40.335 1.00 89.25 631 PRO A CA 1
ATOM 4849 C C . PRO A 1 631 ? 21.334 21.411 -40.428 1.00 89.25 631 PRO A C 1
ATOM 4851 O O . PRO A 1 631 ? 20.879 22.158 -39.566 1.00 89.25 631 PRO A O 1
ATOM 4854 N N . LYS A 1 632 ? 21.974 21.907 -41.495 1.00 87.62 632 LYS A N 1
ATOM 4855 C CA . LYS A 1 632 ? 22.142 23.353 -41.725 1.00 87.62 632 LYS A CA 1
ATOM 4856 C C . LYS A 1 632 ? 20.801 24.039 -41.991 1.00 87.62 632 LYS A C 1
ATOM 4858 O O . LYS A 1 632 ? 20.564 25.118 -41.452 1.00 87.62 632 LYS A O 1
ATOM 4863 N N . ASP A 1 633 ? 19.928 23.412 -42.775 1.00 88.38 633 ASP A N 1
ATOM 4864 C CA . ASP A 1 633 ? 18.601 23.951 -43.086 1.00 88.38 633 ASP A CA 1
ATOM 4865 C C . ASP A 1 633 ? 17.715 23.984 -41.834 1.00 88.38 633 ASP A C 1
ATOM 4867 O O . ASP A 1 633 ? 17.088 25.005 -41.553 1.00 88.38 633 ASP A O 1
ATOM 4871 N N . LEU A 1 634 ? 17.747 22.921 -41.020 1.00 86.38 634 LEU A N 1
ATOM 4872 C CA . LEU A 1 634 ? 17.043 22.873 -39.735 1.00 86.38 634 LEU A CA 1
ATOM 4873 C C . LEU A 1 634 ? 17.562 23.930 -38.757 1.00 86.38 634 LEU A C 1
ATOM 4875 O O . LEU A 1 634 ? 16.765 24.634 -38.136 1.00 86.38 634 LEU A O 1
ATOM 4879 N N . ALA A 1 635 ? 18.883 24.092 -38.640 1.00 85.44 635 ALA A N 1
ATOM 4880 C CA . ALA A 1 635 ? 19.473 25.114 -37.779 1.00 85.44 635 ALA A CA 1
ATOM 4881 C C . ALA A 1 635 ? 19.070 26.537 -38.212 1.00 85.44 635 ALA A C 1
ATOM 4883 O O . ALA A 1 635 ? 18.829 27.389 -37.356 1.00 85.44 635 ALA A O 1
ATOM 4884 N N . ALA A 1 636 ? 18.953 26.790 -39.521 1.00 85.44 636 ALA A N 1
ATOM 4885 C CA . ALA A 1 636 ? 18.473 28.063 -40.058 1.00 85.44 636 ALA A CA 1
ATOM 4886 C C . ALA A 1 636 ? 16.979 28.280 -39.811 1.00 85.44 636 ALA A C 1
ATOM 4888 O O . ALA A 1 636 ? 16.585 29.365 -39.389 1.00 85.44 636 ALA A O 1
ATOM 4889 N N . GLN A 1 637 ? 16.157 27.248 -40.014 1.00 83.69 637 GLN A N 1
ATOM 4890 C CA . GLN A 1 637 ? 14.713 27.314 -39.794 1.00 83.69 637 GLN A CA 1
ATOM 4891 C C . GLN A 1 637 ? 14.361 27.656 -38.339 1.00 83.69 637 GLN A C 1
ATOM 4893 O O . GLN A 1 637 ? 13.423 28.413 -38.099 1.00 83.69 637 GLN A O 1
ATOM 4898 N N . HIS A 1 638 ? 15.133 27.141 -37.381 1.00 78.44 638 HIS A N 1
ATOM 4899 C CA . HIS A 1 638 ? 14.942 27.393 -35.950 1.00 78.44 638 HIS A CA 1
ATOM 4900 C C . HIS A 1 638 ? 15.730 28.616 -35.427 1.00 78.44 638 HIS A C 1
ATOM 4902 O O . HIS A 1 638 ? 15.672 28.917 -34.237 1.00 78.44 638 HIS A O 1
ATOM 4908 N N . GLY A 1 639 ? 16.458 29.344 -36.288 1.00 77.50 639 GLY A N 1
ATOM 4909 C CA . GLY A 1 639 ? 17.153 30.590 -35.926 1.00 77.50 639 GLY A CA 1
ATOM 4910 C C . GLY A 1 639 ? 18.445 30.421 -35.110 1.00 77.50 639 GLY A C 1
ATOM 4911 O O . GLY A 1 639 ? 18.849 31.332 -34.385 1.00 77.50 639 GLY A O 1
ATOM 4912 N N . HIS A 1 640 ? 19.124 29.276 -35.203 1.00 77.31 640 HIS A N 1
ATOM 4913 C CA . HIS A 1 640 ? 20.328 28.976 -34.422 1.00 77.31 640 HIS A CA 1
ATOM 4914 C C . HIS A 1 640 ? 21.626 29.540 -35.037 1.00 77.31 640 HIS A C 1
ATOM 4916 O O . HIS A 1 640 ? 22.506 28.786 -35.454 1.00 77.31 640 HIS A O 1
ATOM 4922 N N . GLU A 1 641 ? 21.808 30.862 -35.048 1.00 80.31 641 GLU A N 1
ATOM 4923 C CA . GLU A 1 641 ? 22.961 31.530 -35.695 1.00 80.31 641 GLU A CA 1
ATOM 4924 C C . GLU A 1 641 ? 24.346 31.027 -35.231 1.00 80.31 641 GLU A C 1
ATOM 4926 O O . GLU A 1 641 ? 25.261 30.846 -36.038 1.00 80.31 641 GLU A O 1
ATOM 4931 N N . ARG A 1 642 ? 24.516 30.732 -33.933 1.00 79.62 642 ARG A N 1
ATOM 4932 C CA . ARG A 1 642 ? 25.782 30.184 -33.403 1.00 79.62 642 ARG A CA 1
ATOM 4933 C C . ARG A 1 642 ? 26.055 28.766 -33.899 1.00 79.62 642 ARG A C 1
ATOM 4935 O O . ARG A 1 642 ? 27.176 28.456 -34.292 1.00 79.62 642 ARG A O 1
ATOM 4942 N N . ILE A 1 643 ? 25.034 27.914 -33.913 1.00 81.19 643 ILE A N 1
ATOM 4943 C CA . ILE A 1 643 ? 25.154 26.527 -34.377 1.00 81.19 643 ILE A CA 1
ATOM 4944 C C . ILE A 1 643 ? 25.336 26.490 -35.895 1.00 81.19 643 ILE A C 1
ATOM 4946 O O . ILE A 1 643 ? 26.134 25.700 -36.386 1.00 81.19 643 ILE A O 1
ATOM 4950 N N . LEU A 1 644 ? 24.695 27.397 -36.637 1.00 83.19 644 LEU A N 1
ATOM 4951 C CA . LEU A 1 644 ? 24.956 27.595 -38.061 1.00 83.19 644 LEU A CA 1
ATOM 4952 C C . LEU A 1 644 ? 26.424 27.927 -38.335 1.00 83.19 644 LEU A C 1
ATOM 4954 O O . LEU A 1 644 ? 27.002 27.380 -39.274 1.00 83.19 644 LEU A O 1
ATOM 4958 N N . ALA A 1 645 ? 27.048 28.788 -37.526 1.00 82.62 645 ALA A N 1
ATOM 4959 C CA . ALA A 1 645 ? 28.476 29.074 -37.650 1.00 82.62 645 ALA A CA 1
ATOM 4960 C C . ALA A 1 645 ? 29.329 27.815 -37.410 1.00 82.62 645 ALA A C 1
ATOM 4962 O O . ALA A 1 645 ? 30.236 27.534 -38.195 1.00 82.62 645 ALA A O 1
ATOM 4963 N N . VAL A 1 646 ? 28.989 27.016 -36.390 1.00 82.94 646 VAL A N 1
ATOM 4964 C CA . VAL A 1 646 ? 29.657 25.736 -36.097 1.00 82.94 646 VAL A CA 1
ATOM 4965 C C . VAL A 1 646 ? 29.502 24.751 -37.267 1.00 82.94 646 VAL A C 1
ATOM 4967 O O . VAL A 1 646 ? 30.505 24.260 -37.783 1.00 82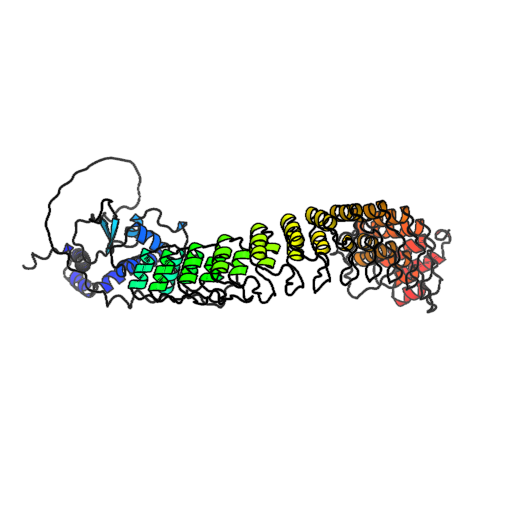.94 646 VAL A O 1
ATOM 4970 N N . LEU A 1 647 ? 28.283 24.535 -37.769 1.00 83.50 647 LEU A N 1
ATOM 4971 C CA . LEU A 1 647 ? 27.992 23.644 -38.902 1.00 83.50 647 LEU A CA 1
ATOM 4972 C C . LEU A 1 647 ? 28.665 24.097 -40.209 1.00 83.50 647 LEU A C 1
ATOM 4974 O O . LEU A 1 647 ? 29.059 23.265 -41.026 1.00 83.50 647 LEU A O 1
ATOM 4978 N N . ARG A 1 648 ? 28.816 25.411 -40.428 1.00 81.75 648 ARG A N 1
ATOM 4979 C CA . ARG A 1 648 ? 29.556 25.965 -41.577 1.00 81.75 648 ARG A CA 1
ATOM 4980 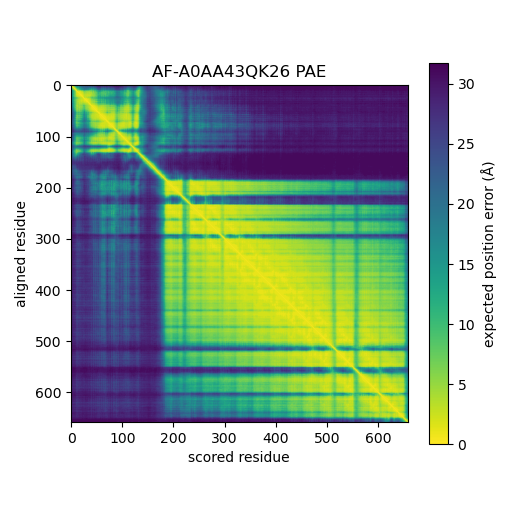C C . ARG A 1 648 ? 31.061 25.735 -41.447 1.00 81.75 648 ARG A C 1
ATOM 4982 O O . ARG A 1 648 ? 31.702 25.424 -42.446 1.00 81.75 648 ARG A O 1
ATOM 4989 N N . SER A 1 649 ? 31.612 25.865 -40.238 1.00 78.19 649 SER A N 1
ATOM 4990 C CA . SER A 1 649 ? 33.040 25.638 -39.979 1.00 78.19 649 SER A CA 1
ATOM 4991 C C . SER A 1 649 ? 33.450 24.166 -40.077 1.00 78.19 649 SER A C 1
ATOM 4993 O O . SER A 1 649 ? 34.541 23.879 -40.558 1.00 78.19 649 SER A O 1
ATOM 4995 N N . ALA A 1 650 ? 32.557 23.234 -39.727 1.00 69.69 650 ALA A N 1
ATOM 4996 C CA . ALA A 1 650 ? 32.812 21.797 -39.831 1.00 69.69 650 ALA A CA 1
ATOM 4997 C C . ALA A 1 650 ? 33.066 21.326 -41.280 1.00 69.69 650 ALA A C 1
ATOM 4999 O O . ALA A 1 650 ? 33.823 20.387 -41.491 1.00 69.69 650 ALA A O 1
ATOM 5000 N N . ASN A 1 651 ? 32.521 22.022 -42.289 1.00 59.22 651 ASN A N 1
ATOM 5001 C CA . ASN A 1 651 ? 32.783 21.726 -43.708 1.00 59.22 651 ASN A CA 1
ATOM 5002 C C . ASN A 1 651 ? 34.174 22.168 -44.200 1.00 59.22 651 ASN A C 1
ATOM 5004 O O . ASN A 1 651 ? 34.532 21.874 -45.339 1.00 59.2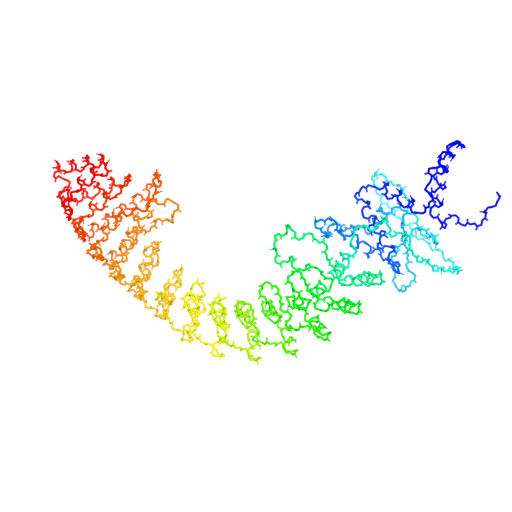2 651 ASN A O 1
ATOM 5008 N N . LEU A 1 652 ? 34.929 22.926 -43.397 1.00 52.78 652 LEU A N 1
ATOM 5009 C CA . LEU A 1 652 ? 36.185 23.564 -43.806 1.00 52.78 652 LEU A CA 1
ATOM 5010 C C . LEU A 1 652 ? 37.435 22.907 -43.198 1.00 52.78 652 LEU A C 1
ATOM 5012 O O . LEU A 1 652 ? 38.532 23.188 -43.679 1.00 52.78 652 LEU A O 1
ATOM 5016 N N . ASP A 1 653 ? 37.295 22.033 -42.193 1.00 47.16 653 ASP A N 1
ATOM 5017 C CA . ASP A 1 653 ? 38.428 21.382 -41.522 1.00 47.16 653 ASP A CA 1
ATOM 5018 C C . ASP A 1 653 ? 38.283 19.843 -41.502 1.00 47.16 653 ASP A C 1
ATOM 5020 O O . ASP A 1 653 ? 37.615 19.287 -40.627 1.00 47.16 653 ASP A O 1
ATOM 5024 N N . PRO A 1 654 ? 38.908 19.113 -42.448 1.00 44.78 654 PRO A N 1
ATOM 5025 C CA . PRO A 1 654 ? 38.802 17.654 -42.541 1.00 44.78 654 PRO A CA 1
ATOM 5026 C C . PRO A 1 654 ? 39.487 16.891 -41.389 1.00 44.78 654 PRO A C 1
ATOM 5028 O O . PRO A 1 654 ? 39.449 15.665 -41.378 1.00 44.78 654 PRO A O 1
ATOM 5031 N N . ARG A 1 655 ? 40.105 17.571 -40.410 1.00 48.06 655 ARG A N 1
ATOM 5032 C CA . ARG A 1 655 ? 40.696 16.940 -39.210 1.00 48.06 655 ARG A CA 1
ATOM 5033 C C . ARG A 1 655 ? 39.698 16.683 -38.075 1.00 48.06 655 ARG A C 1
ATOM 5035 O O . ARG A 1 655 ? 40.080 16.085 -37.077 1.00 48.06 655 ARG A O 1
ATOM 5042 N N . LEU A 1 656 ? 38.448 17.128 -38.216 1.00 42.47 656 LEU A N 1
ATOM 5043 C CA . LEU A 1 656 ? 37.345 16.817 -37.294 1.00 42.47 656 LEU A CA 1
ATOM 5044 C C . LEU A 1 656 ? 36.507 15.603 -37.749 1.00 42.47 656 LEU A C 1
ATOM 5046 O O . LEU A 1 656 ? 35.549 15.246 -37.075 1.00 42.47 656 LEU A O 1
ATOM 5050 N N . GLY A 1 657 ? 36.863 14.968 -38.874 1.00 39.78 657 GLY A N 1
ATOM 5051 C CA . GLY A 1 657 ? 36.106 13.871 -39.491 1.00 39.78 657 GLY A CA 1
ATOM 5052 C C . GLY A 1 657 ? 36.924 12.624 -39.850 1.00 39.78 657 GLY A C 1
ATOM 5053 O O . GLY A 1 657 ? 36.555 11.932 -40.796 1.00 39.78 657 GLY A O 1
ATOM 5054 N N . SER A 1 658 ? 38.032 12.342 -39.153 1.00 30.56 658 SER A N 1
ATOM 5055 C CA . SER A 1 658 ? 38.850 11.132 -39.367 1.00 30.56 658 SER A CA 1
ATOM 5056 C C . SER A 1 658 ? 39.204 10.421 -38.074 1.00 30.56 658 SER A C 1
ATOM 5058 O O . SER A 1 658 ? 39.805 11.113 -37.216 1.00 30.56 658 SER A O 1
#

Solvent-accessible surface area (backbone atoms only — not comparable to full-atom values): 36646 Å² total; per-residue (Å²): 140,83,78,93,78,67,69,61,71,38,33,43,64,61,42,56,53,48,56,62,46,69,72,41,92,44,78,68,50,39,58,58,47,64,77,68,53,62,90,47,68,65,52,44,52,52,48,57,46,68,71,39,58,74,82,40,32,58,51,32,52,52,50,48,51,55,62,74,59,42,95,54,72,45,39,47,66,60,50,44,60,57,55,33,58,34,93,86,48,88,75,43,64,46,83,83,66,41,64,90,49,68,72,51,55,49,72,46,30,67,79,52,43,45,69,42,73,51,89,73,70,102,54,89,41,52,24,42,39,67,32,66,58,44,87,66,96,56,84,79,79,78,94,78,81,82,89,81,87,82,83,89,82,84,89,83,88,85,89,81,89,79,92,75,94,70,85,82,74,82,81,77,86,80,86,77,68,64,84,84,80,62,89,80,66,71,34,43,56,42,31,50,25,29,51,74,62,36,54,69,57,36,50,40,46,48,74,72,64,48,61,49,67,30,48,53,86,70,81,90,84,82,72,81,87,51,91,78,66,68,64,52,33,35,24,49,36,30,6,20,38,68,39,33,46,70,51,36,54,50,36,49,74,69,64,25,62,64,67,44,60,30,89,53,43,40,23,21,54,37,36,4,26,51,60,46,19,42,71,28,35,52,51,38,49,76,71,66,34,66,69,74,48,49,22,46,100,50,36,43,38,33,55,27,40,8,32,52,64,65,22,58,70,37,37,50,54,42,47,77,74,64,47,67,59,68,49,58,24,78,56,38,42,29,23,50,35,34,10,20,43,66,46,37,48,75,48,39,50,52,40,48,77,69,67,34,66,60,68,56,45,22,75,55,27,44,25,25,49,33,30,7,24,57,52,44,28,49,66,34,37,49,52,40,42,78,71,65,39,66,64,82,47,44,22,66,84,54,33,38,31,28,59,37,39,8,34,62,65,65,24,60,72,31,41,56,48,40,47,75,72,66,35,70,63,74,52,52,25,74,58,33,38,30,35,71,66,47,41,85,48,61,65,54,45,50,50,42,48,74,72,64,39,67,58,68,48,49,24,70,62,33,42,28,47,55,31,54,29,39,46,70,40,38,47,69,50,41,56,50,41,49,75,71,64,35,65,49,67,51,52,23,72,59,40,37,27,27,59,30,38,29,22,38,41,52,41,56,56,70,59,41,89,91,56,80,76,70,70,43,46,45,58,40,50,49,52,39,46,78,70,64,35,65,47,76,56,46,21,78,62,34,39,27,31,62,28,29,45,46,32,56,84,82,75,86,81,72,72,96,66,89,74,57,72,66,60,56,49,43,56,51,45,40,54,48,51,46,47,75,67,64,32,68,60,67,48,51,25,74,58,38,36,26,30,65,43,32,33,52,64,53,98,53,84,62,35,52,60,53,50,50,54,42,39,64,70,45,41,67,63,79,50,52,25,74,85,67,44,25,42,57,52,44,26,57,74,73,65,36,65,70,50,40,51,52,62,58,51,59,78,75,43,78,82,43,60,118

Organism: NCBI:txid258253

Foldseek 3Di:
DDDPDDPCLFALLSVVLVVQLVPDPDPVSNVVVVVVRQPDPLSVQVVVLVPDDPVLSQLQLQLVVLQLLAPDFDFLVRSLVSSQQQLPDPVRHDPVPRDPDSCCVCVSNPQQKAWDFDPDDDDTTTGIHGSRGDPDPGPNDDPDDDDDDDDDDDDDDDDDDDDDDDDDDDDDRDPDNDPPSDPDDPLSVLQVCLLVLVQSSNVSSLVVVNQQQFWSDDDPPDDDDDPVVQCGTGSLLSNLLNLSQVSNVVSVVSPHDLQDQTPFGDGSLLSNLLNLSQSNNLSSVVSPHDQQSQTGPFRDHSLLSNLLNQNQSNNVSSVVSPNDQCDATNQRDGSLLNNLLQLPLVNVVVSVVSPYDQCRATNQQQGSLLSNLLNLRLSSNVSSVVSPHDQCRATPPWRDGSLLNNQLNVSLSSNVSSVVSVRDQCDAIPFGDGSCLNHDDPVSNLSSVVSPRDQCRATNQRDGSLLVCLLVLPLSSNVSSVVSPHDQCRAGNQQDGSLLSNLLSLQVVLQPPPDDDNPNSLVSLVVSVVSPRDQCRATNQRDGSLLNNQADDDPDDRDQDDDDPVSLVSSLSSNVSSVVSPHDQCRATPQRDGSLNRNLPDDHPSSQVSNVSSQLSARDQCRATNVRDGSLNSCVVVPVPVVNVVSVVSVVDCVSHD

Nearest PDB structures (foldseek):
  6by9-assembly1_A  TM=9.422E-01  e=5.336E-15  Homo sapiens
  6ndz-assembly3_F  TM=9.818E-01  e=9.478E-11  Escherichia coli
  9db5-assembly1_A  TM=7.387E-01  e=5.647E-09  Homo sapiens
  5vhm-assembly1_G  TM=6.250E-01  e=7.469E-10  Homo sapiens
  3uxg-assembly1_A  TM=9.205E-01  e=5.997E-07  Homo sapiens

Secondary structure (DSSP, 8-state):
---TTS-GGG-HHHHHHHHHHHT--SHHHHHHHHTTS-SSHHHHHHHHHHHS-HHHHHHHHHHHHHHHH-SSPEEHHHHHHHHH--TTSSSS--GGGS-SSGGGHHHHSTTTEEEEE--SSSS--EEEEETTS--S----------S---------------------PPPPP-TTSTTTS-SS-HHHHHHHHHHTT-HHHHHHHHHTT--TT------TTS----TTGGGTT-HHHHHHHHT-HHHHHHHHHTT--TT---TTS--HHHHHHHTT-HHHHHHHHHTT--TT--BTTTTB-HHHHHHHHT-HHHHHHHHHTT--TT---TT---HHHHHHHTT-HHHHHHHHHTT--TT---TT---HHHHHHHHT-HHHHHHHHHTT--TT---TTT---HHHHHHHTT-HHHHHHHHHTT--TT---TTS--GGGG--SHHHHHHHHHTT--TT-B-TT--BHHHHHHHHT-HHHHHHHHHTT--TT---TTS--HHHHHHHHHHHHTT-TTS---TTHHHHHHHHHHTT--TT---TTS--HHHHHH-----S----PPPPHHHHHHHHHHHHHHHHTT--TT---TTS--HHHHHTTS-STHHHHHHHHHHHTT--TT---TT---HHHHHHHTT-HHHHHHHHHHTT-GGG--

InterPro domains:
  IPR002110 Ankyrin repeat [PF12796] (236-327)
  IPR002110 Ankyrin repeat [PF12796] (336-429)
  IPR002110 Ankyrin repeat [PF12796] (436-500)
  IPR002110 Ankyrin repeat [PF12796] (573-653)
  IPR002110 Ankyrin repeat [PF13637] (519-552)
  IPR002110 Ankyrin repeat [PR01415] (399-414)
  IPR002110 Ankyrin repeat [PR01415] (444-458)
  IPR002110 Ankyrin repeat [PS50088] (234-263)
  IPR002110 Ankyrin repeat [PS50088] (264-296)
  IPR002110 Ankyrin repeat [PS50088] (298-330)
  IPR002110 Ankyrin repeat [PS50088] (331-363)
  IPR002110 Ankyrin repeat [PS50088] (364-396)
  IPR002110 Ankyrin repeat [PS50088] (398-430)
  IPR002110 Ankyrin repeat [PS50088] (431-460)
  IPR002110 Ankyrin repeat [PS50088] (461-493)
  IPR002110 Ankyrin repeat [PS50088] (541-590)
  IPR002110 Ankyrin repeat [PS50088] (591-626)
  IPR002110 Ankyrin repeat [SM00248] (185-214)
  IPR002110 Ankyrin repeat [SM00248] (231-260)
  IPR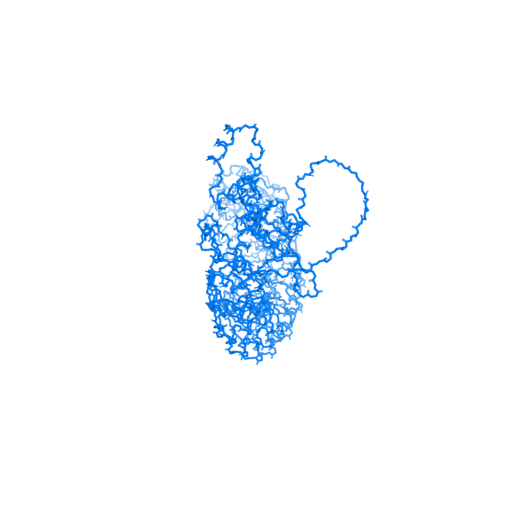002110 Ankyrin repeat [SM00248] (264-293)

pLDDT: mean 77.21, std 21.63, range [23.98, 98.69]

Sequence (658 aa):
MLVTGIDLARFRWVSCQLDTLKQCLSPSQVRQKLTSLPKNLEETYARILLELPEDYREDACTALRWLCYSERPLYLEELVEALILRPKNDPPFDPEDRLSDPYAVLQILPGLVYISIGKDSRVKVEEIRLAHFSTGKGVPLPVTRALSGGSAGGSGLEQADLNNNREVLPSPPVKGYTSLLFQDDLGSSLYYAAYFGLFQAVQCLLDHGVDPNSHLGFPTEDLDASEDLCIYGNPLCVAAYQGETKICKLLLRRGASIDVEGLDKRTPIWFAARAGQTSTVHLLLKSGARIDAGAGTEEWTTLGVAALWGHLDTMRILVDYGADVNAITYAENTALTWAAQEGRCNMIRFLLDCGADVEHPNNRGETPLICAAMSGNVDCVTLLREQGANLAARTRATGSTSLHKAVQRGHYAVIEKLVHLHADIESPDHKGRRPLHDASDEYTVKLLLELGADVNARDDDGKTFLHISASQASEDTVRLLLRYGANVNEEDSTGGTPLHGLTEVLAWRYEKPEQPSIRGSESIARLLLEHGANVHIKDNAGATPLHKAVGNKTRDGALDQPLSIDKKREFQSVIKLIIENGADIDAKDTKGATPLHNALQSVTEKTEGMVKLLLERGANVDSKDDAMLTPKDLAAQHGHERILAVLRSANLDPRLGS

Mean predicted aligned error: 16.5 Å

Radius of gyration: 42.44 Å; Cα contacts (8 Å, |Δi|>4): 1032; chains: 1; bounding box: 77×85×124 Å